Protein AF-A0A7V3HBK2-F1 (afdb_monomer)

Radius of gyration: 40.76 Å; Cα contacts (8 Å, |Δi|>4): 283; chains: 1; bounding box: 112×81×108 Å

Secondary structure (DSSP, 8-state):
--------------------------------------------GGGS---TTTT--HHHHHHHHHHHHHTT--HHHHHHHHHHS-HHHHHHHHHHS-HHHHHHHHHHHTS-----HHHHHHHHHHHHHHGGG----HHHHHHHHHHS-HHHHHHHHHHHHHH-HHHHHHHHHHSPPSGGGGGS-HHHHHHHHHHS-HHHHHHHHTTS-HHHHHHHHHTS-HHHHHHHHHHHHHS----HHHHHHHHHHHHHHHHHHHHTTSS-----S------------TTHHHHHHHHHHHHHTTT-------HHHHHHHHHHHHHTT-HHHHHHHHHHHHHH-TT-HHHHHHHHHHHHHTT-HHHHHHHHHHHHHHH--HHHHHHHHHHHHHTT-

Structure (mmCIF, N/CA/C/O backbone):
data_AF-A0A7V3HBK2-F1
#
_entry.id   AF-A0A7V3HBK2-F1
#
loop_
_atom_site.group_PDB
_atom_site.id
_atom_site.type_symbol
_atom_site.label_atom_id
_atom_site.label_alt_id
_atom_site.label_comp_id
_atom_site.label_asym_id
_atom_site.label_entity_id
_atom_site.label_seq_id
_atom_site.pdbx_PDB_ins_code
_atom_site.Cartn_x
_atom_site.Cartn_y
_atom_site.Cartn_z
_atom_site.occupancy
_atom_site.B_iso_or_equiv
_atom_site.auth_seq_id
_atom_site.auth_comp_id
_atom_site.auth_asym_id
_atom_site.auth_atom_id
_atom_site.pdbx_PDB_model_num
ATOM 1 N N . GLU A 1 1 ? 43.948 -55.612 13.156 1.00 40.12 1 GLU A N 1
ATOM 2 C CA . GLU A 1 1 ? 44.199 -57.001 12.730 1.00 40.12 1 GLU A CA 1
ATOM 3 C C . GLU A 1 1 ? 43.283 -57.353 11.568 1.00 40.12 1 GLU A C 1
ATOM 5 O O . GLU A 1 1 ? 42.116 -57.614 11.798 1.00 40.12 1 GLU A O 1
ATOM 10 N N . VAL A 1 2 ? 43.794 -57.286 10.339 1.00 32.09 2 VAL A N 1
ATOM 11 C CA . VAL A 1 2 ? 43.685 -58.340 9.315 1.00 32.09 2 VAL A CA 1
ATOM 12 C C . VAL A 1 2 ? 44.961 -58.190 8.486 1.00 32.09 2 VAL A C 1
ATOM 14 O O . VAL A 1 2 ? 45.343 -57.080 8.126 1.00 32.09 2 VAL A O 1
ATOM 17 N N . ASN A 1 3 ? 45.659 -59.306 8.334 1.00 30.33 3 ASN A N 1
ATOM 18 C CA . ASN A 1 3 ? 46.996 -59.470 7.775 1.00 30.33 3 ASN A CA 1
ATOM 19 C C . ASN A 1 3 ? 46.903 -60.064 6.353 1.00 30.33 3 ASN A C 1
ATOM 21 O O . ASN A 1 3 ? 45.802 -60.430 5.941 1.00 30.33 3 ASN A O 1
ATOM 25 N N . ILE A 1 4 ? 48.069 -60.238 5.715 1.00 36.62 4 ILE A N 1
ATOM 26 C CA . ILE A 1 4 ? 48.446 -61.020 4.508 1.00 36.62 4 ILE A CA 1
ATOM 27 C C . ILE A 1 4 ? 49.122 -60.060 3.504 1.00 36.62 4 ILE A C 1
ATOM 29 O O . ILE A 1 4 ? 48.453 -59.251 2.869 1.00 36.62 4 ILE A O 1
ATOM 33 N N . GLU A 1 5 ? 50.455 -59.911 3.574 1.00 36.44 5 GLU A N 1
ATOM 34 C CA . GLU A 1 5 ? 51.488 -60.732 2.883 1.00 36.44 5 GLU A CA 1
ATOM 35 C C . GLU A 1 5 ? 51.463 -60.527 1.355 1.00 36.44 5 GLU A C 1
ATOM 37 O O . GLU A 1 5 ? 50.405 -60.511 0.745 1.00 36.44 5 GLU A O 1
ATOM 42 N N . ASP A 1 6 ? 52.544 -60.443 0.589 1.00 35.75 6 ASP A N 1
ATOM 43 C CA . ASP A 1 6 ? 53.998 -60.444 0.761 1.00 35.75 6 ASP A CA 1
ATOM 44 C C . ASP A 1 6 ? 54.515 -60.406 -0.696 1.00 35.75 6 ASP A C 1
ATOM 46 O O . ASP A 1 6 ? 53.909 -61.054 -1.556 1.00 35.75 6 ASP A O 1
ATOM 50 N N . LYS A 1 7 ? 55.591 -59.674 -1.009 1.00 34.69 7 LYS A N 1
ATOM 51 C CA . LYS A 1 7 ? 56.562 -60.077 -2.048 1.00 34.69 7 LYS A CA 1
ATOM 52 C C . LYS A 1 7 ? 57.734 -59.106 -2.157 1.00 34.69 7 LYS A C 1
ATOM 54 O O . LYS A 1 7 ? 57.647 -58.014 -2.712 1.00 34.69 7 LYS A O 1
ATOM 59 N N . ARG A 1 8 ? 58.856 -59.621 -1.661 1.00 32.72 8 ARG A N 1
ATOM 60 C CA . ARG A 1 8 ? 60.242 -59.243 -1.935 1.00 32.72 8 ARG A CA 1
ATOM 61 C C . ARG A 1 8 ? 60.564 -59.151 -3.431 1.00 32.72 8 ARG A C 1
ATOM 63 O O . ARG A 1 8 ? 60.132 -59.989 -4.221 1.00 32.72 8 ARG A O 1
ATOM 70 N N . GLY A 1 9 ? 61.471 -58.231 -3.742 1.00 30.58 9 GLY A N 1
ATOM 71 C CA . GLY A 1 9 ? 62.370 -58.268 -4.891 1.00 30.58 9 GLY A CA 1
ATOM 72 C C . GLY A 1 9 ? 63.674 -57.568 -4.510 1.00 30.58 9 GLY A C 1
ATOM 73 O O . GLY A 1 9 ? 63.732 -56.345 -4.504 1.00 30.58 9 GLY A O 1
ATOM 74 N N . GLU A 1 10 ? 64.677 -58.352 -4.118 1.00 32.75 10 GLU A N 1
ATOM 75 C CA . GLU A 1 10 ? 66.069 -57.927 -3.932 1.00 32.75 10 GLU A CA 1
ATOM 76 C C . GLU A 1 10 ? 66.762 -57.739 -5.292 1.00 32.75 10 GLU A C 1
ATOM 78 O O . GLU A 1 10 ? 66.444 -58.435 -6.257 1.00 32.75 10 GLU A O 1
ATOM 83 N N . GLY A 1 11 ? 67.761 -56.856 -5.345 1.00 29.89 11 GLY A N 1
ATOM 84 C CA . GLY A 1 11 ? 68.685 -56.746 -6.474 1.00 29.89 11 GLY A CA 1
ATOM 85 C C . GLY A 1 11 ? 69.627 -55.558 -6.319 1.00 29.89 11 GLY A C 1
ATOM 86 O O . GLY A 1 11 ? 69.312 -54.463 -6.771 1.00 29.89 11 GLY A O 1
ATOM 87 N N . GLY A 1 12 ? 70.752 -55.777 -5.635 1.00 27.52 12 GLY A N 1
ATOM 88 C CA . GLY A 1 12 ? 71.816 -54.795 -5.441 1.00 27.52 12 GLY A CA 1
ATOM 89 C C . GLY A 1 12 ? 72.684 -54.555 -6.681 1.00 27.52 12 GLY A C 1
ATOM 90 O O . GLY A 1 12 ? 72.707 -55.354 -7.617 1.00 27.52 12 GLY A O 1
ATOM 91 N N . GLY A 1 13 ? 73.433 -53.456 -6.634 1.00 28.61 13 GLY A N 1
ATOM 92 C CA . GLY A 1 13 ? 74.492 -53.105 -7.574 1.00 28.61 13 GLY A CA 1
ATOM 93 C C . GLY A 1 13 ? 75.238 -51.868 -7.079 1.00 28.61 13 GLY A C 1
ATOM 94 O O . GLY A 1 13 ? 74.719 -50.761 -7.169 1.00 28.61 13 GLY A O 1
ATOM 95 N N . GLU A 1 14 ? 76.423 -52.087 -6.509 1.00 29.66 14 GLU A N 1
ATOM 96 C CA . GLU A 1 14 ? 77.415 -51.066 -6.153 1.00 29.66 14 GLU A CA 1
ATOM 97 C C . GLU A 1 14 ? 78.061 -50.459 -7.412 1.00 29.66 14 GLU A C 1
ATOM 99 O O . GLU A 1 14 ? 78.212 -51.138 -8.430 1.00 29.66 14 GLU A O 1
ATOM 104 N N . GLY A 1 15 ? 78.488 -49.197 -7.323 1.00 30.17 15 GLY A N 1
ATOM 105 C CA . GLY A 1 15 ? 79.299 -48.521 -8.338 1.00 30.17 15 GLY A CA 1
ATOM 106 C C . GLY A 1 15 ? 79.628 -47.081 -7.937 1.00 30.17 15 GLY A C 1
ATOM 107 O O . GLY A 1 15 ? 78.770 -46.209 -8.011 1.00 30.17 15 GLY A O 1
ATOM 108 N N . GLU A 1 16 ? 80.861 -46.886 -7.474 1.00 28.03 16 GLU A N 1
ATOM 109 C CA . GLU A 1 16 ? 81.496 -45.671 -6.942 1.00 28.03 16 GLU A CA 1
ATOM 110 C C . GLU A 1 16 ? 81.548 -44.480 -7.924 1.00 28.03 16 GLU A C 1
ATOM 112 O O . GLU A 1 16 ? 81.553 -44.669 -9.141 1.00 28.03 16 GLU A O 1
ATOM 117 N N . GLY A 1 17 ? 81.678 -43.253 -7.393 1.00 28.39 17 GLY A N 1
ATOM 118 C CA . GLY A 1 17 ? 81.993 -42.069 -8.202 1.00 28.39 17 GLY A CA 1
ATOM 119 C C . GLY A 1 17 ? 81.923 -40.712 -7.489 1.00 28.39 17 GLY A C 1
ATOM 120 O O . GLY A 1 17 ? 81.047 -39.920 -7.801 1.00 28.39 17 GLY A O 1
ATOM 121 N N . GLU A 1 18 ? 82.870 -40.492 -6.574 1.00 28.92 18 GLU A N 1
ATOM 122 C CA . GLU A 1 18 ? 83.558 -39.228 -6.225 1.00 28.92 18 GLU A CA 1
ATOM 123 C C . GLU A 1 18 ? 82.824 -37.978 -5.679 1.00 28.92 18 GLU A C 1
ATOM 125 O O . GLU A 1 18 ? 81.773 -37.521 -6.117 1.00 28.92 18 GLU A O 1
ATOM 130 N N . GLU A 1 19 ? 83.497 -37.431 -4.665 1.00 26.84 19 GLU A N 1
ATOM 131 C CA . GLU A 1 19 ? 83.200 -36.304 -3.788 1.00 26.84 19 GLU A CA 1
ATOM 132 C C . GLU A 1 19 ? 83.383 -34.935 -4.466 1.00 26.84 19 GLU A C 1
ATOM 134 O O . GLU A 1 19 ? 84.329 -34.753 -5.221 1.00 26.84 19 GLU A O 1
ATOM 139 N N . GLU A 1 20 ? 82.613 -33.921 -4.045 1.00 27.89 20 GLU A N 1
ATOM 140 C CA . GLU A 1 20 ? 83.186 -32.594 -3.751 1.00 27.89 20 GLU A CA 1
ATOM 141 C C . GLU A 1 20 ? 82.303 -31.759 -2.791 1.00 27.89 20 GLU A C 1
ATOM 143 O O . GLU A 1 20 ? 81.300 -31.153 -3.150 1.00 27.89 20 GLU A O 1
ATOM 148 N N . GLN A 1 21 ? 82.701 -31.796 -1.514 1.00 26.53 21 GLN A N 1
ATOM 149 C CA . GLN A 1 21 ? 82.740 -30.728 -0.500 1.00 26.53 21 GLN A CA 1
ATOM 150 C C . GLN A 1 21 ? 81.805 -29.491 -0.614 1.00 26.53 21 GLN A C 1
ATOM 152 O O . GLN A 1 21 ? 82.054 -28.606 -1.429 1.00 26.53 21 GLN A O 1
ATOM 157 N N . LYS A 1 22 ? 80.942 -29.261 0.399 1.00 27.64 22 LYS A N 1
ATOM 158 C CA . LYS A 1 22 ? 81.185 -28.267 1.488 1.00 27.64 22 LYS A CA 1
ATOM 159 C C . LYS A 1 22 ? 79.996 -28.049 2.450 1.00 27.64 22 LYS A C 1
ATOM 161 O O . LYS A 1 22 ? 78.938 -27.587 2.053 1.00 27.64 22 LYS A O 1
ATOM 166 N N . GLN A 1 23 ? 80.320 -28.250 3.733 1.00 29.16 23 GLN A N 1
ATOM 167 C CA . GLN A 1 23 ? 79.928 -27.494 4.939 1.00 29.16 23 GLN A CA 1
ATOM 168 C C . GLN A 1 23 ? 78.461 -27.469 5.411 1.00 29.16 23 GLN A C 1
ATOM 170 O O . GLN A 1 23 ? 77.645 -26.656 4.993 1.00 29.16 23 GLN A O 1
ATOM 175 N N . GLU A 1 24 ? 78.217 -28.266 6.454 1.00 31.33 24 GLU A N 1
ATOM 176 C CA . GLU A 1 24 ? 77.224 -28.004 7.497 1.00 31.33 24 GLU A CA 1
ATOM 177 C C . GLU A 1 24 ? 77.678 -26.865 8.429 1.00 31.33 24 GLU A C 1
ATOM 179 O O . GLU A 1 24 ? 78.830 -26.844 8.862 1.00 31.33 24 GLU A O 1
ATOM 184 N N . SER A 1 25 ? 76.744 -26.004 8.846 1.00 24.47 25 SER A N 1
ATOM 185 C CA . SER A 1 25 ? 76.565 -25.661 10.268 1.00 24.47 25 SER A CA 1
ATOM 186 C C . SER A 1 25 ? 75.260 -24.887 10.477 1.00 24.47 25 SER A C 1
ATOM 188 O O . SER A 1 25 ? 75.070 -23.803 9.929 1.00 24.47 25 SER A O 1
ATOM 190 N N . HIS A 1 26 ? 74.373 -25.461 11.288 1.00 36.50 26 HIS A N 1
ATOM 191 C CA . HIS A 1 26 ? 73.110 -24.889 11.749 1.00 36.50 26 HIS A CA 1
ATOM 192 C C . HIS A 1 26 ? 73.257 -23.515 12.416 1.00 36.50 26 HIS A C 1
ATOM 194 O O . HIS A 1 26 ? 74.115 -23.352 13.281 1.00 36.50 26 HIS A O 1
ATOM 200 N N . GLN A 1 27 ? 72.298 -22.614 12.177 1.00 27.28 27 GLN A N 1
ATOM 201 C CA . GLN A 1 27 ? 71.838 -21.689 13.213 1.00 27.28 27 GLN A CA 1
ATOM 202 C C . GLN A 1 27 ? 70.376 -21.271 13.002 1.00 27.28 27 GLN A C 1
ATOM 204 O O . GLN A 1 27 ? 70.016 -20.667 12.002 1.00 27.28 27 GLN A O 1
ATOM 209 N N . GLN A 1 28 ? 69.570 -21.687 13.980 1.00 27.97 28 GLN A N 1
ATOM 210 C CA . GLN A 1 28 ? 68.425 -21.009 14.588 1.00 27.97 28 GLN A CA 1
ATOM 211 C C . GLN A 1 28 ? 67.395 -20.274 13.716 1.00 27.97 28 GLN A C 1
ATOM 213 O O . GLN A 1 28 ? 67.643 -19.270 13.064 1.00 27.97 28 GLN A O 1
ATOM 218 N N . ILE A 1 29 ? 66.171 -20.772 13.869 1.00 32.41 29 ILE A N 1
ATOM 219 C CA . ILE A 1 29 ? 64.892 -20.175 13.506 1.00 32.41 29 ILE A CA 1
ATOM 220 C C . ILE A 1 29 ? 64.792 -18.751 14.075 1.00 32.41 29 ILE A C 1
ATOM 222 O O . ILE A 1 29 ? 64.691 -18.595 15.292 1.00 32.41 29 ILE A O 1
ATOM 226 N N . ASP A 1 30 ? 64.721 -17.748 13.199 1.00 31.19 30 ASP A N 1
ATOM 227 C CA . ASP A 1 30 ? 64.132 -16.442 13.508 1.00 31.19 30 ASP A CA 1
ATOM 228 C C . ASP A 1 30 ? 62.723 -16.390 12.892 1.00 31.19 30 ASP A C 1
ATOM 230 O O . ASP A 1 30 ? 62.504 -16.066 11.724 1.00 31.19 30 ASP A O 1
ATOM 234 N N . MET A 1 31 ? 61.743 -16.801 13.697 1.00 40.72 31 MET A N 1
ATOM 235 C CA . MET A 1 31 ? 60.311 -16.700 13.414 1.00 40.72 31 MET A CA 1
ATOM 236 C C . MET A 1 31 ? 59.853 -15.258 13.653 1.00 40.72 31 MET A C 1
ATOM 238 O O . MET A 1 31 ? 59.249 -15.000 14.690 1.00 40.72 31 MET A O 1
ATOM 242 N N . ASN A 1 32 ? 60.168 -14.317 12.749 1.00 40.47 32 ASN A N 1
ATOM 243 C CA . ASN A 1 32 ? 59.478 -13.012 12.694 1.00 40.47 32 ASN A CA 1
ATOM 244 C C . ASN A 1 32 ? 59.820 -12.119 11.483 1.00 40.47 32 ASN A C 1
ATOM 246 O O . ASN A 1 32 ? 60.070 -10.927 11.639 1.00 40.47 32 ASN A O 1
ATOM 250 N N . PHE A 1 33 ? 59.773 -12.637 10.252 1.00 35.00 33 PHE A N 1
ATOM 251 C CA . PHE A 1 33 ? 59.736 -11.749 9.077 1.00 35.00 33 PHE A CA 1
ATOM 252 C C . PHE A 1 33 ? 58.889 -12.319 7.935 1.00 35.00 33 PHE A C 1
ATOM 254 O O . PHE A 1 33 ? 59.355 -12.592 6.837 1.00 35.00 33 PHE A O 1
ATOM 261 N N . LEU A 1 34 ? 57.602 -12.501 8.222 1.00 31.52 34 LEU A N 1
ATOM 262 C CA . LEU A 1 34 ? 56.548 -12.569 7.214 1.00 31.52 34 LEU A CA 1
ATOM 263 C C . LEU A 1 34 ? 55.508 -11.501 7.565 1.00 31.52 34 LEU A C 1
ATOM 265 O O . LEU A 1 34 ? 54.378 -11.807 7.936 1.00 31.52 34 LEU A O 1
ATOM 269 N N . GLN A 1 35 ? 55.882 -10.228 7.420 1.00 36.88 35 GLN A N 1
ATOM 270 C CA . GLN A 1 35 ? 54.917 -9.279 6.871 1.00 36.88 35 GLN A CA 1
ATOM 271 C C . GLN A 1 35 ? 54.741 -9.691 5.409 1.00 36.88 35 GLN A C 1
ATOM 273 O O . GLN A 1 35 ? 55.433 -9.205 4.522 1.00 36.88 35 GLN A O 1
ATOM 278 N N . LYS A 1 36 ? 53.873 -10.687 5.184 1.00 38.16 36 LYS A N 1
ATOM 279 C CA . LYS A 1 36 ? 53.189 -10.816 3.904 1.00 38.16 36 LYS A CA 1
ATOM 280 C C . LYS A 1 36 ? 52.481 -9.486 3.727 1.00 38.16 36 LYS A C 1
ATOM 282 O O . LYS A 1 36 ? 51.552 -9.190 4.476 1.00 38.16 36 LYS A O 1
ATOM 287 N N . GLU A 1 37 ? 52.990 -8.671 2.814 1.00 33.28 37 GLU A N 1
ATOM 288 C CA . GLU A 1 37 ? 52.174 -7.654 2.179 1.00 33.28 37 GLU A CA 1
ATOM 289 C C . GLU A 1 37 ? 50.868 -8.350 1.798 1.00 33.28 37 GLU A C 1
ATOM 291 O O . GLU A 1 37 ? 50.873 -9.397 1.145 1.00 33.28 37 GLU A O 1
ATOM 296 N N . GLU A 1 38 ? 49.764 -7.855 2.350 1.00 31.97 38 GLU A N 1
ATOM 297 C CA . GLU A 1 38 ? 48.437 -8.229 1.903 1.00 31.97 38 GLU A CA 1
ATOM 298 C C . GLU A 1 38 ? 48.373 -7.840 0.426 1.00 31.97 38 GLU A C 1
ATOM 300 O O . GLU A 1 38 ? 48.121 -6.683 0.086 1.00 31.97 38 GLU A O 1
ATOM 305 N N . GLU A 1 39 ? 48.654 -8.798 -0.457 1.00 35.78 39 GLU A N 1
ATOM 306 C CA . GLU A 1 39 ? 48.145 -8.773 -1.818 1.00 35.78 39 GLU A CA 1
ATOM 307 C C . GLU A 1 39 ? 46.628 -8.689 -1.670 1.00 35.78 39 GLU A C 1
ATOM 309 O O . GLU A 1 39 ? 45.933 -9.682 -1.453 1.00 35.78 39 GLU A O 1
ATOM 314 N N . LYS A 1 40 ? 46.114 -7.458 -1.690 1.00 36.09 40 LYS A N 1
ATOM 315 C CA . LYS A 1 40 ? 44.728 -7.211 -2.035 1.00 36.09 40 LYS A CA 1
ATOM 316 C C . LYS A 1 40 ? 44.559 -7.834 -3.408 1.00 36.09 40 LYS A C 1
ATOM 318 O O . LYS A 1 40 ? 45.062 -7.297 -4.391 1.00 36.09 40 LYS A O 1
ATOM 323 N N . GLU A 1 41 ? 43.887 -8.975 -3.453 1.00 36.62 41 GLU A N 1
ATOM 324 C CA . GLU A 1 41 ? 43.185 -9.404 -4.648 1.00 36.62 41 GLU A CA 1
ATOM 325 C C . GLU A 1 41 ? 42.244 -8.246 -5.004 1.00 36.62 41 GLU A C 1
ATOM 327 O O . GLU A 1 41 ? 41.167 -8.082 -4.430 1.00 36.62 41 GLU A O 1
ATOM 332 N N . GLU A 1 42 ? 42.703 -7.356 -5.883 1.00 39.56 42 GLU A N 1
ATOM 333 C CA . GLU A 1 42 ? 41.818 -6.508 -6.661 1.00 39.56 42 GLU A CA 1
ATOM 334 C C . GLU A 1 42 ? 41.013 -7.475 -7.531 1.00 39.56 42 GLU A C 1
ATOM 336 O O . GLU A 1 42 ? 41.410 -7.818 -8.643 1.00 39.56 42 GLU A O 1
ATOM 341 N N . GLU A 1 43 ? 39.918 -8.003 -6.973 1.00 39.53 43 GLU A N 1
ATOM 342 C CA . GLU A 1 43 ? 38.851 -8.603 -7.762 1.00 39.53 43 GLU A CA 1
ATOM 343 C C . GLU A 1 43 ? 38.512 -7.592 -8.853 1.00 39.53 43 GLU A C 1
ATOM 345 O O . GLU A 1 43 ? 38.011 -6.502 -8.567 1.00 39.53 43 GLU A O 1
ATOM 350 N N . ASP A 1 44 ? 38.856 -7.948 -10.086 1.00 41.00 44 ASP A N 1
ATOM 351 C CA . ASP A 1 44 ? 38.622 -7.172 -11.290 1.00 41.00 44 ASP A CA 1
ATOM 352 C C . ASP A 1 44 ? 37.173 -6.652 -11.266 1.00 41.00 44 ASP A C 1
ATOM 354 O O . ASP A 1 44 ? 36.218 -7.416 -11.438 1.00 41.00 44 ASP A O 1
ATOM 358 N N . GLU A 1 45 ? 36.975 -5.354 -10.985 1.00 44.78 45 GLU A N 1
ATOM 359 C CA . GLU A 1 45 ? 35.637 -4.753 -10.870 1.00 44.78 45 GLU A CA 1
ATOM 360 C C . GLU A 1 45 ? 34.813 -4.943 -12.156 1.00 44.78 45 GLU A C 1
ATOM 362 O O . GLU A 1 45 ? 33.586 -4.826 -12.129 1.00 44.78 45 GLU A O 1
ATOM 367 N N . SER A 1 46 ? 35.468 -5.300 -13.267 1.00 42.62 46 SER A N 1
ATOM 368 C CA . SER A 1 46 ? 34.849 -5.656 -14.542 1.00 42.62 46 SER A CA 1
ATOM 369 C C . SER A 1 46 ? 34.073 -6.985 -14.530 1.00 42.62 46 SER A C 1
ATOM 371 O O . SER A 1 46 ? 33.207 -7.175 -15.386 1.00 42.62 46 SER A O 1
ATOM 373 N N . MET A 1 47 ? 34.311 -7.876 -13.555 1.00 39.75 47 MET A N 1
ATOM 374 C CA . MET A 1 47 ? 33.581 -9.145 -13.386 1.00 39.75 47 MET A CA 1
ATOM 375 C C . MET A 1 47 ? 32.470 -9.098 -12.327 1.00 39.75 47 MET A C 1
ATOM 377 O O . MET A 1 47 ? 31.768 -10.095 -12.129 1.00 39.75 47 MET A O 1
ATOM 381 N N . LYS A 1 48 ? 32.232 -7.952 -11.672 1.00 50.31 48 LYS A N 1
ATOM 382 C CA . LYS A 1 48 ? 31.037 -7.796 -10.832 1.00 50.31 48 LYS A CA 1
ATOM 383 C C . LYS A 1 48 ? 29.799 -7.818 -11.723 1.00 50.31 48 LYS A C 1
ATOM 385 O O . LYS A 1 48 ? 29.585 -6.944 -12.562 1.00 50.31 48 LYS A O 1
ATOM 390 N N . LYS A 1 49 ? 28.967 -8.840 -11.525 1.00 57.38 49 LYS A N 1
ATOM 391 C CA . LYS A 1 49 ? 27.671 -8.980 -12.188 1.00 57.38 49 LYS A CA 1
ATOM 392 C C . LYS A 1 49 ? 26.865 -7.693 -11.980 1.00 57.38 49 LYS A C 1
ATOM 394 O O . LYS A 1 49 ? 26.640 -7.271 -10.849 1.00 57.38 49 LYS A O 1
ATOM 399 N N . PHE A 1 50 ? 26.467 -7.053 -13.076 1.00 72.31 50 PHE A N 1
ATOM 400 C CA . PHE A 1 50 ? 25.640 -5.851 -13.036 1.00 72.31 50 PHE A CA 1
ATOM 401 C C . PHE A 1 50 ? 24.245 -6.208 -12.501 1.00 72.31 50 PHE A C 1
ATOM 403 O O . PHE A 1 50 ? 23.452 -6.840 -13.200 1.00 72.31 50 PHE A O 1
ATOM 410 N N . GLU A 1 51 ? 23.967 -5.841 -11.249 1.00 80.56 51 GLU A N 1
ATOM 411 C CA . GLU A 1 51 ? 22.714 -6.138 -10.544 1.00 80.56 51 GLU A CA 1
ATOM 412 C C . GLU A 1 51 ? 22.036 -4.832 -10.076 1.00 80.56 51 GLU A C 1
ATOM 414 O O . GLU A 1 51 ? 22.248 -4.391 -8.942 1.00 80.56 51 GLU A O 1
ATOM 419 N N . PRO A 1 52 ? 21.244 -4.173 -10.944 1.00 87.38 52 PRO A N 1
ATOM 420 C CA . PRO A 1 52 ? 20.498 -2.970 -10.579 1.00 87.38 52 PRO A CA 1
ATOM 421 C C . PRO A 1 52 ? 19.306 -3.302 -9.660 1.00 87.38 52 PRO A C 1
ATOM 423 O O . PRO A 1 52 ? 18.847 -4.442 -9.592 1.00 87.38 52 PRO A O 1
ATOM 426 N N . PHE A 1 53 ? 18.785 -2.293 -8.958 1.00 91.38 53 PHE A N 1
ATOM 427 C CA . PHE A 1 53 ? 17.584 -2.343 -8.108 1.00 91.38 53 PHE A CA 1
ATOM 428 C C . PHE A 1 53 ? 17.639 -3.304 -6.907 1.00 91.38 53 PHE A C 1
ATOM 430 O O . PHE A 1 53 ? 16.614 -3.597 -6.291 1.00 91.38 53 PHE A O 1
ATOM 437 N N . THR A 1 54 ? 18.826 -3.765 -6.510 1.00 89.94 54 THR A N 1
ATOM 438 C CA . THR A 1 54 ? 19.021 -4.716 -5.394 1.00 89.94 54 THR A CA 1
ATOM 439 C C . THR A 1 54 ? 18.565 -4.192 -4.028 1.00 89.94 54 THR A C 1
ATOM 441 O O . THR A 1 54 ? 18.284 -4.982 -3.129 1.00 89.94 54 THR A O 1
ATOM 444 N N . TYR A 1 55 ? 18.454 -2.871 -3.868 1.00 91.38 55 TYR A N 1
ATOM 445 C CA . TYR A 1 55 ? 17.959 -2.207 -2.656 1.00 91.38 55 TYR A CA 1
ATOM 446 C C . TYR A 1 55 ? 16.424 -2.184 -2.547 1.00 91.38 55 TYR A C 1
ATOM 448 O O . TYR A 1 55 ? 15.894 -1.765 -1.516 1.00 91.38 55 TYR A O 1
ATOM 456 N N . ILE A 1 56 ? 15.696 -2.612 -3.585 1.00 94.12 56 ILE A N 1
ATOM 457 C CA . ILE A 1 56 ? 14.238 -2.729 -3.531 1.00 94.12 56 ILE A CA 1
ATOM 458 C C . ILE A 1 56 ? 13.853 -4.000 -2.768 1.00 94.12 56 ILE A C 1
ATOM 460 O O . ILE A 1 56 ? 14.281 -5.109 -3.090 1.00 94.12 56 ILE A O 1
ATOM 464 N N . ASN A 1 57 ? 13.022 -3.833 -1.747 1.00 92.44 57 ASN A N 1
ATOM 465 C CA . ASN A 1 57 ? 12.562 -4.874 -0.838 1.00 92.44 57 ASN A CA 1
ATOM 466 C C . ASN A 1 57 ? 11.075 -4.671 -0.504 1.00 92.44 57 ASN A C 1
ATOM 468 O O . ASN A 1 57 ? 10.445 -3.730 -0.977 1.00 92.44 57 ASN A O 1
ATOM 472 N N . GLU A 1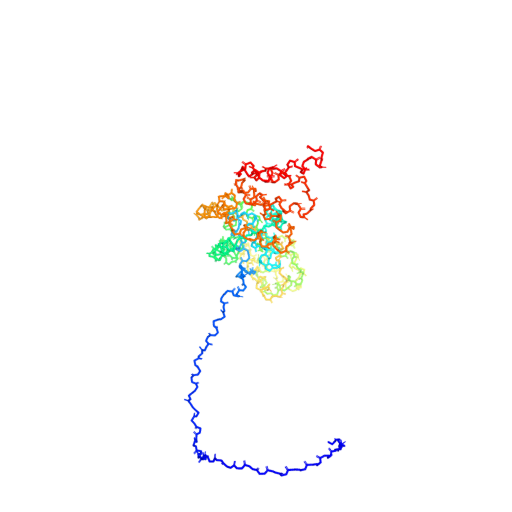 58 ? 10.496 -5.551 0.313 1.00 88.75 58 GLU A N 1
ATOM 473 C CA . GLU A 1 58 ? 9.074 -5.477 0.682 1.00 88.75 58 GLU A CA 1
ATOM 474 C C . GLU A 1 58 ? 8.708 -4.179 1.431 1.00 88.75 58 GLU A C 1
ATOM 476 O O . GLU A 1 58 ? 7.592 -3.679 1.288 1.00 88.75 58 GLU A O 1
ATOM 481 N N . GLU A 1 59 ? 9.645 -3.591 2.184 1.00 86.56 59 GLU A N 1
ATOM 482 C CA . GLU A 1 59 ? 9.406 -2.389 2.991 1.00 86.56 59 GLU A CA 1
ATOM 483 C C . GLU A 1 59 ? 9.306 -1.117 2.139 1.00 86.56 59 GLU A C 1
ATOM 485 O O . GLU A 1 59 ? 8.490 -0.236 2.426 1.00 86.56 59 GLU A O 1
ATOM 490 N N . ASN A 1 60 ? 10.118 -1.013 1.081 1.00 89.81 60 ASN A N 1
ATOM 491 C CA . ASN A 1 60 ? 10.129 0.143 0.181 1.00 89.81 60 ASN A CA 1
ATOM 492 C C . ASN A 1 60 ? 9.392 -0.098 -1.148 1.00 89.81 60 ASN A C 1
ATOM 494 O O . ASN A 1 60 ? 9.217 0.852 -1.914 1.00 89.81 60 ASN A O 1
ATOM 498 N N . LEU A 1 61 ? 8.864 -1.305 -1.396 1.00 91.06 61 LEU A N 1
ATOM 499 C CA . LEU A 1 61 ? 8.123 -1.622 -2.621 1.00 91.06 61 LEU A CA 1
ATOM 500 C C . LEU A 1 61 ? 6.954 -0.660 -2.840 1.00 91.06 61 LEU A C 1
ATOM 502 O O . LEU A 1 61 ? 6.819 -0.077 -3.909 1.00 91.06 61 LEU A O 1
ATOM 506 N N . LYS A 1 62 ? 6.140 -0.412 -1.807 1.00 89.25 62 LYS A N 1
ATOM 507 C CA . LYS A 1 62 ? 5.020 0.538 -1.909 1.00 89.25 62 LYS A CA 1
ATOM 508 C C . LYS A 1 62 ? 5.486 1.953 -2.256 1.00 89.25 62 LYS A C 1
ATOM 510 O O . LYS A 1 62 ? 4.823 2.633 -3.034 1.00 89.25 62 LYS A O 1
ATOM 515 N N . ARG A 1 63 ? 6.632 2.392 -1.723 1.00 90.06 63 ARG A N 1
ATOM 516 C CA . ARG A 1 63 ? 7.223 3.701 -2.047 1.00 90.06 63 ARG A CA 1
ATOM 517 C C . ARG A 1 63 ? 7.639 3.776 -3.508 1.00 90.06 63 ARG A C 1
ATOM 519 O O . ARG A 1 63 ? 7.373 4.787 -4.146 1.00 90.06 63 ARG A O 1
ATOM 526 N N . LEU A 1 64 ? 8.210 2.701 -4.052 1.00 91.62 64 LEU A N 1
ATOM 527 C CA . LEU A 1 64 ? 8.517 2.592 -5.478 1.00 91.62 64 LEU A CA 1
ATOM 528 C C . LEU A 1 64 ? 7.251 2.731 -6.337 1.00 91.62 64 LEU A C 1
ATOM 530 O O . LEU A 1 64 ? 7.239 3.488 -7.305 1.00 91.62 64 LEU A O 1
ATOM 534 N N . ILE A 1 65 ? 6.161 2.061 -5.954 1.00 91.00 65 ILE A N 1
ATOM 535 C CA . ILE A 1 65 ? 4.880 2.173 -6.665 1.00 91.00 65 ILE A CA 1
ATOM 536 C C . ILE A 1 65 ? 4.335 3.603 -6.598 1.00 91.00 65 ILE A C 1
ATOM 538 O O . ILE A 1 65 ? 3.973 4.169 -7.628 1.00 91.00 65 ILE A O 1
ATOM 542 N N . TYR A 1 66 ? 4.332 4.224 -5.417 1.00 87.69 66 TYR A N 1
ATOM 543 C CA . TYR A 1 66 ? 3.961 5.631 -5.269 1.00 87.69 66 TYR A CA 1
ATOM 544 C C . TYR A 1 66 ? 4.843 6.548 -6.130 1.00 87.69 66 TYR A C 1
ATOM 546 O O . TYR A 1 66 ? 4.315 7.430 -6.802 1.00 87.69 66 TYR A O 1
ATOM 554 N N . LEU A 1 67 ? 6.160 6.316 -6.173 1.00 88.31 67 LEU A N 1
ATOM 555 C CA . LEU A 1 67 ? 7.094 7.085 -6.997 1.00 88.31 67 LEU A CA 1
ATOM 556 C C . LEU A 1 67 ? 6.679 7.065 -8.470 1.00 88.31 67 LEU A C 1
ATOM 558 O O . LEU A 1 67 ? 6.554 8.122 -9.088 1.00 88.31 67 LEU A O 1
ATOM 562 N N . PHE A 1 68 ? 6.422 5.872 -9.010 1.00 90.06 68 PHE A N 1
ATOM 563 C CA . PHE A 1 68 ? 6.006 5.709 -10.399 1.00 90.06 68 PHE A CA 1
ATOM 564 C C . PHE A 1 68 ? 4.656 6.358 -10.685 1.00 90.06 68 PHE A C 1
ATOM 566 O O . PHE A 1 68 ? 4.469 6.982 -11.727 1.00 90.06 68 PHE A O 1
ATOM 573 N N . LEU A 1 69 ? 3.713 6.235 -9.756 1.00 86.69 69 LEU A N 1
ATOM 574 C CA . LEU A 1 69 ? 2.361 6.744 -9.932 1.00 86.69 69 LEU A CA 1
ATOM 575 C C . LEU A 1 69 ? 2.296 8.271 -9.879 1.00 86.69 69 LEU A C 1
ATOM 577 O O . LEU A 1 69 ? 1.672 8.877 -10.749 1.00 86.69 69 LEU A O 1
ATOM 581 N N . ILE A 1 70 ? 2.960 8.901 -8.906 1.00 83.69 70 ILE A N 1
ATOM 582 C CA . ILE A 1 70 ? 2.929 10.363 -8.767 1.00 83.69 70 ILE A CA 1
ATOM 583 C C . ILE A 1 70 ? 3.681 11.022 -9.938 1.00 83.69 70 ILE A C 1
ATOM 585 O O . ILE A 1 70 ? 3.240 12.045 -10.457 1.00 83.69 70 ILE A O 1
ATOM 589 N N . ARG A 1 71 ? 4.770 10.406 -10.418 1.00 82.94 71 ARG A N 1
ATOM 590 C CA . ARG A 1 71 ? 5.532 10.891 -11.585 1.00 82.94 71 ARG A CA 1
ATOM 591 C C . ARG A 1 71 ? 4.903 10.538 -12.933 1.00 82.94 71 ARG A C 1
ATOM 593 O O . ARG A 1 71 ? 5.396 10.984 -13.966 1.00 82.94 71 ARG A O 1
ATOM 600 N N . LYS A 1 72 ? 3.827 9.740 -12.942 1.00 85.62 72 LYS A N 1
ATOM 601 C CA . LYS A 1 72 ? 3.218 9.184 -14.163 1.00 85.62 72 LYS A CA 1
ATOM 602 C C . LYS A 1 72 ? 4.285 8.538 -15.055 1.00 85.62 72 LYS A C 1
ATOM 604 O O . LYS A 1 72 ? 4.403 8.874 -16.231 1.00 85.62 72 LYS A O 1
ATOM 609 N N . GLU A 1 73 ? 5.089 7.664 -14.453 1.00 88.06 73 GLU A N 1
ATOM 610 C CA . GLU A 1 73 ? 6.208 6.998 -15.116 1.00 88.06 73 GLU A CA 1
ATOM 611 C C . GLU A 1 73 ? 5.741 6.243 -16.361 1.00 88.06 73 GLU A C 1
ATOM 613 O O . GLU A 1 73 ? 4.674 5.617 -16.365 1.00 88.06 73 GLU A O 1
ATOM 618 N N . ASP A 1 74 ? 6.559 6.271 -17.411 1.00 86.44 74 ASP A N 1
ATOM 619 C CA . ASP A 1 74 ? 6.235 5.537 -18.620 1.00 86.44 74 ASP A CA 1
ATOM 620 C C . ASP A 1 74 ? 6.187 4.020 -18.341 1.00 86.44 74 ASP A C 1
ATOM 622 O O . ASP A 1 74 ? 7.103 3.474 -17.713 1.00 86.44 74 ASP A O 1
ATOM 626 N N . PRO A 1 75 ? 5.177 3.291 -18.860 1.00 89.81 75 PRO A N 1
ATOM 627 C CA . PRO A 1 75 ? 5.023 1.856 -18.612 1.00 89.81 75 PRO A CA 1
ATOM 628 C C . PRO A 1 75 ? 6.247 1.005 -18.974 1.00 89.81 75 PRO A C 1
ATOM 630 O O . PRO A 1 75 ? 6.455 -0.044 -18.368 1.00 89.81 75 PRO A O 1
ATOM 633 N N . TRP A 1 76 ? 7.071 1.452 -19.928 1.00 87.62 76 TRP A N 1
ATOM 634 C CA . TRP A 1 76 ? 8.296 0.749 -20.314 1.00 87.62 76 TRP A CA 1
ATOM 635 C C . TRP A 1 76 ? 9.368 0.803 -19.213 1.00 87.62 76 TRP A C 1
ATOM 637 O O . TRP A 1 76 ? 10.018 -0.208 -18.964 1.00 87.62 76 TRP A O 1
ATOM 647 N N . VAL A 1 77 ? 9.516 1.937 -18.509 1.00 90.38 77 VAL A N 1
ATOM 648 C CA . VAL A 1 77 ? 10.458 2.073 -17.382 1.00 90.38 77 VAL A CA 1
ATOM 649 C C . VAL A 1 77 ? 10.032 1.142 -16.258 1.00 90.38 77 VAL A C 1
ATOM 651 O O . VAL A 1 77 ? 10.851 0.398 -15.726 1.00 90.38 77 VAL A O 1
ATOM 654 N N . ILE A 1 78 ? 8.733 1.130 -15.945 1.00 93.00 78 ILE A N 1
ATOM 655 C CA . ILE A 1 78 ? 8.169 0.224 -14.941 1.00 93.00 78 ILE A CA 1
ATOM 656 C C . ILE A 1 78 ? 8.454 -1.230 -15.344 1.00 93.00 78 ILE A C 1
ATOM 658 O O . ILE A 1 78 ? 8.964 -1.992 -14.529 1.00 93.00 78 ILE A O 1
ATOM 662 N N . ALA A 1 79 ? 8.199 -1.609 -16.602 1.00 90.75 79 ALA A N 1
ATOM 663 C CA . ALA A 1 79 ? 8.457 -2.961 -17.100 1.00 90.75 79 ALA A CA 1
ATOM 664 C C . ALA A 1 79 ? 9.933 -3.375 -16.964 1.00 90.75 79 ALA A C 1
ATOM 666 O O . ALA A 1 79 ? 10.206 -4.494 -16.529 1.00 90.75 79 ALA A O 1
ATOM 667 N N . ILE A 1 80 ? 10.874 -2.474 -17.276 1.00 90.38 80 ILE A N 1
ATOM 668 C CA . ILE A 1 80 ? 12.308 -2.719 -17.079 1.00 90.38 80 ILE A CA 1
ATOM 669 C C . ILE A 1 80 ? 12.603 -2.959 -15.608 1.00 90.38 80 ILE A C 1
ATOM 671 O O . ILE A 1 80 ? 13.166 -3.998 -15.273 1.00 90.38 80 ILE A O 1
ATOM 675 N N . VAL A 1 81 ? 12.194 -2.048 -14.725 1.00 93.25 81 VAL A N 1
ATOM 676 C CA . VAL A 1 81 ? 12.484 -2.168 -13.291 1.00 93.25 81 VAL A CA 1
ATOM 677 C C . VAL A 1 81 ? 11.932 -3.487 -12.754 1.00 93.25 81 VAL A C 1
ATOM 679 O O . VAL A 1 81 ? 12.677 -4.252 -12.1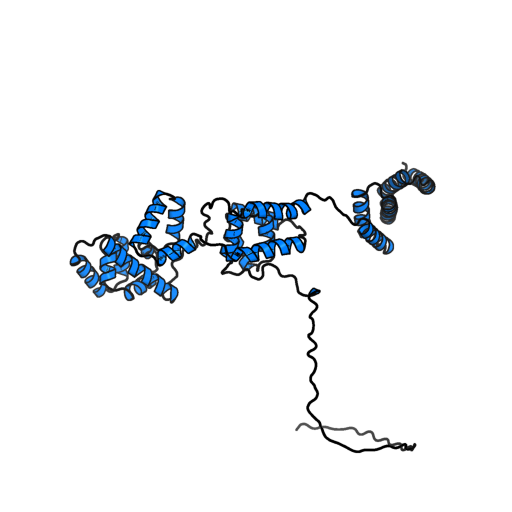48 1.00 93.25 81 VAL A O 1
ATOM 682 N N . LEU A 1 82 ? 10.670 -3.817 -13.055 1.00 93.12 82 LEU A N 1
ATOM 683 C CA . LEU A 1 82 ? 10.052 -5.074 -12.620 1.00 93.12 82 LEU A CA 1
ATOM 684 C C . LEU A 1 82 ? 10.767 -6.322 -13.161 1.00 93.12 82 LEU A C 1
ATOM 686 O O . LEU A 1 82 ? 10.788 -7.331 -12.463 1.00 93.12 82 LEU A O 1
ATOM 690 N N . SER A 1 83 ? 11.368 -6.268 -14.356 1.00 89.75 83 SER A N 1
ATOM 691 C CA . SER A 1 83 ? 12.110 -7.402 -14.933 1.00 89.75 83 SER A CA 1
ATOM 692 C C . SER A 1 83 ? 13.411 -7.735 -14.190 1.00 89.75 83 SER A C 1
ATOM 694 O O . SER A 1 83 ? 13.854 -8.882 -14.225 1.00 89.75 83 SER A O 1
ATOM 696 N N . TYR A 1 84 ? 13.992 -6.755 -13.490 1.00 90.19 84 TYR A N 1
ATOM 697 C CA . TYR A 1 84 ? 15.188 -6.932 -12.660 1.00 90.19 84 TYR A CA 1
ATOM 698 C C . TYR A 1 84 ? 14.867 -7.250 -11.193 1.00 90.19 84 TYR A C 1
ATOM 700 O O . TYR A 1 84 ? 15.743 -7.707 -10.457 1.00 90.19 84 TYR A O 1
ATOM 708 N N . LEU A 1 85 ? 13.626 -7.031 -10.746 1.00 93.38 85 LEU A N 1
ATOM 709 C CA . LEU A 1 85 ? 13.212 -7.393 -9.393 1.00 93.38 85 LEU A CA 1
ATOM 710 C C . LEU A 1 85 ? 13.064 -8.910 -9.236 1.00 93.38 85 LEU A C 1
ATOM 712 O O . LEU A 1 85 ? 12.813 -9.656 -10.182 1.00 93.38 85 LEU A O 1
ATOM 716 N N . LYS A 1 86 ? 13.140 -9.374 -7.984 1.00 94.00 86 LYS A N 1
ATOM 717 C CA . LYS A 1 86 ? 12.779 -10.755 -7.642 1.00 94.00 86 LYS A CA 1
ATOM 718 C C . LYS A 1 86 ? 11.335 -11.037 -8.097 1.00 94.00 86 LYS A C 1
ATOM 720 O O . LYS A 1 86 ? 10.481 -10.174 -7.877 1.00 94.00 86 LYS A O 1
ATOM 725 N N . PRO A 1 87 ? 11.023 -12.236 -8.633 1.00 92.25 87 PRO A N 1
ATOM 726 C CA . PRO A 1 87 ? 9.692 -12.551 -9.165 1.00 92.25 87 PRO A CA 1
ATOM 727 C C . PRO A 1 87 ? 8.538 -12.246 -8.200 1.00 92.25 87 PRO A C 1
ATOM 729 O O . PRO A 1 87 ? 7.489 -11.763 -8.620 1.00 92.25 87 PRO A O 1
ATOM 732 N N . GLU A 1 88 ? 8.750 -12.458 -6.899 1.00 93.38 88 GLU A N 1
ATOM 733 C CA . GLU A 1 88 ? 7.741 -12.164 -5.878 1.00 93.38 88 GLU A CA 1
ATOM 734 C C . GLU A 1 88 ? 7.471 -10.669 -5.708 1.00 93.38 88 GLU A C 1
ATOM 736 O O . GLU A 1 88 ? 6.310 -10.257 -5.679 1.00 93.38 88 GLU A O 1
ATOM 741 N N . LEU A 1 89 ? 8.527 -9.851 -5.683 1.00 93.56 89 LEU A N 1
ATOM 742 C CA . LEU A 1 89 ? 8.408 -8.395 -5.614 1.00 93.56 89 LEU A CA 1
ATOM 743 C C . LEU A 1 89 ? 7.779 -7.844 -6.894 1.00 93.56 89 LEU A C 1
ATOM 745 O O . LEU A 1 89 ? 6.918 -6.974 -6.820 1.00 93.56 89 LEU A O 1
ATOM 749 N N . ALA A 1 90 ? 8.153 -8.378 -8.059 1.00 93.31 90 ALA A N 1
ATOM 750 C CA . ALA A 1 90 ? 7.581 -7.977 -9.341 1.00 93.31 90 ALA A CA 1
ATOM 751 C C . ALA A 1 90 ? 6.074 -8.281 -9.416 1.00 93.31 90 ALA A C 1
ATOM 753 O O . ALA A 1 90 ? 5.283 -7.424 -9.814 1.00 93.31 90 ALA A O 1
ATOM 754 N N . ARG A 1 91 ? 5.658 -9.477 -8.977 1.00 92.69 91 ARG A N 1
ATOM 755 C CA . ARG A 1 91 ? 4.245 -9.880 -8.899 1.00 92.69 91 ARG A CA 1
ATOM 756 C C . ARG A 1 91 ? 3.458 -8.986 -7.942 1.00 92.69 91 ARG A C 1
ATOM 758 O O . ARG A 1 91 ? 2.368 -8.529 -8.287 1.00 92.69 91 ARG A O 1
ATOM 765 N N . GLN A 1 92 ? 4.007 -8.732 -6.755 1.00 91.06 92 GLN A N 1
ATOM 766 C CA . GLN A 1 92 ? 3.378 -7.872 -5.758 1.00 91.06 92 GLN A CA 1
ATOM 767 C C . GLN A 1 92 ? 3.256 -6.430 -6.274 1.00 91.06 92 GLN A C 1
ATOM 769 O O . GLN A 1 92 ? 2.162 -5.868 -6.252 1.00 91.06 92 GLN A O 1
ATOM 774 N N . ALA A 1 93 ? 4.332 -5.872 -6.830 1.00 92.25 93 ALA A N 1
ATOM 775 C CA . ALA A 1 93 ? 4.342 -4.558 -7.464 1.00 92.25 93 ALA A CA 1
ATOM 776 C C . ALA A 1 93 ? 3.277 -4.436 -8.556 1.00 92.25 93 ALA A C 1
ATOM 778 O O . ALA A 1 93 ? 2.508 -3.476 -8.561 1.00 92.25 93 ALA A O 1
ATOM 779 N N . LEU A 1 94 ? 3.184 -5.427 -9.450 1.00 90.75 94 LEU A N 1
ATOM 780 C CA . LEU A 1 94 ? 2.191 -5.416 -10.519 1.00 90.75 94 LEU A CA 1
ATOM 781 C C . LEU A 1 94 ? 0.765 -5.355 -9.956 1.00 90.75 94 LEU A C 1
ATOM 783 O O . LEU A 1 94 ? -0.038 -4.554 -10.422 1.00 90.75 94 LEU A O 1
ATOM 787 N N . SER A 1 95 ? 0.465 -6.127 -8.907 1.00 89.75 95 SER A N 1
ATOM 788 C CA . SER A 1 95 ? -0.864 -6.130 -8.275 1.00 89.75 95 SER A CA 1
ATOM 789 C C . SER A 1 95 ? -1.247 -4.809 -7.592 1.00 89.75 95 SER A C 1
ATOM 791 O O . SER A 1 95 ? -2.433 -4.531 -7.430 1.00 89.75 95 SER A O 1
ATOM 793 N N . MET A 1 96 ? -0.262 -3.982 -7.226 1.00 88.38 96 MET A N 1
ATOM 794 C CA . MET A 1 96 ? -0.469 -2.699 -6.548 1.00 88.38 96 MET A CA 1
ATOM 795 C C . MET A 1 96 ? -0.832 -1.555 -7.505 1.00 88.38 96 MET A C 1
ATOM 797 O O . MET A 1 96 ? -1.373 -0.540 -7.063 1.00 88.38 96 MET A O 1
ATOM 801 N N . PHE A 1 97 ? -0.547 -1.686 -8.804 1.00 89.50 97 PHE A N 1
ATOM 802 C CA . PHE A 1 97 ? -0.882 -0.653 -9.784 1.00 89.50 97 PHE A CA 1
ATOM 803 C C . PHE A 1 97 ? -2.380 -0.631 -10.129 1.00 89.50 97 PHE A C 1
ATOM 805 O O . PHE A 1 97 ? -3.051 -1.658 -10.058 1.00 89.50 97 PHE A O 1
ATOM 812 N N . PRO A 1 98 ? -2.919 0.503 -10.611 1.00 87.81 98 PRO A N 1
ATOM 813 C CA . PRO A 1 98 ? -4.222 0.544 -11.269 1.00 87.81 98 PRO A CA 1
ATOM 814 C C . PRO A 1 98 ? -4.286 -0.398 -12.479 1.00 87.81 98 PRO A C 1
ATOM 816 O O . PRO A 1 98 ? -3.319 -0.502 -13.234 1.00 87.81 98 PRO A O 1
ATOM 819 N N . VAL A 1 99 ? -5.453 -1.009 -12.717 1.00 87.44 99 VAL A N 1
ATOM 820 C CA . VAL A 1 99 ? -5.688 -2.003 -13.790 1.00 87.44 99 VAL A CA 1
ATOM 821 C C . VAL A 1 99 ? -5.198 -1.528 -15.165 1.00 87.44 99 VAL A C 1
ATOM 823 O O . VAL A 1 99 ? -4.628 -2.303 -15.930 1.00 87.44 99 VAL A O 1
ATOM 826 N N . GLU A 1 100 ? -5.368 -0.243 -15.478 1.00 88.06 100 GLU A N 1
ATOM 827 C CA . GLU A 1 100 ? -4.897 0.331 -16.741 1.00 88.06 100 GLU A CA 1
ATOM 828 C C . GLU A 1 100 ? -3.365 0.288 -16.873 1.00 88.06 100 GLU A C 1
ATOM 830 O O . GLU A 1 100 ? -2.839 -0.073 -17.926 1.00 88.06 100 GLU A O 1
ATOM 835 N N . ILE A 1 101 ? -2.641 0.633 -15.805 1.00 90.62 101 ILE A N 1
ATOM 836 C CA . ILE A 1 101 ? -1.175 0.606 -15.789 1.00 90.62 101 ILE A CA 1
ATOM 837 C C . ILE A 1 101 ? -0.686 -0.840 -15.816 1.00 90.62 101 ILE A C 1
ATOM 839 O O . ILE A 1 101 ? 0.229 -1.133 -16.577 1.00 90.62 101 ILE A O 1
ATOM 843 N N . GLN A 1 102 ? -1.339 -1.754 -15.088 1.00 90.50 102 GLN A N 1
ATOM 844 C CA . GLN A 1 102 ? -1.023 -3.187 -15.145 1.00 90.50 102 GLN A CA 1
ATOM 845 C C . GLN A 1 102 ? -1.035 -3.710 -16.585 1.00 90.50 102 GLN A C 1
ATOM 847 O O . GLN A 1 102 ? -0.075 -4.342 -17.026 1.00 90.50 102 GLN A O 1
ATOM 852 N N . ALA A 1 103 ? -2.094 -3.397 -17.340 1.00 90.75 103 ALA A N 1
ATOM 853 C CA . ALA A 1 103 ? -2.224 -3.810 -18.733 1.00 90.75 103 ALA A CA 1
ATOM 854 C C . ALA A 1 103 ? -1.138 -3.189 -19.626 1.00 90.75 103 ALA A C 1
ATOM 856 O O . ALA A 1 103 ? -0.538 -3.889 -20.440 1.00 90.75 103 ALA A O 1
ATOM 857 N N . LYS A 1 104 ? -0.848 -1.891 -19.464 1.00 89.81 104 LYS A N 1
ATOM 858 C CA . LYS A 1 104 ? 0.200 -1.207 -20.240 1.00 89.81 104 LYS A CA 1
ATOM 859 C C . LYS A 1 104 ? 1.592 -1.772 -19.955 1.00 89.81 104 LYS A C 1
ATOM 861 O O . LYS A 1 104 ? 2.338 -2.022 -20.894 1.00 89.81 104 LYS A O 1
ATOM 866 N N . VAL A 1 105 ? 1.924 -2.007 -18.687 1.00 90.81 105 VAL A N 1
ATOM 867 C CA . VAL A 1 105 ? 3.202 -2.606 -18.277 1.00 90.81 105 VAL A CA 1
ATOM 868 C C . VAL A 1 105 ? 3.328 -4.015 -18.847 1.00 90.81 105 VAL A C 1
ATOM 870 O O . VAL A 1 105 ? 4.341 -4.320 -19.464 1.00 90.81 105 VAL A O 1
ATOM 873 N N . ALA A 1 106 ? 2.277 -4.836 -18.748 1.00 88.69 106 ALA A N 1
ATOM 874 C CA . ALA A 1 106 ? 2.269 -6.175 -19.332 1.00 88.69 106 ALA A CA 1
ATOM 875 C C . ALA A 1 106 ? 2.505 -6.155 -20.854 1.00 88.69 106 ALA A C 1
ATOM 877 O O . ALA A 1 106 ? 3.269 -6.972 -21.362 1.00 88.69 106 ALA A O 1
ATOM 878 N N . LEU A 1 107 ? 1.901 -5.208 -21.583 1.00 88.00 107 LEU A N 1
ATOM 879 C CA . LEU A 1 107 ? 2.133 -5.040 -23.022 1.00 88.00 107 LEU A CA 1
ATOM 880 C C . LEU A 1 107 ? 3.579 -4.646 -23.348 1.00 88.00 107 LEU A C 1
ATOM 882 O O . LEU A 1 107 ? 4.129 -5.143 -24.330 1.00 88.00 107 LEU A O 1
ATOM 886 N N . GLU A 1 108 ? 4.202 -3.775 -22.552 1.00 85.12 108 GLU A N 1
ATOM 887 C CA . GLU A 1 108 ? 5.615 -3.426 -22.743 1.00 85.12 108 GLU A CA 1
ATOM 888 C C . GLU A 1 108 ? 6.543 -4.595 -22.379 1.00 85.12 108 GLU A C 1
ATOM 890 O O . GLU A 1 108 ? 7.507 -4.828 -23.101 1.00 85.12 108 GLU A O 1
ATOM 895 N N . SER A 1 109 ? 6.222 -5.399 -21.357 1.00 83.50 109 SER A N 1
ATOM 896 C CA . SER A 1 109 ? 6.991 -6.601 -20.993 1.00 83.50 109 SER A CA 1
ATOM 897 C C . SER A 1 109 ? 7.009 -7.685 -22.079 1.00 83.50 109 SER A C 1
ATOM 899 O O . SER A 1 109 ? 7.907 -8.522 -22.085 1.00 83.50 109 SER A O 1
ATOM 901 N N . LEU A 1 110 ? 6.043 -7.690 -23.008 1.00 82.31 110 LEU A N 1
ATOM 902 C CA . LEU A 1 110 ? 6.036 -8.604 -24.160 1.00 82.31 110 LEU A CA 1
ATOM 903 C C . LEU A 1 110 ? 7.011 -8.178 -25.268 1.00 82.31 110 LEU A C 1
ATOM 905 O O . LEU A 1 110 ? 7.350 -8.984 -26.136 1.00 82.31 110 LEU A O 1
ATOM 909 N N . ARG A 1 111 ? 7.427 -6.908 -25.290 1.00 79.94 111 ARG A N 1
ATOM 910 C CA . ARG A 1 111 ? 8.298 -6.369 -26.335 1.00 79.94 111 ARG A CA 1
ATOM 911 C C . ARG A 1 111 ? 9.753 -6.617 -25.965 1.00 79.94 111 ARG A C 1
ATOM 913 O O . ARG A 1 111 ? 10.256 -6.074 -24.989 1.00 79.94 111 ARG A O 1
ATOM 920 N N . VAL A 1 112 ? 10.456 -7.377 -26.798 1.00 75.81 112 VAL A N 1
ATOM 921 C CA . VAL A 1 112 ? 11.903 -7.570 -26.652 1.00 75.81 112 VAL A CA 1
ATOM 922 C C . VAL A 1 112 ? 12.616 -6.302 -27.130 1.00 75.81 112 VAL A C 1
ATOM 924 O O . VAL A 1 112 ? 12.564 -5.970 -28.314 1.00 75.81 112 VAL A O 1
ATOM 927 N N . ARG A 1 113 ? 13.257 -5.578 -26.208 1.00 68.69 113 ARG A N 1
ATOM 928 C CA . ARG A 1 113 ? 14.103 -4.406 -26.484 1.00 68.69 113 ARG A CA 1
ATOM 929 C C . ARG A 1 113 ? 15.441 -4.559 -25.772 1.00 68.69 113 ARG A C 1
ATOM 931 O O . ARG A 1 113 ? 15.499 -5.142 -24.693 1.00 68.69 113 ARG A O 1
ATOM 938 N N . GLN A 1 114 ? 16.497 -4.018 -26.367 1.00 73.56 114 GLN A N 1
ATOM 939 C CA . GLN A 1 114 ? 17.802 -3.914 -25.725 1.00 73.56 114 GLN A CA 1
ATOM 940 C C . GLN A 1 114 ? 17.944 -2.510 -25.136 1.00 73.56 114 GLN A C 1
ATOM 942 O O . GLN A 1 114 ? 18.036 -1.547 -25.890 1.00 73.56 114 GLN A O 1
ATOM 947 N N . ALA A 1 115 ? 17.958 -2.405 -23.807 1.00 71.94 115 ALA A N 1
ATOM 948 C CA . ALA A 1 115 ? 18.360 -1.181 -23.121 1.00 71.94 115 ALA A CA 1
ATOM 949 C C . ALA A 1 115 ? 19.892 -1.147 -22.983 1.00 71.94 115 ALA A C 1
ATOM 951 O O . ALA A 1 115 ? 20.525 -2.185 -22.770 1.00 71.94 115 ALA A O 1
ATOM 952 N N . SER A 1 116 ? 20.491 0.035 -23.102 1.00 79.19 116 SER A N 1
ATOM 953 C CA . SER A 1 116 ? 21.915 0.241 -22.840 1.00 79.19 116 SER A CA 1
ATOM 954 C C . SER A 1 116 ? 22.203 0.170 -21.337 1.00 79.19 116 SER A C 1
ATOM 956 O O . SER A 1 116 ? 21.335 0.445 -20.501 1.00 79.19 116 SER A O 1
ATOM 958 N N . LYS A 1 117 ? 23.440 -0.184 -20.973 1.00 81.31 117 LYS A N 1
ATOM 959 C CA . LYS A 1 117 ? 23.863 -0.232 -19.567 1.00 81.31 117 LYS A CA 1
ATOM 960 C C . LYS A 1 117 ? 23.684 1.134 -18.897 1.00 81.31 117 LYS A C 1
ATOM 962 O O . LYS A 1 117 ? 23.153 1.210 -17.796 1.00 81.31 117 LYS A O 1
ATOM 967 N N . GLU A 1 118 ? 24.030 2.204 -19.604 1.00 77.12 118 GLU A N 1
ATOM 968 C CA . GLU A 1 118 ? 23.920 3.591 -19.146 1.00 77.12 118 GLU A CA 1
ATOM 969 C C . GLU A 1 118 ? 22.461 3.994 -18.901 1.00 77.12 118 GLU A C 1
ATOM 971 O O . GLU A 1 118 ? 22.168 4.709 -17.942 1.00 77.12 118 GLU A O 1
ATOM 976 N N . GLN A 1 119 ? 21.527 3.525 -19.738 1.00 78.19 119 GLN A N 1
ATOM 977 C CA . GLN A 1 119 ? 20.095 3.751 -19.522 1.00 78.19 119 GLN A CA 1
ATOM 978 C C . GLN A 1 119 ? 19.627 3.082 -18.225 1.00 78.19 119 GLN A C 1
ATOM 980 O O . GLN A 1 119 ? 18.929 3.710 -17.427 1.00 78.19 119 GLN A O 1
ATOM 985 N N . ILE A 1 120 ? 20.028 1.830 -17.996 1.00 83.12 120 ILE A N 1
ATOM 986 C CA . ILE A 1 120 ? 19.638 1.081 -16.797 1.00 83.12 120 ILE A CA 1
ATOM 987 C C . ILE A 1 120 ? 20.273 1.699 -15.543 1.00 83.12 120 ILE A C 1
ATOM 989 O O . ILE A 1 120 ? 19.582 1.881 -14.544 1.00 83.12 120 ILE A O 1
ATOM 993 N N . GLU A 1 121 ? 21.544 2.101 -15.601 1.00 83.75 121 GLU A N 1
ATOM 994 C CA . GLU A 1 121 ? 22.234 2.811 -14.514 1.00 83.75 121 GLU A CA 1
ATOM 995 C C . GLU A 1 121 ? 21.591 4.165 -14.196 1.00 83.75 121 GLU A C 1
ATOM 997 O O . GLU A 1 121 ? 21.497 4.552 -13.030 1.00 83.75 121 GLU A O 1
ATOM 1002 N N . ALA A 1 122 ? 21.125 4.902 -15.207 1.00 81.56 122 ALA A N 1
ATOM 1003 C CA . ALA A 1 122 ? 20.432 6.168 -14.992 1.00 81.56 122 ALA A CA 1
ATOM 1004 C C . ALA A 1 122 ? 19.090 5.968 -14.269 1.00 81.56 122 ALA A C 1
ATOM 1006 O O . ALA A 1 122 ? 18.768 6.735 -13.359 1.00 81.56 122 ALA A O 1
ATOM 1007 N N . ILE A 1 123 ? 18.326 4.936 -14.647 1.00 86.94 123 ILE A N 1
ATOM 1008 C CA . ILE A 1 123 ? 17.063 4.580 -13.983 1.00 86.94 123 ILE A CA 1
ATOM 1009 C C . ILE A 1 123 ? 17.336 4.098 -12.552 1.00 86.94 123 ILE A C 1
ATOM 1011 O O . ILE A 1 123 ? 16.673 4.553 -11.621 1.00 86.94 123 ILE A O 1
ATOM 1015 N N . ASP A 1 124 ? 18.332 3.230 -12.359 1.00 88.75 124 ASP A N 1
ATOM 1016 C CA . ASP A 1 124 ? 18.714 2.719 -11.040 1.00 88.75 124 ASP A CA 1
ATOM 1017 C C . ASP A 1 124 ? 19.112 3.841 -10.082 1.00 88.75 124 ASP A C 1
ATOM 1019 O O . ASP A 1 124 ? 18.570 3.935 -8.982 1.00 88.75 124 ASP A O 1
ATOM 1023 N N . ASN A 1 125 ? 19.986 4.749 -10.517 1.00 86.00 125 ASN A N 1
ATOM 1024 C CA . ASN A 1 125 ? 20.418 5.873 -9.694 1.00 86.00 125 ASN A CA 1
ATOM 1025 C C . ASN A 1 125 ? 19.279 6.858 -9.394 1.00 86.00 125 ASN A C 1
ATOM 1027 O O . ASN A 1 125 ? 19.217 7.397 -8.288 1.00 86.00 125 ASN A O 1
ATOM 1031 N N . ASP A 1 126 ? 18.373 7.112 -10.344 1.00 87.75 126 ASP A N 1
ATOM 1032 C CA . ASP A 1 126 ? 17.207 7.967 -10.087 1.00 87.75 126 ASP A CA 1
ATOM 1033 C C . ASP A 1 126 ? 16.296 7.348 -9.029 1.00 87.75 126 ASP A C 1
ATOM 1035 O O . ASP A 1 126 ? 15.913 8.029 -8.078 1.00 87.75 126 ASP A O 1
ATOM 1039 N N . ILE A 1 127 ? 15.985 6.058 -9.145 1.00 90.56 127 ILE A N 1
ATOM 1040 C CA . ILE A 1 127 ? 15.129 5.378 -8.173 1.00 90.56 127 ILE A CA 1
ATOM 1041 C C . ILE A 1 127 ? 15.818 5.336 -6.809 1.00 90.56 127 ILE A C 1
ATOM 1043 O O . ILE A 1 127 ? 15.215 5.748 -5.820 1.00 90.56 127 ILE A O 1
ATOM 1047 N N . LYS A 1 128 ? 17.096 4.954 -6.749 1.00 90.50 128 LYS A N 1
ATOM 1048 C CA . LYS A 1 128 ? 17.875 4.866 -5.508 1.00 90.50 128 LYS A CA 1
ATOM 1049 C C . LYS A 1 128 ? 17.891 6.179 -4.731 1.00 90.50 128 LYS A C 1
ATOM 1051 O O . LYS A 1 128 ? 17.723 6.180 -3.517 1.00 90.50 128 LYS A O 1
ATOM 1056 N N . ASN A 1 129 ? 18.045 7.302 -5.429 1.00 87.81 129 ASN A N 1
ATOM 1057 C CA . ASN A 1 129 ? 18.117 8.622 -4.802 1.00 87.81 129 ASN A CA 1
ATOM 1058 C C . ASN A 1 129 ? 16.752 9.199 -4.400 1.00 87.81 129 ASN A C 1
ATOM 1060 O O . ASN A 1 129 ? 16.719 10.233 -3.740 1.00 87.81 129 ASN A O 1
ATOM 1064 N N . ASN A 1 130 ? 15.635 8.589 -4.807 1.00 86.75 130 ASN A N 1
ATOM 1065 C CA . ASN A 1 130 ? 14.302 9.168 -4.611 1.00 86.75 130 ASN A CA 1
ATOM 1066 C C . ASN A 1 130 ? 13.314 8.255 -3.879 1.00 86.75 130 ASN A C 1
ATOM 1068 O O . ASN A 1 130 ? 12.411 8.764 -3.218 1.00 86.75 130 ASN A O 1
ATOM 1072 N N . VAL A 1 131 ? 13.460 6.933 -3.984 1.00 87.19 131 VAL A N 1
ATOM 1073 C CA . VAL A 1 131 ? 12.502 5.949 -3.455 1.00 87.19 131 VAL A CA 1
ATOM 1074 C C . VAL A 1 131 ? 12.294 6.091 -1.946 1.00 87.19 131 VAL A C 1
ATOM 1076 O O . VAL A 1 131 ? 11.163 6.011 -1.470 1.00 87.19 131 VAL A O 1
ATOM 1079 N N . ASP A 1 132 ? 13.353 6.394 -1.195 1.00 84.44 132 ASP A N 1
ATOM 1080 C CA . ASP A 1 132 ? 13.280 6.547 0.260 1.00 84.44 132 ASP A CA 1
ATOM 1081 C C . ASP A 1 132 ? 12.628 7.863 0.702 1.00 84.44 132 ASP A C 1
ATOM 1083 O O . ASP A 1 132 ? 12.122 7.954 1.820 1.00 84.44 132 ASP A O 1
ATOM 1087 N N . PHE A 1 133 ? 12.578 8.862 -0.182 1.00 83.25 133 PHE A N 1
ATOM 1088 C CA . PHE A 1 133 ? 12.002 10.181 0.095 1.00 83.25 133 PHE A CA 1
ATOM 1089 C C . PHE A 1 133 ? 10.529 10.292 -0.307 1.00 83.25 133 PHE A C 1
ATOM 1091 O O . PHE A 1 133 ? 9.922 11.357 -0.170 1.00 83.25 133 PHE A O 1
ATOM 1098 N N . VAL A 1 134 ? 9.929 9.200 -0.786 1.00 81.81 134 VAL A N 1
ATOM 1099 C CA . VAL A 1 134 ? 8.488 9.137 -1.021 1.00 81.81 134 VAL A CA 1
ATOM 1100 C C . VAL A 1 134 ? 7.773 9.077 0.323 1.00 81.81 134 VAL A C 1
ATOM 1102 O O . VAL A 1 134 ? 7.846 8.087 1.053 1.00 81.81 134 VAL A O 1
ATOM 1105 N N . MET A 1 135 ? 7.077 10.163 0.646 1.00 77.88 135 MET A N 1
ATOM 1106 C CA . MET A 1 135 ? 6.376 10.349 1.912 1.00 77.88 135 MET A CA 1
ATOM 1107 C C . MET A 1 135 ? 4.866 10.461 1.706 1.00 77.88 135 MET A C 1
ATOM 1109 O O . MET A 1 135 ? 4.391 10.906 0.662 1.00 77.88 135 MET A O 1
ATOM 1113 N N . GLY A 1 136 ? 4.114 10.119 2.752 1.00 78.44 136 GLY A N 1
ATOM 1114 C CA . GLY A 1 136 ? 2.657 10.224 2.776 1.00 78.44 136 GLY A CA 1
ATOM 1115 C C . GLY A 1 136 ? 1.954 8.924 2.389 1.00 78.44 136 GLY A C 1
ATOM 1116 O O . GLY A 1 136 ? 2.480 7.835 2.608 1.00 78.44 136 GLY A O 1
ATOM 1117 N N . GLY A 1 137 ? 0.735 9.055 1.867 1.00 80.56 137 GLY A N 1
ATOM 1118 C CA . GLY A 1 137 ? -0.159 7.932 1.577 1.00 80.56 137 GLY A CA 1
ATOM 1119 C C . GLY A 1 137 ? -1.214 7.705 2.662 1.00 80.56 137 GLY A C 1
ATOM 1120 O O . GLY A 1 137 ? -1.105 8.199 3.791 1.00 80.56 137 GLY A O 1
ATOM 1121 N N . ILE A 1 138 ? -2.258 6.954 2.301 1.00 80.56 138 ILE A N 1
ATOM 1122 C CA . ILE A 1 138 ? -3.365 6.629 3.211 1.00 80.56 138 ILE A CA 1
ATOM 1123 C C . ILE A 1 138 ? -2.851 5.855 4.420 1.00 80.56 138 ILE A C 1
ATOM 1125 O O . ILE A 1 138 ? -3.307 6.103 5.530 1.00 80.56 138 ILE A O 1
ATOM 1129 N N . GLU A 1 139 ? -1.871 4.971 4.246 1.00 78.56 139 GLU A N 1
ATOM 1130 C CA . GLU A 1 139 ? -1.320 4.169 5.335 1.00 78.56 139 GLU A CA 1
ATOM 1131 C C . GLU A 1 139 ? -0.616 5.032 6.379 1.00 78.56 139 GLU A C 1
ATOM 1133 O O . GLU A 1 139 ? -0.768 4.794 7.575 1.00 78.56 139 GLU A O 1
ATOM 1138 N N . GLN A 1 140 ? 0.125 6.055 5.946 1.00 81.94 140 GLN A N 1
ATOM 1139 C CA . GLN A 1 140 ? 0.814 6.947 6.872 1.00 81.94 140 GLN A CA 1
ATOM 1140 C C . GLN A 1 140 ? -0.183 7.804 7.656 1.00 81.94 140 GLN A C 1
ATOM 1142 O O . GLN A 1 140 ? -0.044 7.943 8.869 1.00 81.94 140 GLN A O 1
ATOM 1147 N N . LEU A 1 141 ? -1.216 8.325 6.985 1.00 84.00 141 LEU A N 1
ATOM 1148 C CA . LEU A 1 141 ? -2.297 9.037 7.663 1.00 84.00 141 LEU A CA 1
ATOM 1149 C C . LEU A 1 141 ? -3.059 8.112 8.616 1.00 84.00 141 LEU A C 1
ATOM 1151 O O . LEU A 1 141 ? -3.370 8.518 9.727 1.00 84.00 141 LEU A O 1
ATOM 1155 N N . THR A 1 142 ? -3.330 6.871 8.209 1.00 81.56 142 THR A N 1
ATOM 1156 C CA . THR A 1 142 ? -4.007 5.872 9.045 1.00 81.56 142 THR A CA 1
ATOM 1157 C C . THR A 1 142 ? -3.205 5.639 10.320 1.00 81.56 142 THR A C 1
ATOM 1159 O O . THR A 1 142 ? -3.761 5.797 11.396 1.00 81.56 142 THR A O 1
ATOM 1162 N N . LYS A 1 143 ? -1.889 5.407 10.222 1.00 82.69 143 LYS A N 1
ATOM 1163 C CA . LYS A 1 143 ? -0.999 5.293 11.391 1.00 82.69 143 LYS A CA 1
ATOM 1164 C C . LYS A 1 143 ? -1.052 6.532 12.294 1.00 82.69 143 LYS A C 1
ATOM 1166 O O . LYS A 1 143 ? -1.194 6.404 13.500 1.00 82.69 143 LYS A O 1
ATOM 1171 N N . MET A 1 144 ? -1.019 7.738 11.722 1.00 86.06 144 MET A N 1
ATOM 1172 C CA . MET A 1 144 ? -1.144 8.975 12.509 1.00 86.06 144 MET A CA 1
ATOM 1173 C C . MET A 1 144 ? -2.510 9.097 13.203 1.00 86.06 144 MET A C 1
ATOM 1175 O O . MET A 1 144 ? -2.578 9.497 14.359 1.00 86.06 144 MET A O 1
ATOM 1179 N N . LEU A 1 145 ? -3.602 8.753 12.514 1.00 84.62 145 LEU A N 1
ATOM 1180 C CA . LEU A 1 145 ? -4.963 8.761 13.065 1.00 84.62 145 LEU A CA 1
ATOM 1181 C C . LEU A 1 145 ? -5.190 7.651 14.089 1.00 84.62 145 LEU A C 1
ATOM 1183 O O . LEU A 1 145 ? -6.118 7.717 14.895 1.00 84.62 145 LEU A O 1
ATOM 1187 N N . GLU A 1 146 ? -4.403 6.592 14.012 1.00 80.81 146 GLU A N 1
ATOM 1188 C CA . GLU A 1 146 ? -4.414 5.504 14.965 1.00 80.81 146 GLU A CA 1
ATOM 1189 C C . GLU A 1 146 ? -3.841 5.915 16.319 1.00 80.81 146 GLU A C 1
ATOM 1191 O O . GLU A 1 146 ? -4.429 5.515 17.317 1.00 80.81 146 GLU A O 1
ATOM 1196 N N . ASP A 1 147 ? -2.797 6.746 16.334 1.00 82.69 147 ASP A N 1
ATOM 1197 C CA . ASP A 1 147 ? -2.168 7.268 17.556 1.00 82.69 147 ASP A CA 1
ATOM 1198 C C . ASP A 1 147 ? -2.800 8.587 18.053 1.00 82.69 147 ASP A C 1
ATOM 1200 O O . ASP A 1 147 ? -2.512 9.050 19.158 1.00 82.69 147 ASP A O 1
ATOM 1204 N N . ALA A 1 148 ? -3.643 9.226 17.236 1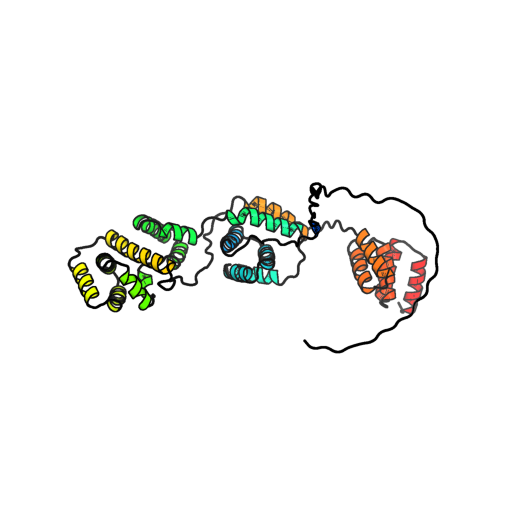.00 85.81 148 ALA A N 1
ATOM 1205 C CA . ALA A 1 148 ? -4.309 10.482 17.579 1.00 85.81 148 ALA A CA 1
ATOM 1206 C C . ALA A 1 148 ? -5.477 10.278 18.553 1.00 85.81 148 ALA A C 1
ATOM 1208 O O . ALA A 1 148 ? -6.210 9.295 18.457 1.00 85.81 148 ALA A O 1
ATOM 1209 N N . ASP A 1 149 ? -5.720 11.262 19.423 1.00 83.62 149 ASP A N 1
ATOM 1210 C CA . ASP A 1 149 ? -6.875 11.268 20.322 1.00 83.62 149 ASP A CA 1
ATOM 1211 C C . ASP A 1 149 ? -8.218 11.273 19.563 1.00 83.62 149 ASP A C 1
ATOM 1213 O O . ASP A 1 149 ? -8.316 11.702 18.405 1.00 83.62 149 ASP A O 1
ATOM 1217 N N . ALA A 1 150 ? -9.279 10.823 20.241 1.00 80.19 150 ALA A N 1
ATOM 1218 C CA . ALA A 1 150 ? -10.610 10.672 19.657 1.00 80.19 150 ALA A CA 1
ATOM 1219 C C . ALA A 1 150 ? -11.145 11.968 19.016 1.00 80.19 150 ALA A C 1
ATOM 1221 O O . ALA A 1 150 ? -11.769 11.917 17.952 1.00 80.19 150 ALA A O 1
ATOM 1222 N N . GLN A 1 151 ? -10.872 13.133 19.616 1.00 84.19 151 GLN A N 1
ATOM 1223 C CA . GLN A 1 151 ? -11.359 14.414 19.109 1.00 84.19 151 GLN A CA 1
ATOM 1224 C C . GLN A 1 151 ? -10.623 14.821 17.828 1.00 84.19 151 GLN A C 1
ATOM 1226 O O . GLN A 1 151 ? -11.265 15.194 16.843 1.00 84.19 151 GLN A O 1
ATOM 1231 N N . THR A 1 152 ? -9.293 14.714 17.809 1.00 87.19 152 THR A N 1
ATOM 1232 C CA . THR A 1 152 ? -8.475 14.982 16.616 1.00 87.19 152 THR A CA 1
ATOM 1233 C C . THR A 1 152 ? -8.868 14.061 15.465 1.00 87.19 152 THR A C 1
ATOM 1235 O O . THR A 1 152 ? -9.107 14.526 14.346 1.00 87.19 152 THR A O 1
ATOM 1238 N N . LYS A 1 153 ? -9.021 12.761 15.745 1.00 86.00 153 LYS A N 1
ATOM 1239 C CA . LYS A 1 153 ? -9.443 11.758 14.763 1.00 86.00 153 LYS A CA 1
ATOM 1240 C C . LYS A 1 153 ? -10.804 12.096 14.162 1.00 86.00 153 LYS A C 1
ATOM 1242 O O . LYS A 1 153 ? -10.945 12.115 12.940 1.00 86.00 153 LYS A O 1
ATOM 1247 N N . LYS A 1 154 ? -11.786 12.433 15.003 1.00 83.88 154 LYS A N 1
ATOM 1248 C CA . LYS A 1 154 ? -13.130 12.836 14.571 1.00 83.88 154 LYS A CA 1
ATOM 1249 C C . LYS A 1 154 ? -13.096 14.066 13.667 1.00 83.88 154 LYS A C 1
ATOM 1251 O O . LYS A 1 154 ? -13.670 14.026 12.581 1.00 83.88 154 LYS A O 1
ATOM 1256 N N . ASN A 1 155 ? -12.376 15.113 14.072 1.00 88.94 155 ASN A N 1
ATOM 1257 C CA . ASN A 1 155 ? -12.271 16.359 13.308 1.00 88.94 155 ASN A CA 1
ATOM 1258 C C . ASN A 1 155 ? -11.691 16.123 11.903 1.00 88.94 155 ASN A C 1
ATOM 1260 O O . ASN A 1 155 ? -12.236 16.615 10.915 1.00 88.94 155 ASN A O 1
ATOM 1264 N N . ILE A 1 156 ? -10.603 15.349 11.803 1.00 89.56 156 ILE A N 1
ATOM 1265 C CA . ILE A 1 156 ? -9.960 15.041 10.517 1.00 89.56 156 ILE A CA 1
ATOM 1266 C C . ILE A 1 156 ? -10.896 14.211 9.636 1.00 89.56 156 ILE A C 1
ATOM 1268 O O . ILE A 1 156 ? -11.065 14.509 8.454 1.00 89.56 156 ILE A O 1
ATOM 1272 N N . ILE A 1 157 ? -11.537 13.190 10.205 1.00 86.44 157 ILE A N 1
ATOM 1273 C CA . ILE A 1 157 ? -12.439 12.311 9.462 1.00 86.44 157 ILE A CA 1
ATOM 1274 C C . ILE A 1 157 ? -13.680 13.062 8.955 1.00 86.44 157 ILE A C 1
ATOM 1276 O O . ILE A 1 157 ? -14.077 12.876 7.805 1.00 86.44 157 ILE A O 1
ATOM 1280 N N . GLU A 1 158 ? -14.272 13.940 9.762 1.00 88.19 158 GLU A N 1
ATOM 1281 C CA . GLU A 1 158 ? -15.429 14.754 9.370 1.00 88.19 158 GLU A CA 1
ATOM 1282 C C . GLU A 1 158 ? -15.076 15.768 8.271 1.00 88.19 158 GLU A C 1
ATOM 1284 O O . GLU A 1 158 ? -15.828 15.946 7.303 1.00 88.19 158 GLU A O 1
ATOM 1289 N N . TYR A 1 159 ? -13.886 16.368 8.362 1.00 90.19 159 TYR A N 1
ATOM 1290 C CA . TYR A 1 159 ? -13.353 17.220 7.305 1.00 90.19 159 TYR A CA 1
ATOM 1291 C C . TYR A 1 159 ? -13.170 16.445 5.993 1.00 90.19 159 TYR A C 1
ATOM 1293 O O . TYR A 1 159 ? -13.643 16.890 4.944 1.00 90.19 159 TYR A O 1
ATOM 1301 N N . LEU A 1 160 ? -12.552 15.259 6.043 1.00 88.06 160 LEU A N 1
ATOM 1302 C CA . LEU A 1 160 ? -12.362 14.398 4.872 1.00 88.06 160 LEU A CA 1
ATOM 1303 C C . LEU A 1 160 ? -13.696 13.970 4.258 1.00 88.06 160 LEU A C 1
ATOM 1305 O O . LEU A 1 160 ? -13.857 14.058 3.044 1.00 88.06 160 LEU A O 1
ATOM 1309 N N . LYS A 1 161 ? -14.677 13.591 5.084 1.00 88.38 161 LYS A N 1
ATOM 1310 C CA . LYS A 1 161 ? -16.029 13.228 4.636 1.00 88.38 161 LYS A CA 1
ATOM 1311 C C . LYS A 1 161 ? -16.708 14.358 3.859 1.00 88.38 161 LYS A C 1
ATOM 1313 O O . LYS A 1 161 ? -17.441 14.090 2.913 1.00 88.38 161 LYS A O 1
ATOM 1318 N N . THR A 1 162 ? -16.460 15.608 4.247 1.00 91.56 162 THR A N 1
ATOM 1319 C CA . THR A 1 162 ? -17.074 16.787 3.623 1.00 91.56 162 THR A CA 1
ATOM 1320 C C . THR A 1 162 ? -16.333 17.225 2.360 1.00 91.56 162 THR A C 1
ATOM 1322 O O . THR A 1 162 ? -16.961 17.525 1.349 1.00 91.56 162 THR A O 1
ATOM 1325 N N . GLN A 1 163 ? -15.000 17.281 2.407 1.00 89.81 163 GLN A N 1
ATOM 1326 C CA . GLN A 1 163 ? -14.186 17.868 1.335 1.00 89.81 163 GLN A CA 1
ATOM 1327 C C . GLN A 1 163 ? -13.766 16.858 0.264 1.00 89.81 163 GLN A C 1
ATOM 1329 O O . GLN A 1 163 ? -13.611 17.220 -0.902 1.00 89.81 163 GLN A O 1
ATOM 1334 N N . LYS A 1 164 ? -13.542 15.599 0.654 1.00 86.12 164 LYS A N 1
ATOM 1335 C CA . LYS A 1 164 ? -13.027 14.526 -0.207 1.00 86.12 164 LYS A CA 1
ATOM 1336 C C . LYS A 1 164 ? -13.695 13.178 0.131 1.00 86.12 164 LYS A C 1
ATOM 1338 O O . LYS A 1 164 ? -13.039 12.293 0.694 1.00 86.12 164 LYS A O 1
ATOM 1343 N N . PRO A 1 165 ? -14.994 13.001 -0.193 1.00 86.06 165 PRO A N 1
ATOM 1344 C CA . PRO A 1 165 ? -15.750 11.794 0.160 1.00 86.06 165 PRO A CA 1
ATOM 1345 C C . PRO A 1 165 ? -15.128 10.500 -0.385 1.00 86.06 165 PRO A C 1
ATOM 1347 O O . PRO A 1 165 ? -15.162 9.461 0.266 1.00 86.06 165 PRO A O 1
ATOM 1350 N N . ASP A 1 166 ? -14.510 10.569 -1.562 1.00 82.31 166 ASP A N 1
ATOM 1351 C CA . ASP A 1 166 ? -13.806 9.467 -2.215 1.00 82.31 166 ASP A CA 1
ATOM 1352 C C . ASP A 1 166 ? -12.593 8.972 -1.410 1.00 82.31 166 ASP A C 1
ATOM 1354 O O . ASP A 1 166 ? -12.348 7.768 -1.322 1.00 82.31 166 ASP A O 1
ATOM 1358 N N . ILE A 1 167 ? -11.842 9.891 -0.797 1.00 80.81 167 ILE A N 1
ATOM 1359 C CA . ILE A 1 167 ? -10.697 9.571 0.065 1.00 80.81 167 ILE A CA 1
ATOM 1360 C C . ILE A 1 167 ? -11.189 9.059 1.417 1.00 80.81 167 ILE A C 1
ATOM 1362 O O . ILE A 1 167 ? -10.631 8.099 1.946 1.00 80.81 167 ILE A O 1
ATOM 1366 N N . TYR A 1 168 ? -12.248 9.665 1.959 1.00 84.00 168 TYR A N 1
ATOM 1367 C CA . TYR A 1 168 ? -12.877 9.210 3.197 1.00 84.00 168 TYR A CA 1
ATOM 1368 C C . TYR A 1 168 ? -13.300 7.737 3.112 1.00 84.00 168 TYR A C 1
ATOM 1370 O O . TYR A 1 168 ? -12.953 6.967 4.004 1.00 84.00 168 TYR A O 1
ATOM 1378 N N . GLU A 1 169 ? -13.955 7.315 2.026 1.00 82.25 169 GLU A N 1
ATOM 1379 C CA . GLU A 1 169 ? -14.343 5.909 1.841 1.00 82.25 169 GLU A CA 1
ATOM 1380 C C . GLU A 1 169 ? -13.131 4.966 1.806 1.00 82.25 169 GLU A C 1
ATOM 1382 O O . GLU A 1 169 ? -13.176 3.870 2.361 1.00 82.25 169 GLU A O 1
ATOM 1387 N N . LYS A 1 170 ? -12.011 5.394 1.209 1.00 81.00 170 LYS A N 1
ATOM 1388 C CA . LYS A 1 170 ? -10.765 4.610 1.194 1.00 81.00 170 LYS A CA 1
ATOM 1389 C C . LYS A 1 170 ? -10.147 4.503 2.589 1.00 81.00 170 LYS A C 1
ATOM 1391 O O . LYS A 1 170 ? -9.807 3.409 3.019 1.00 81.00 170 LYS A O 1
ATOM 1396 N N . ILE A 1 171 ? -10.048 5.615 3.318 1.00 80.50 171 ILE A N 1
ATOM 1397 C CA . ILE A 1 171 ? -9.520 5.642 4.690 1.00 80.50 171 ILE A CA 1
ATOM 1398 C C . ILE A 1 171 ? -10.396 4.801 5.625 1.00 80.50 171 ILE A C 1
ATOM 1400 O O . ILE A 1 171 ? -9.874 4.040 6.435 1.00 80.50 171 ILE A O 1
ATOM 1404 N N . LYS A 1 172 ? -11.723 4.882 5.480 1.00 77.69 172 LYS A N 1
ATOM 1405 C CA . LYS A 1 172 ? -12.682 4.101 6.269 1.00 77.69 172 LYS A CA 1
ATOM 1406 C C . LYS A 1 172 ? -12.489 2.592 6.099 1.00 77.69 172 LYS A C 1
ATOM 1408 O O . LYS A 1 172 ? -12.693 1.858 7.053 1.00 77.69 172 LYS A O 1
ATOM 1413 N N . LYS A 1 173 ? -12.088 2.121 4.915 1.00 76.50 173 LYS A N 1
ATOM 1414 C CA . LYS A 1 173 ? -11.797 0.694 4.684 1.00 76.50 173 LYS A CA 1
ATOM 1415 C C . LYS A 1 173 ? -10.536 0.202 5.391 1.00 76.50 173 LYS A C 1
ATOM 1417 O O . LYS A 1 173 ? -10.418 -0.996 5.631 1.00 76.50 173 LYS A O 1
ATOM 1422 N N . VAL A 1 174 ? -9.587 1.100 5.649 1.00 75.25 174 VAL A N 1
ATOM 1423 C CA . VAL A 1 174 ? -8.290 0.772 6.257 1.00 75.25 174 VAL A CA 1
ATOM 1424 C C . VAL A 1 174 ? -8.338 0.946 7.775 1.00 75.25 174 VAL A C 1
ATOM 1426 O O . VAL A 1 174 ? -7.726 0.166 8.501 1.00 75.25 174 VAL A O 1
ATOM 1429 N N . LEU A 1 175 ? -9.075 1.944 8.267 1.00 77.12 175 LEU A N 1
ATOM 1430 C CA . LEU A 1 175 ? -9.259 2.169 9.696 1.00 77.12 175 LEU A CA 1
ATOM 1431 C C . LEU A 1 175 ? -10.196 1.123 10.297 1.00 77.12 175 LEU A C 1
ATOM 1433 O O . LEU A 1 175 ? -11.360 1.043 9.918 1.00 77.12 175 LEU A O 1
ATOM 1437 N N . LEU A 1 176 ? -9.710 0.407 11.311 1.00 79.38 176 LEU A N 1
ATOM 1438 C CA . LEU A 1 176 ? -10.564 -0.382 12.191 1.00 79.38 176 LEU A CA 1
ATOM 1439 C C . LEU A 1 176 ? -11.523 0.555 12.943 1.00 79.38 176 LEU A C 1
ATOM 1441 O O . LEU A 1 176 ? -11.101 1.443 13.690 1.00 79.38 176 LEU A O 1
ATOM 1445 N N . THR A 1 177 ? -12.815 0.342 12.746 1.00 83.81 177 THR A N 1
ATOM 1446 C CA . THR A 1 177 ? -13.905 1.024 13.443 1.00 83.81 177 THR A CA 1
ATOM 1447 C C . THR A 1 177 ? -14.507 0.121 14.517 1.00 83.81 177 THR A C 1
ATOM 1449 O O . THR A 1 177 ? -14.282 -1.084 14.546 1.00 83.81 177 THR A O 1
ATOM 1452 N N . PHE A 1 178 ? -15.300 0.683 15.431 1.00 87.56 178 PHE A N 1
ATOM 1453 C CA . PHE A 1 178 ? -15.978 -0.134 16.440 1.00 87.56 178 PHE A CA 1
ATOM 1454 C C . PHE A 1 178 ? -17.002 -1.098 15.813 1.00 87.56 178 PHE A C 1
ATOM 1456 O O . PHE A 1 178 ? -17.159 -2.220 16.283 1.00 87.56 178 PHE A O 1
ATOM 1463 N N . GLU A 1 179 ? -17.651 -0.698 14.715 1.00 87.44 179 GLU A N 1
ATOM 1464 C CA . GLU A 1 179 ? -18.638 -1.513 13.988 1.00 87.44 179 GLU A CA 1
ATOM 1465 C C . GLU A 1 179 ? -18.030 -2.788 13.388 1.00 87.44 179 GLU A C 1
ATOM 1467 O O . GLU A 1 179 ? -18.686 -3.829 13.311 1.00 87.44 179 GLU A O 1
ATOM 1472 N N . ASP A 1 180 ? -16.750 -2.729 13.030 1.00 87.19 180 ASP A N 1
ATOM 1473 C CA . ASP A 1 180 ? -16.013 -3.830 12.422 1.00 87.19 180 ASP A CA 1
ATOM 1474 C C . ASP A 1 180 ? -15.918 -5.073 13.322 1.00 87.19 180 ASP A C 1
ATOM 1476 O O . ASP A 1 180 ? -15.845 -6.198 12.815 1.00 87.19 180 ASP A O 1
ATOM 1480 N N . ILE A 1 181 ? -16.031 -4.896 14.648 1.00 89.75 181 ILE A N 1
ATOM 1481 C CA . ILE A 1 181 ? -16.017 -5.974 15.653 1.00 89.75 181 ILE A CA 1
ATOM 1482 C C . ILE A 1 181 ? -17.090 -7.038 15.367 1.00 89.75 181 ILE A C 1
ATOM 1484 O O . ILE A 1 181 ? -16.897 -8.219 15.668 1.00 89.75 181 ILE A O 1
ATOM 1488 N N . LEU A 1 182 ? -18.199 -6.669 14.715 1.00 90.62 182 LEU A N 1
ATOM 1489 C CA . LEU A 1 182 ? -19.251 -7.613 14.318 1.00 90.62 182 LEU A CA 1
ATOM 1490 C C . LEU A 1 182 ? -18.732 -8.759 13.442 1.00 90.62 182 LEU A C 1
ATOM 1492 O O . LEU A 1 182 ? -19.233 -9.883 13.533 1.00 90.62 182 LEU A O 1
ATOM 1496 N N . SER A 1 183 ? -17.723 -8.485 12.617 1.00 88.75 183 SER A N 1
ATOM 1497 C CA . SER A 1 183 ? -17.167 -9.453 11.671 1.00 88.75 183 SER A CA 1
ATOM 1498 C C . SER A 1 183 ? -16.014 -10.291 12.233 1.00 88.75 183 SER A C 1
ATOM 1500 O O . SER A 1 183 ? -15.572 -11.235 11.578 1.00 88.75 183 SER A O 1
ATOM 1502 N N . PHE A 1 184 ? -15.583 -10.027 13.471 1.00 90.56 184 PHE A N 1
ATOM 1503 C CA . PHE A 1 184 ? -14.596 -10.856 14.159 1.00 90.56 184 PHE A CA 1
ATOM 1504 C C . PHE A 1 184 ? -15.188 -12.217 14.537 1.00 90.56 184 PHE A C 1
ATOM 1506 O O . PHE A 1 184 ? -16.377 -12.361 14.867 1.00 90.56 184 PHE A O 1
ATOM 1513 N N . ALA A 1 185 ? -14.329 -13.236 14.543 1.00 92.75 185 ALA A N 1
ATOM 1514 C CA . ALA A 1 185 ? -14.689 -14.559 15.025 1.00 92.75 185 ALA A CA 1
ATOM 1515 C C . ALA A 1 185 ? -15.057 -14.508 16.518 1.00 92.75 185 ALA A C 1
ATOM 1517 O O . ALA A 1 185 ? -14.449 -13.780 17.299 1.00 92.75 185 ALA A O 1
ATOM 1518 N N . ASP A 1 186 ? -16.023 -15.328 16.940 1.00 94.00 186 ASP A N 1
ATOM 1519 C CA . ASP A 1 186 ? -16.495 -15.365 18.336 1.00 94.00 186 ASP A CA 1
ATOM 1520 C C . ASP A 1 186 ? -15.341 -15.614 19.332 1.00 94.00 186 ASP A C 1
ATOM 1522 O O . ASP A 1 186 ? -15.274 -14.992 20.390 1.00 94.00 186 ASP A O 1
ATOM 1526 N N . LYS A 1 187 ? -14.363 -16.449 18.959 1.00 92.81 187 LYS A N 1
ATOM 1527 C CA . LYS A 1 187 ? -13.151 -16.703 19.758 1.00 92.81 187 LYS A CA 1
ATOM 1528 C C . LYS A 1 187 ? -12.297 -15.443 19.972 1.00 92.81 187 LYS A C 1
ATOM 1530 O O . LYS A 1 187 ? -11.758 -15.247 21.065 1.00 92.81 187 LYS A O 1
ATOM 1535 N N . ASP A 1 188 ? -12.189 -14.596 18.954 1.00 93.94 188 ASP A N 1
ATOM 1536 C CA . ASP A 1 188 ? -11.400 -13.365 19.011 1.00 93.94 188 ASP A CA 1
ATOM 1537 C C . ASP A 1 188 ? -12.133 -12.326 19.865 1.00 93.94 188 ASP A C 1
ATOM 1539 O O . ASP A 1 188 ? -11.543 -11.768 20.786 1.00 93.94 188 ASP A O 1
ATOM 1543 N N . VAL A 1 189 ? -13.453 -12.186 19.687 1.00 93.94 189 VAL A N 1
ATOM 1544 C CA . VAL A 1 189 ? -14.302 -11.320 20.527 1.00 93.94 189 VAL A CA 1
ATOM 1545 C C . VAL A 1 189 ? -14.229 -11.711 22.005 1.00 93.94 189 VAL A C 1
ATOM 1547 O O . VAL A 1 189 ? -14.085 -10.845 22.863 1.00 93.94 189 VAL A O 1
ATOM 1550 N N . GLN A 1 190 ? -14.237 -13.006 22.332 1.00 94.06 190 GLN A N 1
ATOM 1551 C CA . GLN A 1 190 ? -14.036 -13.465 23.713 1.00 94.06 190 GLN A CA 1
ATOM 1552 C C . GLN A 1 190 ? -12.673 -13.058 24.282 1.00 94.06 190 GLN A C 1
ATOM 1554 O O . GLN A 1 190 ? -12.559 -12.769 25.471 1.00 94.06 190 GLN A O 1
ATOM 1559 N N . THR A 1 191 ? -11.626 -13.075 23.458 1.00 93.81 191 THR A N 1
ATOM 1560 C CA . THR A 1 191 ? -10.273 -12.679 23.872 1.00 93.81 191 THR A CA 1
ATOM 1561 C C . THR A 1 191 ? -10.204 -11.174 24.119 1.00 93.81 191 THR A C 1
ATOM 1563 O O . THR A 1 191 ? -9.692 -10.766 25.158 1.00 93.81 191 THR A O 1
ATOM 1566 N N . ILE A 1 192 ? -10.817 -10.380 23.237 1.00 92.69 192 ILE A N 1
ATOM 1567 C CA . ILE A 1 192 ? -10.951 -8.923 23.370 1.00 92.69 192 ILE A CA 1
ATOM 1568 C C . ILE A 1 192 ? -11.707 -8.564 24.653 1.00 92.69 192 ILE A C 1
ATOM 1570 O O . ILE A 1 192 ? -11.254 -7.749 25.447 1.00 92.69 192 ILE A O 1
ATOM 1574 N N . ILE A 1 193 ? -12.842 -9.213 24.915 1.00 92.81 193 ILE A N 1
ATOM 1575 C CA . ILE A 1 193 ? -13.645 -8.937 26.112 1.00 92.81 193 ILE A CA 1
ATOM 1576 C C . ILE A 1 193 ? -12.864 -9.226 27.401 1.00 92.81 193 ILE A C 1
ATOM 1578 O O . ILE A 1 193 ? -13.029 -8.517 28.388 1.00 92.81 193 ILE A O 1
ATOM 1582 N N . ARG A 1 194 ? -12.002 -10.252 27.414 1.00 91.69 194 ARG A N 1
ATOM 1583 C CA . ARG A 1 194 ? -11.184 -10.589 28.592 1.00 91.69 194 ARG A CA 1
ATOM 1584 C C . ARG A 1 194 ? -10.073 -9.575 28.870 1.00 91.69 194 ARG A C 1
ATOM 1586 O O . ARG A 1 194 ? -9.591 -9.542 29.999 1.00 91.69 194 ARG A O 1
ATOM 1593 N N . SER A 1 195 ? -9.645 -8.796 27.876 1.00 90.88 195 SER A N 1
ATOM 1594 C CA . SER A 1 195 ? -8.590 -7.788 28.041 1.00 90.88 195 SER A CA 1
ATOM 1595 C C . SER A 1 195 ? -9.122 -6.394 28.385 1.00 90.88 195 SER A C 1
ATOM 1597 O O . SER A 1 195 ? -8.325 -5.506 28.671 1.00 90.88 195 SER A O 1
ATOM 1599 N N . VAL A 1 196 ? -10.443 -6.185 28.376 1.00 93.38 196 VAL A N 1
ATOM 1600 C CA . VAL A 1 196 ? -11.074 -4.878 28.620 1.00 93.38 196 VAL A CA 1
ATOM 1601 C C . VAL A 1 196 ? -11.897 -4.899 29.912 1.00 93.38 196 VAL A C 1
ATOM 1603 O O . VAL A 1 196 ? -12.484 -5.914 30.285 1.00 93.38 196 VAL A O 1
ATOM 1606 N N . SER A 1 197 ? -11.952 -3.763 30.615 1.00 93.44 197 SER A N 1
ATOM 1607 C CA . SER A 1 197 ? -12.767 -3.611 31.823 1.00 93.44 197 SER A CA 1
ATOM 1608 C C . SER A 1 197 ? -14.272 -3.667 31.516 1.00 93.44 197 SER A C 1
ATOM 1610 O O . SER A 1 197 ? -14.733 -3.191 30.476 1.00 93.44 197 SER A O 1
ATOM 1612 N N . SER A 1 198 ? -15.076 -4.201 32.442 1.00 92.00 198 SER A N 1
ATOM 1613 C CA . SER A 1 198 ? -16.539 -4.229 32.281 1.00 92.00 198 SER A CA 1
ATOM 1614 C C . SER A 1 198 ? -17.156 -2.825 32.206 1.00 92.00 198 SER A C 1
ATOM 1616 O O . SER A 1 198 ? -18.192 -2.661 31.570 1.00 92.00 198 SER A O 1
ATOM 1618 N N . GLU A 1 199 ? -16.515 -1.808 32.792 1.00 91.69 199 GLU A N 1
ATOM 1619 C CA . GLU A 1 199 ? -16.947 -0.409 32.686 1.00 91.69 199 GLU A CA 1
ATOM 1620 C C . GLU A 1 199 ? -16.717 0.178 31.295 1.00 91.69 199 GLU A C 1
ATOM 1622 O O . GLU A 1 199 ? -17.617 0.827 30.763 1.00 91.69 199 GLU A O 1
ATOM 1627 N N . ASP A 1 200 ? -15.557 -0.065 30.679 1.00 92.50 200 ASP A N 1
ATOM 1628 C CA . ASP A 1 200 ? -15.299 0.404 29.314 1.00 92.50 200 ASP A CA 1
ATOM 1629 C C . ASP A 1 200 ? -16.222 -0.319 28.315 1.00 92.50 200 ASP A C 1
ATOM 1631 O O . ASP A 1 200 ? -16.805 0.327 27.445 1.00 92.50 200 ASP A O 1
ATOM 1635 N N . VAL A 1 201 ? -16.460 -1.629 28.491 1.00 93.06 201 VAL A N 1
ATOM 1636 C CA . VAL A 1 201 ? -17.435 -2.381 27.675 1.00 93.06 201 VAL A CA 1
ATOM 1637 C C . VAL A 1 201 ? -18.850 -1.818 27.839 1.00 93.06 201 VAL A C 1
ATOM 1639 O O . VAL A 1 201 ? -19.531 -1.572 26.845 1.00 93.06 201 VAL A O 1
ATOM 1642 N N . ALA A 1 202 ? -19.295 -1.558 29.072 1.00 92.69 202 ALA A N 1
ATOM 1643 C CA . ALA A 1 202 ? -20.616 -0.985 29.335 1.00 92.69 202 ALA A CA 1
ATOM 1644 C C . ALA A 1 202 ? -20.794 0.395 28.686 1.00 92.69 202 ALA A C 1
ATOM 1646 O O . ALA A 1 202 ? -21.814 0.652 28.043 1.00 92.69 202 ALA A O 1
ATOM 1647 N N . ARG A 1 203 ? -19.792 1.274 28.809 1.00 92.19 203 ARG A N 1
ATOM 1648 C CA . ARG A 1 203 ? -19.821 2.612 28.198 1.00 92.19 203 ARG A CA 1
ATOM 1649 C C . ARG A 1 203 ? -19.838 2.545 26.673 1.00 92.19 203 ARG A C 1
ATOM 1651 O O . ARG A 1 203 ? -20.627 3.255 26.055 1.00 92.19 203 ARG A O 1
ATOM 1658 N N . ALA A 1 204 ? -19.024 1.674 26.078 1.00 92.44 204 ALA A N 1
ATOM 1659 C CA . ALA A 1 204 ? -18.944 1.514 24.628 1.00 92.44 204 ALA A CA 1
ATOM 1660 C C . ALA A 1 204 ? -20.235 0.946 24.013 1.00 92.44 204 ALA A C 1
ATOM 1662 O O . ALA A 1 204 ? -20.601 1.324 22.898 1.00 92.44 204 ALA A O 1
ATOM 1663 N N . LEU A 1 205 ? -20.932 0.060 24.736 1.00 92.56 205 LEU A N 1
ATOM 1664 C CA . LEU A 1 205 ? -22.145 -0.611 24.260 1.00 92.56 205 LEU A CA 1
ATOM 1665 C C . LEU A 1 205 ? -23.441 0.165 24.512 1.00 92.56 205 LEU A C 1
ATOM 1667 O O . LEU A 1 205 ? -24.439 -0.138 23.861 1.00 92.56 205 LEU A O 1
ATOM 1671 N N . LYS A 1 206 ? -23.458 1.153 25.418 1.00 87.25 206 LYS A N 1
ATOM 1672 C CA . LYS A 1 206 ? -24.692 1.824 25.868 1.00 87.25 206 LYS A CA 1
ATOM 1673 C C . LYS A 1 206 ? -25.584 2.332 24.730 1.00 87.25 206 LYS A C 1
ATOM 1675 O O . LYS A 1 206 ? -26.781 2.065 24.742 1.00 87.25 206 LYS A O 1
ATOM 1680 N N . ASN A 1 207 ? -24.985 2.994 23.740 1.00 85.31 207 ASN A N 1
ATOM 1681 C CA . ASN A 1 207 ? -25.680 3.521 22.559 1.00 85.31 207 ASN A CA 1
ATOM 1682 C C . ASN A 1 207 ? -25.310 2.766 21.270 1.00 85.31 207 ASN A C 1
ATOM 1684 O O . ASN A 1 207 ? -25.528 3.276 20.173 1.00 85.31 207 ASN A O 1
ATOM 1688 N N . ALA A 1 208 ? -24.704 1.582 21.389 1.00 88.81 208 ALA A N 1
ATOM 1689 C CA . ALA A 1 208 ? -24.373 0.758 20.234 1.00 88.81 208 ALA A CA 1
ATOM 1690 C C . ALA A 1 208 ? -25.631 0.098 19.650 1.00 88.81 208 ALA A C 1
ATOM 1692 O O . ALA A 1 208 ? -26.621 -0.112 20.353 1.00 88.81 208 ALA A O 1
ATOM 1693 N N . ASP A 1 209 ? -25.568 -0.265 18.367 1.00 92.12 209 ASP A N 1
ATOM 1694 C CA . ASP A 1 209 ? -26.630 -1.021 17.701 1.00 92.12 209 ASP A CA 1
ATOM 1695 C C . ASP A 1 209 ? -26.950 -2.317 18.483 1.00 92.12 209 ASP A C 1
ATOM 1697 O O . ASP A 1 209 ? -26.019 -2.976 18.970 1.00 92.12 209 ASP A O 1
ATOM 1701 N N . PRO A 1 210 ? -28.232 -2.721 18.605 1.00 92.88 210 PRO A N 1
ATOM 1702 C CA . PRO A 1 210 ? -28.614 -3.978 19.248 1.00 92.88 210 PRO A CA 1
ATOM 1703 C C . PRO A 1 210 ? -27.807 -5.198 18.784 1.00 92.88 210 PRO A C 1
ATOM 1705 O O . PRO A 1 210 ? -27.472 -6.053 19.604 1.00 92.88 210 PRO A O 1
ATOM 1708 N N . GLN A 1 211 ? -27.433 -5.263 17.502 1.00 94.19 211 GLN A N 1
ATOM 1709 C CA . GLN A 1 211 ? -26.607 -6.349 16.966 1.00 94.19 211 GLN A CA 1
ATOM 1710 C C . GLN A 1 211 ? -25.212 -6.386 17.600 1.00 94.19 211 GLN A C 1
ATOM 1712 O O . GLN A 1 211 ? -24.684 -7.459 17.898 1.00 94.19 211 GLN A O 1
ATOM 1717 N N . MET A 1 212 ? -24.616 -5.217 17.845 1.00 94.19 212 MET A N 1
ATOM 1718 C CA . MET A 1 212 ? -23.319 -5.103 18.510 1.00 94.19 212 MET A CA 1
ATOM 1719 C C . MET A 1 212 ? -23.412 -5.543 19.969 1.00 94.19 212 MET A C 1
ATOM 1721 O O . MET A 1 212 ? -22.583 -6.323 20.438 1.00 94.19 212 MET A O 1
ATOM 1725 N N . GLN A 1 213 ? -24.450 -5.095 20.677 1.00 94.31 213 GLN A N 1
ATOM 1726 C CA . GLN A 1 213 ? -24.687 -5.516 22.058 1.00 94.31 213 GLN A CA 1
ATOM 1727 C C . GLN A 1 213 ? -24.840 -7.040 22.155 1.00 94.31 213 GLN A C 1
ATOM 1729 O O . GLN A 1 213 ? -24.196 -7.678 22.989 1.00 94.31 213 GLN A O 1
ATOM 1734 N N . GLU A 1 214 ? -25.635 -7.642 21.267 1.00 94.38 214 GLU A N 1
ATOM 1735 C CA . GLU A 1 214 ? -25.831 -9.092 21.216 1.00 94.38 214 GLU A CA 1
ATOM 1736 C C . GLU A 1 214 ? -24.519 -9.839 20.941 1.00 94.38 214 GLU A C 1
ATOM 1738 O O . GLU A 1 214 ? -24.212 -10.816 21.630 1.00 94.38 214 GLU A O 1
ATOM 1743 N N . LYS A 1 215 ? -23.705 -9.355 19.992 1.00 95.06 215 LYS A N 1
ATOM 1744 C CA . LYS A 1 215 ? -22.395 -9.941 19.669 1.00 95.06 215 LYS A CA 1
ATOM 1745 C C . LYS A 1 215 ? -21.475 -9.992 20.889 1.00 95.06 215 LYS A C 1
ATOM 1747 O O . LYS A 1 215 ? -20.827 -11.019 21.110 1.00 95.06 215 LYS A O 1
ATOM 1752 N N . PHE A 1 216 ? -21.430 -8.925 21.685 1.00 95.25 216 PHE A N 1
ATOM 1753 C CA . PHE A 1 216 ? -20.647 -8.892 22.919 1.00 95.25 216 PHE A CA 1
ATOM 1754 C C . PHE A 1 216 ? -21.238 -9.826 23.977 1.00 95.25 216 PHE A C 1
ATOM 1756 O O . PHE A 1 216 ? -20.531 -10.698 24.479 1.00 95.25 216 PHE A O 1
ATOM 1763 N N . PHE A 1 217 ? -22.537 -9.719 24.274 1.00 95.12 217 PHE A N 1
ATOM 1764 C CA . PHE A 1 217 ? -23.168 -10.516 25.330 1.00 95.12 217 PHE A CA 1
ATOM 1765 C C . PHE A 1 217 ? -23.121 -12.022 25.063 1.00 95.12 217 PHE A C 1
ATOM 1767 O O . PHE A 1 217 ? -22.875 -12.793 25.988 1.00 95.12 217 PHE A O 1
ATOM 1774 N N . LYS A 1 218 ? -23.276 -12.453 23.806 1.00 95.88 218 LYS A N 1
ATOM 1775 C CA . LYS A 1 218 ? -23.132 -13.862 23.404 1.00 95.88 218 LYS A CA 1
ATOM 1776 C C . LYS A 1 218 ? -21.739 -14.420 23.721 1.00 95.88 218 LYS A C 1
ATOM 1778 O O . LYS A 1 218 ? -21.594 -15.609 23.993 1.00 95.88 218 LYS A O 1
ATOM 1783 N N . ASN A 1 219 ? -20.717 -13.569 23.671 1.00 95.25 219 ASN A N 1
ATOM 1784 C CA . ASN A 1 219 ? -19.320 -13.930 23.898 1.00 95.25 219 ASN A CA 1
ATOM 1785 C C . ASN A 1 219 ? -18.858 -13.684 25.348 1.00 95.25 219 ASN A C 1
ATOM 1787 O O . ASN A 1 219 ? -17.676 -13.825 25.658 1.00 95.25 219 ASN A O 1
ATOM 1791 N N . MET A 1 220 ? -19.782 -13.360 26.255 1.00 94.50 220 MET A N 1
ATOM 1792 C CA . MET A 1 220 ? -19.527 -13.166 27.681 1.00 94.50 220 MET A CA 1
ATOM 1793 C C . MET A 1 220 ? -20.047 -14.333 28.524 1.00 94.50 220 MET A C 1
ATOM 1795 O O . MET A 1 220 ? -20.939 -15.078 28.126 1.00 94.50 220 MET A O 1
ATOM 1799 N N . SER A 1 221 ? -19.516 -14.471 29.742 1.00 93.56 221 SER A N 1
ATOM 1800 C CA . SER A 1 221 ? -20.160 -15.299 30.765 1.00 93.56 221 SER A CA 1
ATOM 1801 C C . SER A 1 221 ? -21.408 -14.595 31.304 1.00 93.56 221 SER A C 1
ATOM 1803 O O . SER A 1 221 ? -21.459 -13.366 31.352 1.00 93.56 221 SER A O 1
ATOM 1805 N N . GLN A 1 222 ? -22.395 -15.358 31.782 1.00 91.44 222 GLN A N 1
ATOM 1806 C CA . GLN A 1 222 ? -23.641 -14.783 32.307 1.00 91.44 222 GLN A CA 1
ATOM 1807 C C . GLN A 1 222 ? -23.400 -13.772 33.443 1.00 91.44 222 GLN A C 1
ATOM 1809 O O . GLN A 1 222 ? -24.087 -12.759 33.519 1.00 91.44 222 GLN A O 1
ATOM 1814 N N . GLY A 1 223 ? -22.396 -14.018 34.293 1.00 91.38 223 GLY A N 1
ATOM 1815 C CA . GLY A 1 223 ? -22.001 -13.079 35.345 1.00 91.38 223 GLY A CA 1
ATOM 1816 C C . GLY A 1 223 ? -21.481 -11.754 34.783 1.00 91.38 223 GLY A C 1
ATOM 1817 O O . GLY A 1 223 ? -21.938 -10.700 35.207 1.00 91.38 223 GLY A O 1
ATOM 1818 N N . ALA A 1 224 ? -20.598 -11.801 33.780 1.00 91.31 224 ALA A N 1
ATOM 1819 C CA . ALA A 1 224 ? -20.061 -10.598 33.146 1.00 91.31 224 ALA A CA 1
ATOM 1820 C C . ALA A 1 224 ? -21.142 -9.800 32.399 1.00 91.31 224 ALA A C 1
ATOM 1822 O O . ALA A 1 224 ? -21.149 -8.574 32.473 1.00 91.31 224 ALA A O 1
ATOM 1823 N N . VAL A 1 225 ? -22.087 -10.482 31.736 1.00 94.06 225 VAL A N 1
ATOM 1824 C CA . VAL A 1 225 ? -23.251 -9.830 31.109 1.00 94.06 225 VAL A CA 1
ATOM 1825 C C . VAL A 1 225 ? -24.068 -9.067 32.146 1.00 94.06 225 VAL A C 1
ATOM 1827 O O . VAL A 1 225 ? -24.424 -7.917 31.904 1.00 94.06 225 VAL A O 1
ATOM 1830 N N . ASN A 1 226 ? -24.360 -9.689 33.293 1.00 93.75 226 ASN A N 1
ATOM 1831 C CA . ASN A 1 226 ? -25.146 -9.050 34.348 1.00 93.75 226 ASN A CA 1
ATOM 1832 C C . ASN A 1 226 ? -24.429 -7.804 34.883 1.00 93.75 226 ASN A C 1
ATOM 1834 O O . ASN A 1 226 ? -25.037 -6.742 34.937 1.00 93.75 226 ASN A O 1
ATOM 1838 N N . THR A 1 227 ? -23.125 -7.899 35.162 1.00 92.75 227 THR A N 1
ATOM 1839 C CA . THR A 1 227 ? -22.319 -6.752 35.605 1.00 92.75 227 THR A CA 1
ATOM 1840 C C . THR A 1 227 ? -22.314 -5.619 34.579 1.00 92.75 227 THR A C 1
ATOM 1842 O O . THR A 1 227 ? -22.521 -4.466 34.941 1.00 92.75 227 THR A O 1
ATOM 1845 N N . VAL A 1 228 ? -22.116 -5.920 33.291 1.00 93.12 228 VAL A N 1
ATOM 1846 C CA . VAL A 1 228 ? -22.140 -4.894 32.235 1.00 93.12 228 VAL A CA 1
ATOM 1847 C C . VAL A 1 228 ? -23.514 -4.233 32.134 1.00 93.12 228 VAL A C 1
ATOM 1849 O O . VAL A 1 228 ? -23.583 -3.011 32.039 1.00 93.12 228 VAL A O 1
ATOM 1852 N N . LYS A 1 229 ? -24.605 -5.007 32.199 1.00 92.44 229 LYS A N 1
ATOM 1853 C CA . LYS A 1 229 ? -25.972 -4.466 32.164 1.00 92.44 229 LYS A CA 1
ATOM 1854 C C . LYS A 1 229 ? -26.279 -3.581 33.367 1.00 92.44 229 LYS A C 1
ATOM 1856 O O . LYS A 1 229 ? -26.804 -2.491 33.174 1.00 92.44 229 LYS A O 1
ATOM 1861 N N . GLU A 1 230 ? -25.889 -3.998 34.570 1.00 92.69 230 GLU A N 1
ATOM 1862 C CA . GLU A 1 230 ? -26.003 -3.168 35.775 1.00 92.69 230 GLU A CA 1
ATOM 1863 C C . GLU A 1 230 ? -25.250 -1.844 35.582 1.00 92.69 230 GLU A C 1
ATOM 1865 O O . GLU A 1 230 ? -25.823 -0.774 35.770 1.00 92.69 230 GLU A O 1
ATOM 1870 N N . ILE A 1 231 ? -23.996 -1.882 35.113 1.00 90.56 231 ILE A N 1
ATOM 1871 C CA . ILE A 1 231 ? -23.224 -0.658 34.844 1.00 90.56 231 ILE A CA 1
ATOM 1872 C C . ILE A 1 231 ? -23.912 0.215 33.785 1.00 90.56 231 ILE A C 1
ATOM 1874 O O . ILE A 1 231 ? -23.920 1.432 33.933 1.00 90.56 231 ILE A O 1
ATOM 1878 N N . MET A 1 232 ? -24.505 -0.360 32.734 1.00 89.06 232 MET A N 1
ATOM 1879 C CA . MET A 1 232 ? -25.239 0.403 31.713 1.00 89.06 232 MET A CA 1
ATOM 1880 C C . MET A 1 232 ? -26.492 1.094 32.277 1.00 89.06 232 MET A C 1
ATOM 1882 O O . MET A 1 232 ? -26.789 2.217 31.862 1.00 89.06 232 MET A O 1
ATOM 1886 N N . GLU A 1 233 ? -27.203 0.442 33.204 1.00 86.94 233 GLU A N 1
ATOM 1887 C CA . GLU A 1 233 ? -28.382 0.984 33.895 1.00 86.94 233 GLU A CA 1
ATOM 1888 C C . GLU A 1 233 ? -28.014 2.100 34.884 1.00 86.94 233 GLU A C 1
ATOM 1890 O O . GLU A 1 233 ? -28.706 3.116 34.949 1.00 86.94 233 GLU A O 1
ATOM 1895 N N . TYR A 1 234 ? -26.917 1.934 35.633 1.00 85.38 234 TYR A N 1
ATOM 1896 C CA . TYR A 1 234 ? -26.446 2.919 36.616 1.00 85.38 234 TYR A CA 1
ATOM 1897 C C . TYR A 1 234 ? -25.634 4.059 36.005 1.00 85.38 234 TYR A C 1
ATOM 1899 O O . TYR A 1 234 ? -25.604 5.162 36.558 1.00 85.38 234 TYR A O 1
ATOM 1907 N N . ALA A 1 235 ? -24.959 3.821 34.881 1.00 74.75 235 ALA A N 1
ATOM 1908 C CA . ALA A 1 235 ? -24.376 4.890 34.095 1.00 74.75 235 ALA A CA 1
ATOM 1909 C C . ALA A 1 235 ? -25.528 5.807 33.682 1.00 74.75 235 ALA A C 1
ATOM 1911 O O . ALA A 1 235 ? -26.448 5.367 33.001 1.00 74.75 235 ALA A O 1
ATOM 1912 N N . GLY A 1 236 ? -25.507 7.071 34.100 1.00 77.56 236 GLY A N 1
ATOM 1913 C CA . GLY A 1 236 ? -26.458 8.077 33.622 1.00 77.56 236 GLY A CA 1
ATOM 1914 C C . GLY A 1 236 ? -26.274 8.362 32.128 1.00 77.56 236 GLY A C 1
ATOM 1915 O O . GLY A 1 236 ? -25.606 7.611 31.412 1.00 77.56 236 GLY A O 1
ATOM 1916 N N . ASP A 1 237 ? -26.848 9.451 31.628 1.00 80.88 237 ASP A N 1
ATOM 1917 C CA . ASP A 1 237 ? -26.637 9.856 30.236 1.00 80.88 237 ASP A CA 1
ATOM 1918 C C . ASP A 1 237 ? -25.142 10.082 29.973 1.00 80.88 237 ASP A C 1
ATOM 1920 O O . ASP A 1 237 ? -24.510 10.963 30.557 1.00 80.88 237 ASP A O 1
ATOM 1924 N N . LEU A 1 238 ? -24.568 9.235 29.118 1.00 82.12 238 LEU A N 1
ATOM 1925 C CA . LEU A 1 238 ? -23.186 9.368 28.680 1.00 82.12 238 LEU A CA 1
ATOM 1926 C C . LEU A 1 238 ? -23.148 10.384 27.547 1.00 82.12 238 LEU A C 1
ATOM 1928 O O . LEU A 1 238 ? -23.953 10.318 26.613 1.00 82.12 238 LEU A O 1
ATOM 1932 N N . ASN A 1 239 ? -22.198 11.312 27.611 1.00 86.19 239 ASN A N 1
ATOM 1933 C CA . ASN A 1 239 ? -21.943 12.179 26.471 1.00 86.19 239 ASN A CA 1
ATOM 1934 C C . ASN A 1 239 ? -21.219 11.387 25.363 1.00 86.19 239 ASN A C 1
ATOM 1936 O O . ASN A 1 239 ? -20.604 10.349 25.614 1.00 86.19 239 ASN A O 1
ATOM 1940 N N . GLN A 1 240 ? -21.284 11.880 24.123 1.00 83.00 240 GLN A N 1
ATOM 1941 C CA . GLN A 1 240 ? -20.678 11.180 22.985 1.00 83.00 240 GLN A CA 1
ATOM 1942 C C . GLN A 1 240 ? -19.164 10.982 23.163 1.00 83.00 240 GLN A C 1
ATOM 1944 O O . GLN A 1 240 ? -18.639 9.942 22.795 1.00 83.00 240 GLN A O 1
ATOM 1949 N N . GLN A 1 241 ? -18.477 11.938 23.793 1.00 84.25 241 GLN A N 1
ATOM 1950 C CA . GLN A 1 241 ? -17.037 11.860 24.030 1.00 84.25 241 GLN A CA 1
ATOM 1951 C C . GLN A 1 241 ? -16.655 10.670 24.926 1.00 84.25 241 GLN A C 1
ATOM 1953 O O . GLN A 1 241 ? -15.721 9.944 24.613 1.00 84.25 241 GLN A O 1
ATOM 1958 N N . GLN A 1 242 ? -17.398 10.425 26.007 1.00 86.56 242 GLN A N 1
ATOM 1959 C CA . GLN A 1 242 ? -17.165 9.296 26.915 1.00 86.56 242 GLN A CA 1
ATOM 1960 C C . GLN A 1 242 ? -17.370 7.945 26.224 1.00 86.56 242 GLN A C 1
ATOM 1962 O O . GLN A 1 242 ? -16.697 6.969 26.559 1.00 86.56 242 GLN A O 1
ATOM 1967 N N . ILE A 1 243 ? -18.310 7.882 25.278 1.00 87.81 243 ILE A N 1
ATOM 1968 C CA . ILE A 1 243 ? -18.563 6.687 24.468 1.00 87.81 243 ILE A CA 1
ATOM 1969 C C . ILE A 1 243 ? -17.404 6.480 23.491 1.00 87.81 243 ILE A C 1
ATOM 1971 O O . ILE A 1 243 ? -16.850 5.384 23.442 1.00 87.81 243 ILE A O 1
ATOM 1975 N N . ASP A 1 244 ? -17.003 7.534 22.777 1.00 85.56 244 ASP A N 1
ATOM 1976 C CA . ASP A 1 244 ? -15.900 7.502 21.814 1.00 85.56 244 ASP A CA 1
ATOM 1977 C C . ASP A 1 244 ? -14.580 7.091 22.503 1.00 85.56 244 ASP A C 1
ATOM 1979 O O . ASP A 1 244 ? -13.847 6.248 21.989 1.00 85.56 244 ASP A O 1
ATOM 1983 N N . GLU A 1 245 ? -14.305 7.604 23.708 1.00 87.62 245 GLU A N 1
ATOM 1984 C CA . GLU A 1 245 ? -13.146 7.224 24.531 1.00 87.62 245 GLU A CA 1
ATOM 1985 C C . GLU A 1 245 ? -13.172 5.739 24.926 1.00 87.62 245 GLU A C 1
ATOM 1987 O O . GLU A 1 245 ? -12.154 5.049 24.834 1.00 87.62 245 GLU A O 1
ATOM 1992 N N . ALA A 1 246 ? -14.328 5.219 25.351 1.00 90.56 246 ALA A N 1
ATOM 1993 C 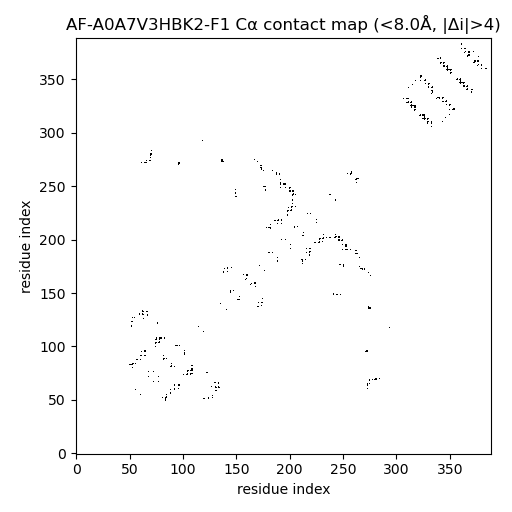CA . ALA A 1 246 ? -14.472 3.811 25.718 1.00 90.56 246 ALA A CA 1
ATOM 1994 C C . ALA A 1 246 ? -14.317 2.880 24.504 1.00 90.56 246 ALA A C 1
ATOM 1996 O O . ALA A 1 246 ? -13.645 1.851 24.589 1.00 90.56 246 ALA A O 1
ATOM 1997 N N . GLN A 1 247 ? -14.891 3.259 23.358 1.00 90.81 247 GLN A N 1
ATOM 1998 C CA . GLN A 1 247 ? -14.722 2.532 22.101 1.00 90.81 247 GLN A CA 1
ATOM 1999 C C . GLN A 1 247 ? -13.261 2.544 21.648 1.00 90.81 247 GLN A C 1
ATOM 2001 O O . GLN A 1 247 ? -12.732 1.495 21.286 1.00 90.81 247 GLN A O 1
ATOM 2006 N N . MET A 1 248 ? -12.580 3.690 21.729 1.00 86.62 248 MET A N 1
ATOM 2007 C CA . MET A 1 248 ? -11.172 3.810 21.350 1.00 86.62 248 MET A CA 1
ATOM 2008 C C . MET A 1 248 ? -10.274 2.901 22.197 1.00 86.62 248 MET A C 1
ATOM 2010 O O . MET A 1 248 ? -9.476 2.158 21.635 1.00 86.62 248 MET A O 1
ATOM 2014 N N . LYS A 1 249 ? -10.487 2.834 23.518 1.00 89.81 249 LYS A N 1
ATOM 2015 C CA . LYS A 1 249 ? -9.762 1.884 24.382 1.00 89.81 249 LYS A CA 1
ATOM 2016 C C . LYS A 1 249 ? -9.953 0.426 23.966 1.00 89.81 249 LYS A C 1
ATOM 2018 O O . LYS A 1 249 ? -9.016 -0.366 24.070 1.00 89.81 249 LYS A O 1
ATOM 2023 N N . ILE A 1 250 ? -11.158 0.042 23.537 1.00 91.81 250 ILE A N 1
ATOM 2024 C CA . ILE A 1 250 ? -11.411 -1.315 23.030 1.00 91.81 250 ILE A CA 1
ATOM 2025 C C . ILE A 1 250 ? -10.603 -1.545 21.751 1.00 91.81 250 ILE A C 1
ATOM 2027 O O . ILE A 1 250 ? -9.936 -2.570 21.638 1.00 91.81 250 ILE A O 1
ATOM 2031 N N . LEU A 1 251 ? -10.613 -0.588 20.820 1.00 89.44 251 LEU A N 1
ATOM 2032 C CA . LEU A 1 251 ? -9.852 -0.676 19.572 1.00 89.44 251 LEU A CA 1
ATOM 2033 C C . LEU A 1 251 ? -8.338 -0.763 19.813 1.00 89.44 251 L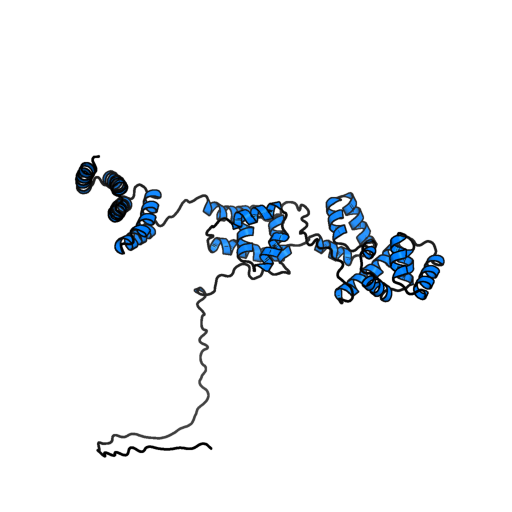EU A C 1
ATOM 2035 O O . LEU A 1 251 ? -7.668 -1.570 19.173 1.00 89.44 251 LEU A O 1
ATOM 2039 N N . ASP A 1 252 ? -7.800 -0.003 20.766 1.00 87.94 252 ASP A N 1
ATOM 2040 C CA . ASP A 1 252 ? -6.375 -0.052 21.116 1.00 87.94 252 ASP A CA 1
ATOM 2041 C C . ASP A 1 252 ? -5.982 -1.419 21.696 1.00 87.94 252 ASP A C 1
ATOM 2043 O O . ASP A 1 252 ? -4.935 -1.972 21.352 1.00 87.94 252 ASP A O 1
ATOM 2047 N N . ASN A 1 253 ? -6.858 -2.022 22.509 1.00 90.69 253 ASN A N 1
ATOM 2048 C CA . ASN A 1 253 ? -6.666 -3.389 22.995 1.00 90.69 253 ASN A CA 1
ATOM 2049 C C . ASN A 1 253 ? -6.709 -4.421 21.863 1.00 90.69 253 ASN A C 1
ATOM 2051 O O . ASN A 1 253 ? -5.902 -5.348 21.863 1.00 90.69 253 ASN A O 1
ATOM 2055 N N . ILE A 1 254 ? -7.613 -4.267 20.889 1.00 90.19 254 ILE A N 1
ATOM 2056 C CA . ILE A 1 254 ? -7.665 -5.144 19.709 1.00 90.19 254 ILE A CA 1
ATOM 2057 C C . ILE A 1 254 ? -6.318 -5.114 18.985 1.00 90.19 254 ILE A C 1
ATOM 2059 O O . ILE A 1 254 ? -5.735 -6.167 18.747 1.00 90.19 254 ILE A O 1
ATOM 2063 N N . LYS A 1 255 ? -5.764 -3.928 18.722 1.00 83.81 255 LYS A N 1
ATOM 2064 C CA . LYS A 1 255 ? -4.457 -3.803 18.061 1.00 83.81 255 LYS A CA 1
ATOM 2065 C C . LYS A 1 255 ? -3.325 -4.446 18.852 1.00 83.81 255 LYS A C 1
ATOM 2067 O O . LYS A 1 255 ? -2.477 -5.114 18.265 1.00 83.81 255 LYS A O 1
ATOM 2072 N N . ALA A 1 256 ? -3.304 -4.259 20.172 1.00 88.56 256 ALA A N 1
ATOM 2073 C CA . ALA A 1 256 ? -2.308 -4.898 21.027 1.00 88.56 256 ALA A CA 1
ATOM 2074 C C . ALA A 1 256 ? -2.397 -6.431 20.925 1.00 88.56 256 ALA A C 1
ATOM 2076 O O . ALA A 1 256 ? -1.386 -7.105 20.735 1.00 88.56 256 ALA A O 1
ATOM 2077 N N . LEU A 1 257 ? -3.613 -6.984 20.955 1.00 90.38 257 LEU A N 1
ATOM 2078 C CA . LEU A 1 257 ? -3.844 -8.419 20.798 1.00 90.38 257 LEU A CA 1
ATOM 2079 C C . LEU A 1 257 ? -3.482 -8.938 19.394 1.00 90.38 257 LEU A C 1
ATOM 2081 O O . LEU A 1 257 ? -2.992 -10.063 19.286 1.00 90.38 257 LEU A O 1
ATOM 2085 N N . GLU A 1 258 ? -3.700 -8.154 18.333 1.00 87.81 258 GLU A N 1
ATOM 2086 C CA . GLU A 1 258 ? -3.266 -8.488 16.966 1.00 87.81 258 GLU A CA 1
ATOM 2087 C C . GLU A 1 258 ? -1.738 -8.517 16.856 1.00 87.81 258 GLU A C 1
ATOM 2089 O O . GLU A 1 258 ? -1.180 -9.465 16.305 1.00 87.81 258 GLU A O 1
ATOM 2094 N N . ALA A 1 259 ? -1.055 -7.511 17.410 1.00 85.44 259 ALA A N 1
ATOM 2095 C CA . ALA A 1 259 ? 0.405 -7.428 17.409 1.00 85.44 259 ALA A CA 1
ATOM 2096 C C . ALA A 1 259 ? 1.053 -8.583 18.191 1.00 85.44 259 ALA A C 1
ATOM 2098 O O . ALA A 1 259 ? 2.115 -9.075 17.814 1.00 85.44 259 ALA A O 1
ATOM 2099 N N . GLU A 1 260 ? 0.392 -9.054 19.251 1.00 90.00 260 GLU A N 1
ATOM 2100 C CA . GLU A 1 260 ? 0.793 -10.237 20.020 1.00 90.00 260 GLU A CA 1
ATOM 2101 C C . GLU A 1 260 ? 0.412 -11.570 19.344 1.00 90.00 260 GLU A C 1
ATOM 2103 O O . GLU A 1 260 ? 0.787 -12.636 19.837 1.00 90.00 260 GLU A O 1
ATOM 2108 N N . GLY A 1 261 ? -0.354 -11.544 18.247 1.00 87.56 261 GLY A N 1
ATOM 2109 C CA . GLY A 1 261 ? -0.847 -12.740 17.558 1.00 87.56 261 GLY A CA 1
ATOM 2110 C C . GLY A 1 261 ? -1.905 -13.529 18.339 1.00 87.56 261 GLY A C 1
ATOM 2111 O O . GLY A 1 261 ? -2.119 -14.712 18.070 1.00 87.56 261 GLY A O 1
ATOM 2112 N N . LYS A 1 262 ? -2.561 -12.908 19.330 1.00 88.56 262 LYS A N 1
ATOM 2113 C CA . LYS A 1 262 ? -3.608 -13.538 20.156 1.00 88.56 262 LYS A CA 1
ATOM 2114 C C . LYS A 1 262 ? -4.969 -13.589 19.469 1.00 88.56 262 LYS A C 1
ATOM 2116 O O . LYS A 1 262 ? -5.777 -14.452 19.813 1.00 88.56 262 LYS A O 1
ATOM 2121 N N . ILE A 1 263 ? -5.214 -12.675 18.537 1.00 88.88 263 ILE A N 1
ATOM 2122 C CA . ILE A 1 263 ? -6.410 -12.641 17.692 1.00 88.88 263 ILE A CA 1
ATOM 2123 C C . ILE A 1 263 ? -6.008 -12.558 16.221 1.00 88.88 263 ILE A C 1
ATOM 2125 O O . ILE A 1 263 ? -4.890 -12.157 15.893 1.00 88.88 263 ILE A O 1
ATOM 2129 N N . SER A 1 264 ? -6.918 -12.969 15.341 1.00 82.81 264 SER A N 1
ATOM 2130 C CA . SER A 1 264 ? -6.707 -12.906 13.894 1.00 82.81 264 SER A CA 1
ATOM 2131 C C . SER A 1 264 ? -6.613 -11.452 13.431 1.00 82.81 264 SER A C 1
ATOM 2133 O O . SER A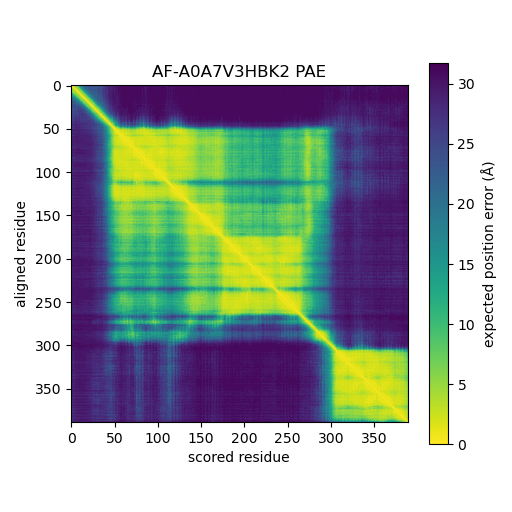 1 264 ? -7.354 -10.607 13.931 1.00 82.81 264 SER A O 1
ATOM 2135 N N . SER A 1 265 ? -5.747 -11.164 12.455 1.00 71.94 265 SER A N 1
ATOM 2136 C CA . SER A 1 265 ? -5.665 -9.822 11.881 1.00 71.94 265 SER A CA 1
ATOM 2137 C C . SER A 1 265 ? -6.957 -9.470 11.143 1.00 71.94 265 SER A C 1
ATOM 2139 O O . SER A 1 265 ? -7.432 -10.201 10.273 1.00 71.94 265 SER A O 1
ATOM 2141 N N . TYR A 1 266 ? -7.518 -8.316 11.483 1.00 64.69 266 TYR A N 1
ATOM 2142 C CA . TYR A 1 266 ? -8.760 -7.805 10.927 1.00 64.69 266 TYR A CA 1
ATOM 2143 C C . TYR A 1 266 ? -8.628 -7.334 9.475 1.00 64.69 266 TYR A C 1
ATOM 2145 O O . TYR A 1 266 ? -9.627 -7.198 8.766 1.00 64.69 266 TYR A O 1
ATOM 2153 N N . ARG A 1 267 ? -7.402 -7.056 9.011 1.00 60.59 267 ARG A N 1
ATOM 2154 C CA . ARG A 1 267 ? -7.177 -6.390 7.723 1.00 60.59 267 ARG A CA 1
ATOM 2155 C C . ARG A 1 267 ? -7.816 -7.164 6.573 1.00 60.59 267 ARG A C 1
ATOM 2157 O O . ARG A 1 267 ? -7.305 -8.188 6.120 1.00 60.59 267 ARG A O 1
ATOM 2164 N N . ARG A 1 268 ? -8.901 -6.593 6.038 1.00 52.59 268 ARG A N 1
ATOM 2165 C CA . ARG A 1 268 ? -9.366 -6.881 4.684 1.00 52.59 268 ARG A CA 1
ATOM 2166 C C . ARG A 1 268 ? -8.216 -6.627 3.718 1.00 52.59 268 ARG A C 1
ATOM 2168 O O . ARG A 1 268 ? -7.473 -5.659 3.849 1.00 52.59 268 ARG A O 1
ATOM 2175 N N . SER A 1 269 ? -8.125 -7.525 2.751 1.00 46.28 269 SER A N 1
ATOM 2176 C CA . SER A 1 269 ? -7.220 -7.590 1.607 1.00 46.28 269 SER A CA 1
ATOM 2177 C C . SER A 1 269 ? -7.344 -6.388 0.659 1.00 46.28 269 SER A C 1
ATOM 2179 O O . SER A 1 269 ? -7.598 -6.556 -0.531 1.00 46.28 269 SER A O 1
ATOM 2181 N N . ASP A 1 270 ? -7.243 -5.174 1.181 1.00 51.22 270 ASP A N 1
ATOM 2182 C CA . ASP A 1 270 ? -7.266 -3.941 0.406 1.00 51.22 270 ASP A CA 1
ATOM 2183 C C . ASP A 1 270 ? -5.940 -3.206 0.635 1.00 51.22 270 ASP A C 1
ATOM 2185 O O . ASP A 1 270 ? -5.875 -2.087 1.133 1.00 51.22 270 ASP A O 1
ATOM 2189 N N . GLU A 1 271 ? -4.842 -3.888 0.285 1.00 53.06 271 GLU A N 1
ATOM 2190 C CA . GLU A 1 271 ? -3.502 -3.295 0.176 1.00 53.06 271 GLU A CA 1
ATOM 2191 C C . GLU A 1 271 ? -3.345 -2.462 -1.108 1.00 53.06 271 GLU A C 1
ATOM 2193 O O . GLU A 1 271 ? -2.238 -2.302 -1.626 1.00 53.06 271 GLU A O 1
ATOM 2198 N N . GLY A 1 272 ? -4.455 -1.963 -1.659 1.00 58.25 272 GLY A N 1
ATOM 2199 C CA . GLY A 1 272 ? -4.439 -1.103 -2.827 1.00 58.25 272 GLY A CA 1
ATOM 2200 C C . GLY A 1 272 ? -3.621 0.153 -2.550 1.00 58.25 272 GLY A C 1
ATOM 2201 O O . GLY A 1 272 ? -3.767 0.797 -1.513 1.00 58.25 272 GLY A O 1
ATOM 2202 N N . VAL A 1 273 ? -2.755 0.517 -3.493 1.00 65.19 273 VAL A N 1
ATOM 2203 C CA . VAL A 1 273 ? -2.043 1.791 -3.440 1.00 65.19 273 VAL A CA 1
ATOM 2204 C C . VAL A 1 273 ? -3.023 2.885 -3.844 1.00 65.19 273 VAL A C 1
ATOM 2206 O O . VAL A 1 273 ? -3.459 2.985 -4.993 1.00 65.19 273 VAL A O 1
ATOM 2209 N N . TYR A 1 274 ? -3.404 3.708 -2.873 1.00 68.31 274 TYR A N 1
ATOM 2210 C CA . TYR A 1 274 ? -4.396 4.752 -3.063 1.00 68.31 274 TYR A CA 1
ATOM 2211 C C . TYR A 1 274 ? -3.725 6.090 -3.329 1.00 68.31 274 TYR A C 1
ATOM 2213 O O . TYR A 1 274 ? -3.342 6.810 -2.408 1.00 68.31 274 TYR A O 1
ATOM 2221 N N . ILE A 1 275 ? -3.634 6.454 -4.604 1.00 65.06 275 ILE A N 1
ATOM 2222 C CA . ILE A 1 275 ? -3.211 7.801 -4.974 1.00 65.06 275 ILE A CA 1
ATOM 2223 C C . ILE A 1 275 ? -4.362 8.761 -4.669 1.00 65.06 275 ILE A C 1
ATOM 2225 O O . ILE A 1 275 ? -5.496 8.583 -5.130 1.00 65.06 275 ILE A O 1
ATOM 2229 N N . VAL A 1 276 ? -4.052 9.784 -3.888 1.00 63.03 276 VAL A N 1
ATOM 2230 C CA . VAL A 1 276 ? -4.791 11.043 -3.893 1.00 63.03 276 VAL A CA 1
ATOM 2231 C C . VAL A 1 276 ? -4.093 11.906 -4.928 1.00 63.03 276 VAL A C 1
ATOM 2233 O O . VAL A 1 276 ? -2.870 11.951 -4.907 1.00 63.03 276 VAL A O 1
ATOM 2236 N N . ASP A 1 277 ? -4.830 12.519 -5.851 1.00 56.31 277 ASP A N 1
ATOM 2237 C CA . ASP A 1 277 ? -4.249 13.365 -6.899 1.00 56.31 277 ASP A CA 1
ATOM 2238 C C . ASP A 1 277 ? -3.420 14.481 -6.237 1.00 56.31 277 ASP A C 1
ATOM 2240 O O . ASP A 1 277 ? -3.960 15.426 -5.653 1.00 56.31 277 ASP A O 1
ATOM 2244 N N . ILE A 1 278 ? -2.102 14.291 -6.211 1.00 50.84 278 ILE A N 1
ATOM 2245 C CA . ILE A 1 278 ? -1.129 15.244 -5.693 1.00 50.84 278 ILE A CA 1
ATOM 2246 C C . ILE A 1 278 ? -0.709 16.035 -6.922 1.00 50.84 278 ILE A C 1
ATOM 2248 O O . ILE A 1 278 ? -0.249 15.449 -7.902 1.00 50.84 278 ILE A O 1
ATOM 2252 N N . GLY A 1 279 ? -0.925 17.351 -6.886 1.00 51.22 279 GLY A N 1
ATOM 2253 C CA . GLY A 1 279 ? -0.483 18.248 -7.952 1.00 51.22 279 GLY A CA 1
ATOM 2254 C C . GLY A 1 279 ? 0.994 18.045 -8.306 1.00 51.22 279 GLY A C 1
ATOM 2255 O O . GLY A 1 279 ? 1.757 17.480 -7.523 1.00 51.22 279 GLY A O 1
ATOM 2256 N N . ASP A 1 280 ? 1.368 18.503 -9.501 1.00 46.97 280 ASP A N 1
ATOM 2257 C CA . ASP A 1 280 ? 2.658 18.227 -10.139 1.00 46.97 280 ASP A CA 1
ATOM 2258 C C . ASP A 1 280 ? 3.852 18.307 -9.168 1.00 46.97 280 ASP A C 1
ATOM 2260 O O . ASP A 1 280 ? 4.079 19.321 -8.500 1.00 46.97 280 ASP A O 1
ATOM 2264 N N . ILE A 1 281 ? 4.637 17.226 -9.093 1.00 54.59 281 ILE A N 1
ATOM 2265 C CA . ILE A 1 281 ? 5.880 17.208 -8.316 1.00 54.59 281 ILE A CA 1
ATOM 2266 C C . ILE A 1 281 ? 6.839 18.232 -8.935 1.00 54.59 281 ILE A C 1
ATOM 2268 O O . ILE A 1 281 ? 7.140 18.174 -10.126 1.00 54.59 281 ILE A O 1
ATOM 2272 N N . SER A 1 282 ? 7.388 19.133 -8.117 1.00 51.19 282 SER A N 1
ATOM 2273 C CA . SER A 1 282 ? 8.277 20.222 -8.562 1.00 51.19 282 SER A CA 1
ATOM 2274 C C . SER A 1 282 ? 9.544 19.765 -9.307 1.00 51.19 282 SER A C 1
ATOM 2276 O O . SER A 1 282 ? 10.141 20.554 -10.034 1.00 51.19 282 SER A O 1
ATOM 2278 N N . ALA A 1 283 ? 9.946 18.499 -9.160 1.00 52.81 283 ALA A N 1
ATOM 2279 C CA . ALA A 1 283 ? 11.123 17.906 -9.797 1.00 52.81 283 ALA A CA 1
ATOM 2280 C C . ALA A 1 283 ? 10.835 17.202 -11.141 1.00 52.81 283 ALA A C 1
ATOM 2282 O O . ALA A 1 283 ? 11.765 16.716 -11.784 1.00 52.81 283 ALA A O 1
ATOM 2283 N N . ASP A 1 284 ? 9.576 17.121 -11.579 1.00 59.66 284 ASP A N 1
ATOM 2284 C CA . ASP A 1 284 ? 9.185 16.220 -12.670 1.00 59.66 284 ASP A CA 1
ATOM 2285 C C . ASP A 1 284 ? 9.532 16.766 -14.070 1.00 59.66 284 ASP A C 1
ATOM 2287 O O . ASP A 1 284 ? 9.880 16.009 -14.972 1.00 59.66 284 ASP A O 1
ATOM 2291 N N . GLU A 1 285 ? 9.543 18.090 -14.258 1.00 56.97 285 GLU A N 1
ATOM 2292 C CA . GLU A 1 285 ? 9.823 18.726 -15.559 1.00 56.97 285 GLU A CA 1
ATOM 2293 C C . GLU A 1 285 ? 11.300 18.642 -15.985 1.00 56.97 285 GLU A C 1
ATOM 2295 O O . GLU A 1 285 ? 11.613 18.347 -17.141 1.00 56.97 285 GLU A O 1
ATOM 2300 N N . GLU A 1 286 ? 12.247 18.865 -15.069 1.00 56.97 286 GLU A N 1
ATOM 2301 C CA . GLU A 1 286 ? 13.675 18.685 -15.371 1.00 56.97 286 GLU A CA 1
ATOM 2302 C C . GLU A 1 286 ? 14.035 17.208 -15.535 1.00 56.97 286 GLU A C 1
ATOM 2304 O O . GLU A 1 286 ? 14.835 16.858 -16.409 1.00 56.97 286 GLU A O 1
ATOM 2309 N N . ARG A 1 287 ? 13.398 16.336 -14.746 1.00 64.94 287 ARG A N 1
ATOM 2310 C CA . ARG A 1 287 ? 13.533 14.883 -14.843 1.00 64.94 287 ARG A CA 1
ATOM 2311 C C . ARG A 1 287 ? 13.037 14.387 -16.201 1.00 64.94 287 ARG A C 1
ATOM 2313 O O . ARG A 1 287 ? 13.806 13.763 -16.929 1.00 64.94 287 ARG A O 1
ATOM 2320 N N . LYS A 1 288 ? 11.819 14.761 -16.608 1.00 63.72 288 LYS A N 1
ATOM 2321 C CA . LYS A 1 288 ? 11.266 14.462 -17.938 1.00 63.72 288 LYS A CA 1
ATOM 2322 C C . LYS A 1 288 ? 12.145 14.993 -19.058 1.00 63.72 288 LYS A C 1
ATOM 2324 O O . LYS A 1 288 ? 12.288 14.307 -20.054 1.00 63.72 288 LYS A O 1
ATOM 2329 N N . LYS A 1 289 ? 12.803 16.148 -18.920 1.00 60.22 289 LYS A N 1
ATOM 2330 C CA . LYS A 1 289 ? 13.774 16.632 -19.925 1.00 60.22 289 LYS A CA 1
ATOM 2331 C C . LYS A 1 289 ? 15.049 15.784 -19.986 1.00 60.22 289 LYS A C 1
ATOM 2333 O O . LYS A 1 289 ? 15.547 15.538 -21.085 1.00 60.22 289 LYS A O 1
ATOM 2338 N N . ARG A 1 290 ? 15.573 15.330 -18.840 1.00 58.53 290 ARG A N 1
ATOM 2339 C CA . ARG A 1 290 ? 16.735 14.423 -18.767 1.00 58.53 290 ARG A CA 1
ATOM 2340 C C . ARG A 1 290 ? 16.408 13.063 -19.377 1.00 58.53 290 ARG A C 1
ATOM 2342 O O . ARG A 1 290 ? 17.111 12.633 -20.287 1.00 58.53 290 ARG A O 1
ATOM 2349 N N . PHE A 1 291 ? 15.305 12.446 -18.960 1.00 50.69 291 PHE A N 1
ATOM 2350 C CA . PHE A 1 291 ? 14.878 11.161 -19.506 1.00 50.69 291 PHE A CA 1
ATOM 2351 C C . PHE A 1 291 ? 14.371 11.282 -20.932 1.00 50.69 291 PHE A C 1
ATOM 2353 O O . PHE A 1 291 ? 14.734 10.448 -21.734 1.00 50.69 291 PHE A O 1
ATOM 2360 N N . ALA A 1 292 ? 13.696 12.358 -21.338 1.00 56.56 292 ALA A N 1
ATOM 2361 C CA . ALA A 1 292 ? 13.361 12.567 -22.745 1.00 56.56 292 ALA A CA 1
ATOM 2362 C C . ALA A 1 292 ? 14.608 12.671 -23.627 1.00 56.56 292 ALA A C 1
ATOM 2364 O O . ALA A 1 292 ? 14.516 12.325 -24.791 1.00 56.56 292 ALA A O 1
ATOM 2365 N N . LYS A 1 293 ? 15.771 13.112 -23.128 1.00 51.34 293 LYS A N 1
ATOM 2366 C CA . LYS A 1 293 ? 17.037 13.033 -23.880 1.00 51.34 293 LYS A CA 1
ATOM 2367 C C . LYS A 1 293 ? 17.532 11.589 -24.022 1.00 51.34 293 LYS A C 1
ATOM 2369 O O . LYS A 1 293 ? 17.985 11.223 -25.098 1.00 51.34 293 LYS A O 1
ATOM 2374 N N . ILE A 1 294 ? 17.386 10.785 -22.970 1.00 47.72 294 ILE A N 1
ATOM 2375 C CA . ILE A 1 294 ? 17.769 9.364 -22.913 1.00 47.72 294 ILE A CA 1
ATOM 2376 C C . ILE A 1 294 ? 16.806 8.487 -23.746 1.00 47.72 294 ILE A C 1
ATOM 2378 O O . ILE A 1 294 ? 17.235 7.595 -24.465 1.00 47.72 294 ILE A O 1
ATOM 2382 N N . THR A 1 295 ? 15.507 8.783 -23.723 1.00 41.97 295 THR A N 1
ATOM 2383 C CA . THR A 1 295 ? 14.448 8.115 -24.494 1.00 41.97 295 THR A CA 1
ATOM 2384 C C . THR A 1 295 ? 14.395 8.623 -25.939 1.00 41.97 295 THR A C 1
ATOM 2386 O O . THR A 1 295 ? 14.101 7.858 -26.851 1.00 41.97 295 THR A O 1
ATOM 2389 N N . LYS A 1 296 ? 14.731 9.898 -26.209 1.00 40.88 296 LYS A N 1
ATOM 2390 C CA . LYS A 1 296 ? 14.906 10.394 -27.591 1.00 40.88 296 LYS A CA 1
ATOM 2391 C C . LYS A 1 296 ? 16.175 9.867 -28.248 1.00 40.88 296 LYS A C 1
ATOM 2393 O O . LYS A 1 296 ? 16.196 9.818 -29.470 1.00 40.88 296 LYS A O 1
ATOM 2398 N N . GLN A 1 297 ? 17.180 9.411 -27.500 1.00 37.88 297 GLN A N 1
ATOM 2399 C CA . GLN A 1 297 ? 18.309 8.688 -28.095 1.00 37.88 297 GLN A CA 1
ATOM 2400 C C . GLN A 1 297 ? 17.890 7.366 -28.764 1.00 37.88 297 GLN A C 1
ATOM 2402 O O . GLN A 1 297 ? 18.596 6.912 -29.657 1.00 37.88 297 GLN A O 1
ATOM 2407 N N . GLU A 1 298 ? 16.707 6.818 -28.460 1.00 39.12 298 GLU A N 1
ATOM 2408 C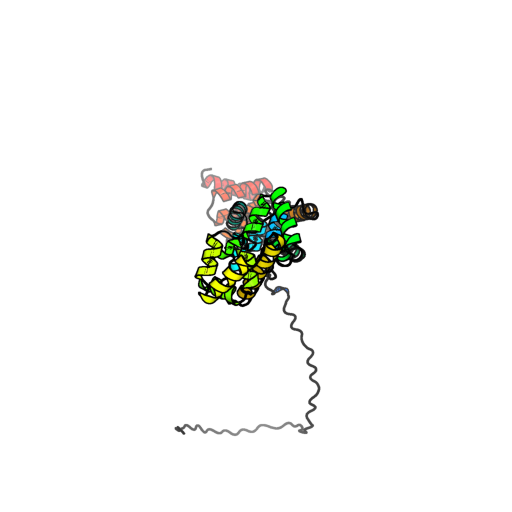 CA . GLU A 1 298 ? 16.123 5.704 -29.226 1.00 39.12 298 GLU A CA 1
ATOM 2409 C C . GLU A 1 298 ? 15.303 6.147 -30.453 1.00 39.12 298 GLU A C 1
ATOM 2411 O O . GLU A 1 298 ? 15.005 5.321 -31.310 1.00 39.12 298 GLU A O 1
ATOM 2416 N N . ASN A 1 299 ? 14.965 7.437 -30.595 1.00 38.84 299 ASN A N 1
ATOM 2417 C CA . ASN A 1 299 ? 14.107 7.937 -31.685 1.00 38.84 299 ASN A CA 1
ATOM 2418 C C . ASN A 1 299 ? 14.695 9.082 -32.529 1.00 38.84 299 ASN A C 1
ATOM 2420 O O . ASN A 1 299 ? 14.053 9.553 -33.465 1.00 38.84 299 ASN A O 1
ATOM 2424 N N . THR A 1 300 ? 15.927 9.502 -32.268 1.00 33.81 300 THR A N 1
ATOM 2425 C CA . THR A 1 300 ? 16.723 10.321 -33.187 1.00 33.81 300 THR A CA 1
ATOM 2426 C C . THR A 1 300 ? 18.078 9.660 -33.360 1.00 33.81 300 THR A C 1
ATOM 2428 O O . THR A 1 300 ? 19.079 10.099 -32.798 1.00 33.81 300 THR A O 1
ATOM 2431 N N . GLY A 1 301 ? 18.098 8.569 -34.121 1.00 34.91 301 GLY A N 1
ATOM 2432 C CA . GLY A 1 301 ? 19.332 7.999 -34.634 1.00 34.91 301 GLY A CA 1
ATOM 2433 C C . GLY A 1 301 ? 19.956 8.927 -35.674 1.00 34.91 301 GLY A C 1
ATOM 2434 O O . GLY A 1 301 ? 19.957 8.599 -36.854 1.00 34.91 301 GLY A O 1
ATOM 2435 N N . GLU A 1 302 ? 20.555 10.041 -35.244 1.00 36.94 302 GLU A N 1
ATOM 2436 C CA . GLU A 1 302 ? 21.842 10.419 -35.834 1.00 36.94 302 GLU A CA 1
ATOM 2437 C C . GLU A 1 302 ? 22.855 9.421 -35.295 1.00 36.94 302 GLU A C 1
ATOM 2439 O O . GLU A 1 302 ? 23.489 9.534 -34.249 1.00 36.94 302 GLU A O 1
ATOM 2444 N N . LYS A 1 303 ? 22.817 8.317 -36.013 1.00 44.06 303 LYS A N 1
ATOM 2445 C CA . LYS A 1 303 ? 23.509 7.082 -35.812 1.00 44.06 303 LYS A CA 1
ATOM 2446 C C . LYS A 1 303 ? 24.958 7.420 -36.150 1.00 44.06 303 LYS A C 1
ATOM 2448 O O . LYS A 1 303 ? 25.318 7.453 -37.322 1.00 44.06 303 LYS A O 1
ATOM 2453 N N . ASN A 1 304 ? 25.794 7.690 -35.148 1.00 45.75 304 ASN A N 1
ATOM 2454 C CA . ASN A 1 304 ? 27.237 7.583 -35.349 1.00 45.75 304 ASN A CA 1
ATOM 2455 C C . ASN A 1 304 ? 27.545 6.078 -35.437 1.00 45.75 304 ASN A C 1
ATOM 2457 O O . ASN A 1 304 ? 28.050 5.459 -34.505 1.00 45.75 304 ASN A O 1
ATOM 2461 N N . ILE A 1 305 ? 27.062 5.455 -36.518 1.00 53.91 305 ILE A N 1
ATOM 2462 C CA . ILE A 1 305 ? 27.311 4.060 -36.847 1.00 53.91 305 ILE A CA 1
ATOM 2463 C C . ILE A 1 305 ? 28.771 4.034 -37.225 1.00 53.91 305 ILE A C 1
ATOM 2465 O O . ILE A 1 305 ? 29.164 4.654 -38.214 1.00 53.91 305 ILE A O 1
ATOM 2469 N N . ASN A 1 306 ? 29.560 3.289 -36.471 1.00 66.62 306 ASN A N 1
ATOM 2470 C CA . ASN A 1 306 ? 30.883 2.926 -36.923 1.00 66.62 306 ASN A CA 1
ATOM 2471 C C . ASN A 1 306 ? 30.743 1.906 -38.069 1.00 66.62 306 ASN A C 1
ATOM 2473 O O . ASN A 1 306 ? 30.908 0.706 -37.871 1.00 66.62 306 ASN A O 1
ATOM 2477 N N . LEU A 1 307 ? 30.329 2.364 -39.260 1.00 67.94 307 LEU A N 1
ATOM 2478 C CA . LEU A 1 307 ? 30.140 1.514 -40.445 1.00 67.94 307 LEU A CA 1
ATOM 2479 C C . LEU A 1 307 ? 31.430 0.775 -40.804 1.00 67.94 307 LEU A C 1
ATOM 2481 O O . LEU A 1 307 ? 31.371 -0.307 -41.376 1.00 67.94 307 LEU A O 1
ATOM 2485 N N . GLU A 1 308 ? 32.578 1.329 -40.418 1.00 71.62 308 GLU A N 1
ATOM 2486 C CA . GLU A 1 308 ? 33.895 0.728 -40.589 1.00 71.62 308 GLU A CA 1
ATOM 2487 C C . GLU A 1 308 ? 34.072 -0.545 -39.740 1.00 71.62 308 GLU A C 1
ATOM 2489 O O . GLU A 1 308 ? 34.556 -1.557 -40.243 1.00 71.62 308 GLU A O 1
ATOM 2494 N N . GLU A 1 309 ? 33.579 -0.559 -38.500 1.00 72.69 309 GLU A N 1
ATOM 2495 C CA . GLU A 1 309 ? 33.599 -1.742 -37.623 1.00 72.69 309 GLU A CA 1
ATOM 2496 C C . GLU A 1 309 ? 32.647 -2.841 -38.116 1.00 72.69 309 GLU A C 1
ATOM 2498 O O . GLU A 1 309 ? 33.009 -4.019 -38.169 1.00 72.69 309 GLU A O 1
ATOM 2503 N N . TYR A 1 310 ? 31.456 -2.453 -38.582 1.00 74.44 310 TYR A N 1
ATOM 2504 C CA . TYR A 1 310 ? 30.530 -3.380 -39.237 1.00 74.44 310 TYR A CA 1
ATOM 2505 C C . TYR A 1 310 ? 31.113 -3.945 -40.535 1.00 74.44 310 TYR A C 1
ATOM 2507 O O . TYR A 1 310 ? 30.948 -5.132 -40.812 1.00 74.44 310 TYR A O 1
ATOM 2515 N N . MET A 1 311 ? 31.831 -3.128 -41.308 1.00 81.44 311 MET A N 1
ATOM 2516 C CA . MET A 1 311 ? 32.509 -3.567 -42.525 1.00 81.44 311 MET A CA 1
ATOM 2517 C C . MET A 1 311 ? 33.600 -4.593 -42.211 1.00 81.44 311 MET A C 1
ATOM 2519 O O . MET A 1 311 ? 33.695 -5.622 -42.880 1.00 81.44 311 MET A O 1
ATOM 2523 N N . GLN A 1 312 ? 34.392 -4.358 -41.163 1.00 82.44 312 GLN A N 1
ATOM 2524 C CA . GLN A 1 312 ? 35.431 -5.287 -40.732 1.00 82.44 312 GLN A CA 1
ATOM 2525 C C . GLN A 1 312 ? 34.844 -6.631 -40.276 1.00 82.44 312 GLN A C 1
ATOM 2527 O O . GLN A 1 312 ? 35.347 -7.687 -40.669 1.00 82.44 312 GLN A O 1
ATOM 2532 N N . ALA A 1 313 ? 33.756 -6.609 -39.501 1.00 76.94 313 ALA A N 1
ATOM 2533 C CA . ALA A 1 313 ? 33.049 -7.819 -39.085 1.00 76.94 313 ALA A CA 1
ATOM 2534 C C . ALA A 1 313 ? 32.449 -8.576 -40.282 1.00 76.94 313 ALA A C 1
ATOM 2536 O O . ALA A 1 313 ? 32.635 -9.789 -40.397 1.00 76.94 313 ALA A O 1
ATOM 2537 N N . ALA A 1 314 ? 31.799 -7.866 -41.209 1.00 82.00 314 ALA A N 1
ATOM 2538 C CA . ALA A 1 314 ? 31.196 -8.448 -42.408 1.00 82.00 314 ALA A CA 1
ATOM 2539 C C . ALA A 1 314 ? 32.233 -9.171 -43.280 1.00 82.00 314 ALA A C 1
ATOM 2541 O O . ALA A 1 314 ? 32.027 -10.315 -43.686 1.00 82.00 314 ALA A O 1
ATOM 2542 N N . VAL A 1 315 ? 33.385 -8.534 -43.513 1.00 86.81 315 VAL A N 1
ATOM 2543 C CA . VAL A 1 315 ? 34.501 -9.127 -44.264 1.00 86.81 315 VAL A CA 1
ATOM 2544 C C . VAL A 1 315 ? 35.093 -10.326 -43.520 1.00 86.81 315 VAL A C 1
ATOM 2546 O O . VAL A 1 315 ? 35.459 -11.316 -44.151 1.00 86.81 315 VAL A O 1
ATOM 2549 N N . ASN A 1 316 ? 35.155 -10.289 -42.186 1.00 85.19 316 ASN A N 1
ATOM 2550 C CA . ASN A 1 316 ? 35.630 -11.424 -41.398 1.00 85.19 316 ASN A CA 1
ATOM 2551 C C . ASN A 1 316 ? 34.707 -12.647 -41.549 1.00 85.19 316 ASN A C 1
ATOM 2553 O O . ASN A 1 316 ? 35.189 -13.735 -41.856 1.00 85.19 316 ASN A O 1
ATOM 2557 N N . PHE A 1 317 ? 33.387 -12.468 -41.430 1.00 78.69 317 PHE A N 1
ATOM 2558 C CA . PHE A 1 317 ? 32.419 -13.544 -41.680 1.00 78.69 317 PHE A CA 1
ATOM 2559 C C . PHE A 1 317 ? 32.480 -14.058 -43.122 1.00 78.69 317 PHE A C 1
ATOM 2561 O O . PHE A 1 317 ? 32.466 -15.268 -43.347 1.00 78.69 317 PHE A O 1
ATOM 2568 N N . PHE A 1 318 ? 32.638 -13.155 -44.094 1.00 86.25 318 PHE A N 1
ATOM 2569 C CA . PHE A 1 318 ? 32.805 -13.522 -45.499 1.00 86.25 318 PHE A CA 1
ATOM 2570 C C . PHE A 1 318 ? 34.041 -14.409 -45.717 1.00 86.25 318 PHE A C 1
ATOM 2572 O O . PHE A 1 318 ? 33.950 -15.456 -46.354 1.00 86.25 318 PHE A O 1
ATOM 2579 N N . ASN A 1 319 ? 35.182 -14.044 -45.126 1.00 87.19 319 ASN A N 1
ATOM 2580 C CA . ASN A 1 319 ? 36.424 -14.820 -45.210 1.00 87.19 319 ASN A CA 1
ATOM 2581 C C . ASN A 1 319 ? 36.335 -16.176 -44.492 1.00 87.19 319 ASN A C 1
ATOM 2583 O O . ASN A 1 319 ? 37.041 -17.116 -44.854 1.00 87.19 319 ASN A O 1
ATOM 2587 N N . GLN A 1 320 ? 35.457 -16.292 -43.495 1.00 87.69 320 GLN A N 1
ATOM 2588 C CA . GLN A 1 320 ? 35.148 -17.551 -42.813 1.00 87.69 320 GLN A CA 1
ATOM 2589 C C . GLN A 1 320 ? 34.168 -18.440 -43.604 1.00 87.69 320 GLN A C 1
ATOM 2591 O O . GLN A 1 320 ? 33.838 -19.533 -43.148 1.00 87.69 320 GLN A O 1
ATOM 2596 N N . ASN A 1 321 ? 33.730 -18.012 -44.796 1.00 86.69 321 ASN A N 1
ATOM 2597 C CA . ASN A 1 321 ? 32.656 -18.620 -45.590 1.00 86.69 321 ASN A CA 1
ATOM 2598 C C . ASN A 1 321 ? 31.288 -18.647 -44.882 1.00 86.69 321 ASN A C 1
ATOM 2600 O O . ASN A 1 321 ? 30.381 -19.360 -45.317 1.00 86.69 321 ASN A O 1
ATOM 2604 N N . ASP A 1 322 ? 31.106 -17.859 -43.818 1.00 86.81 322 ASP A N 1
ATOM 2605 C CA . ASP A 1 322 ? 29.796 -17.650 -43.204 1.00 86.81 322 ASP A CA 1
ATOM 2606 C C . ASP A 1 322 ? 29.047 -16.542 -43.951 1.00 86.81 322 ASP A C 1
ATOM 2608 O O . ASP A 1 322 ? 28.912 -15.396 -43.512 1.00 86.81 322 ASP A O 1
ATOM 2612 N N . PHE A 1 323 ? 28.569 -16.903 -45.140 1.00 80.62 323 PHE A N 1
ATOM 2613 C CA . PHE A 1 323 ? 27.881 -15.980 -46.036 1.00 80.62 323 PHE A CA 1
ATOM 2614 C C . PHE A 1 323 ? 26.523 -15.517 -45.491 1.00 80.62 323 PHE A C 1
ATOM 2616 O O . PHE A 1 323 ? 26.061 -14.446 -45.870 1.00 80.62 323 PHE A O 1
ATOM 2623 N N . ASN A 1 324 ? 25.887 -16.273 -44.588 1.00 80.12 324 ASN A N 1
ATOM 2624 C CA . ASN A 1 324 ? 24.603 -15.881 -43.997 1.00 80.12 324 ASN A CA 1
ATOM 2625 C C . ASN A 1 324 ? 24.778 -14.769 -42.960 1.00 80.12 324 ASN A C 1
ATOM 2627 O O . ASN A 1 324 ? 23.997 -13.816 -42.956 1.00 80.12 324 ASN A O 1
ATOM 2631 N N . SER A 1 325 ? 25.808 -14.863 -42.114 1.00 76.06 325 SER A N 1
ATOM 2632 C CA . SER A 1 325 ? 26.149 -13.787 -41.181 1.00 76.06 325 SER A CA 1
ATOM 2633 C C . SER A 1 325 ? 26.670 -12.566 -41.940 1.00 76.06 325 SER A C 1
ATOM 2635 O O . SER A 1 325 ? 26.189 -11.458 -41.717 1.00 76.06 325 SER A O 1
ATOM 2637 N N . ALA A 1 326 ? 27.574 -12.762 -42.911 1.00 73.81 326 ALA A N 1
ATOM 2638 C CA . ALA A 1 326 ? 28.108 -11.678 -43.739 1.00 73.81 326 ALA A CA 1
ATOM 2639 C C . ALA A 1 326 ? 27.007 -10.899 -44.482 1.00 73.81 326 ALA A C 1
ATOM 2641 O O . ALA A 1 326 ? 27.052 -9.669 -44.534 1.00 73.81 326 ALA A O 1
ATOM 2642 N N . LEU A 1 327 ? 25.994 -11.602 -45.005 1.00 80.75 327 LEU A N 1
ATOM 2643 C CA . LEU A 1 327 ? 24.872 -10.999 -45.723 1.00 80.75 327 LEU A CA 1
ATOM 2644 C C . LEU A 1 327 ? 24.139 -9.952 -44.875 1.00 80.75 327 LEU A C 1
ATOM 2646 O O . LEU A 1 327 ? 23.921 -8.840 -45.348 1.00 80.75 327 LEU A O 1
ATOM 2650 N N . GLN A 1 328 ? 23.816 -10.280 -43.621 1.00 73.38 328 GLN A N 1
ATOM 2651 C CA . GLN A 1 328 ? 23.079 -9.376 -42.728 1.00 73.38 328 GLN A CA 1
ATOM 2652 C C . GLN A 1 328 ? 23.848 -8.075 -42.483 1.00 73.38 328 GLN A C 1
ATOM 2654 O O . GLN A 1 328 ? 23.271 -6.986 -42.493 1.00 73.38 328 GLN A O 1
ATOM 2659 N N . TYR A 1 329 ? 25.166 -8.180 -42.303 1.00 76.88 329 TYR A N 1
ATOM 2660 C CA . TYR A 1 329 ? 26.014 -7.014 -42.097 1.00 76.88 329 TYR A CA 1
ATOM 2661 C C . TYR A 1 329 ? 26.146 -6.166 -43.363 1.00 76.88 329 TYR A C 1
ATOM 2663 O O . TYR A 1 329 ? 26.022 -4.946 -43.285 1.00 76.88 329 TYR A O 1
ATOM 2671 N N . PHE A 1 330 ? 26.340 -6.778 -44.534 1.00 82.38 330 PHE A N 1
ATOM 2672 C CA . PHE A 1 330 ? 26.431 -6.025 -45.785 1.00 82.38 330 PHE A CA 1
ATOM 2673 C C . PHE A 1 330 ? 25.105 -5.359 -46.173 1.00 82.38 330 PHE A C 1
ATOM 2675 O O . PHE A 1 330 ? 25.131 -4.195 -46.564 1.00 82.38 330 PHE A O 1
ATOM 2682 N N . GLU A 1 331 ? 23.957 -6.029 -46.002 1.00 82.81 331 GLU A N 1
ATOM 2683 C CA . GLU A 1 331 ? 22.624 -5.433 -46.205 1.00 82.81 331 GLU A CA 1
ATOM 2684 C C . GLU A 1 331 ? 22.403 -4.221 -45.289 1.00 82.81 331 GLU A C 1
ATOM 2686 O O . GLU A 1 331 ? 21.899 -3.181 -45.721 1.00 82.81 331 GLU A O 1
ATOM 2691 N N . TYR A 1 332 ? 22.835 -4.325 -44.032 1.00 76.81 332 TYR A N 1
ATOM 2692 C CA . TYR A 1 332 ? 22.768 -3.219 -43.086 1.00 76.81 332 TYR A CA 1
ATOM 2693 C C . TYR A 1 332 ? 23.666 -2.041 -43.494 1.00 76.81 332 TYR A C 1
ATOM 2695 O O . TYR A 1 332 ? 23.229 -0.890 -43.424 1.00 76.81 332 TYR A O 1
ATOM 2703 N N . ILE A 1 333 ? 24.896 -2.310 -43.950 1.00 77.88 333 ILE A N 1
ATOM 2704 C CA . ILE A 1 333 ? 25.840 -1.269 -44.384 1.00 77.88 333 ILE A CA 1
ATOM 2705 C C . ILE A 1 333 ? 25.305 -0.536 -45.614 1.00 77.88 333 ILE A C 1
ATOM 2707 O O . ILE A 1 333 ? 25.282 0.690 -45.597 1.00 77.88 333 ILE A O 1
ATOM 2711 N N . VAL A 1 334 ? 24.819 -1.240 -46.643 1.00 82.19 334 VAL A N 1
ATOM 2712 C CA . VAL A 1 334 ? 24.276 -0.581 -47.849 1.00 82.19 334 VAL A CA 1
ATOM 2713 C C . VAL A 1 334 ? 22.941 0.122 -47.591 1.00 82.19 334 VAL A C 1
ATOM 2715 O O . VAL A 1 334 ? 22.616 1.096 -48.265 1.00 82.19 334 VAL A O 1
ATOM 2718 N N . GLY A 1 335 ? 22.166 -0.341 -46.604 1.00 77.44 335 GLY A N 1
ATOM 2719 C CA . GLY A 1 335 ? 20.958 0.345 -46.150 1.00 77.44 335 GLY A CA 1
ATOM 2720 C C . GLY A 1 335 ? 21.257 1.644 -45.395 1.00 77.44 335 GLY A C 1
ATOM 2721 O O . GLY A 1 335 ? 20.452 2.573 -45.432 1.00 77.44 335 GLY A O 1
ATOM 2722 N N . ALA A 1 336 ? 22.408 1.716 -44.722 1.00 74.25 336 ALA A N 1
ATOM 2723 C CA . ALA A 1 336 ? 22.852 2.888 -43.972 1.00 74.25 336 ALA A CA 1
ATOM 2724 C C . ALA A 1 336 ? 23.679 3.876 -44.815 1.00 74.25 336 ALA A C 1
ATOM 2726 O O . ALA A 1 336 ? 23.490 5.082 -44.684 1.00 74.25 336 ALA A O 1
ATOM 2727 N N . ASP A 1 337 ? 24.558 3.378 -45.685 1.00 78.44 337 ASP A N 1
ATOM 2728 C CA . ASP A 1 337 ? 25.326 4.153 -46.661 1.00 78.44 337 ASP A CA 1
ATOM 2729 C C . ASP A 1 337 ? 25.188 3.536 -48.065 1.00 78.44 337 ASP A C 1
ATOM 2731 O O . ASP A 1 337 ? 26.004 2.705 -48.484 1.00 78.44 337 ASP A O 1
ATOM 2735 N N . PRO A 1 338 ? 24.168 3.965 -48.831 1.00 85.06 338 PRO A N 1
ATOM 2736 C CA . PRO A 1 338 ? 23.955 3.493 -50.195 1.00 85.06 338 PRO A CA 1
ATOM 2737 C C . PRO A 1 338 ? 25.090 3.833 -51.169 1.00 85.06 338 PRO A C 1
ATOM 2739 O O . PRO A 1 338 ? 25.117 3.262 -52.257 1.00 85.06 338 PRO A O 1
ATOM 2742 N N . ASN A 1 339 ? 26.015 4.736 -50.818 1.00 87.38 339 ASN A N 1
ATOM 2743 C CA . ASN A 1 339 ? 27.140 5.127 -51.673 1.00 87.38 339 ASN A CA 1
ATOM 2744 C C . ASN A 1 339 ? 28.419 4.323 -51.383 1.00 87.38 339 ASN A C 1
ATOM 2746 O O . ASN A 1 339 ? 29.444 4.539 -52.035 1.00 87.38 339 ASN A O 1
ATOM 2750 N N . ASN A 1 340 ? 28.380 3.376 -50.441 1.00 85.44 340 ASN A N 1
ATOM 2751 C CA . ASN A 1 340 ? 29.525 2.535 -50.120 1.00 85.44 340 ASN A CA 1
ATOM 2752 C C . ASN A 1 340 ? 29.738 1.449 -51.187 1.00 85.44 340 ASN A C 1
ATOM 2754 O O . ASN A 1 340 ? 29.194 0.345 -51.112 1.00 85.44 340 ASN A O 1
ATOM 2758 N N . ALA A 1 341 ? 30.565 1.757 -52.187 1.00 87.62 341 ALA A N 1
ATOM 2759 C CA . ALA A 1 341 ? 30.878 0.830 -53.271 1.00 87.62 341 ALA A CA 1
ATOM 2760 C C . ALA A 1 341 ? 31.464 -0.504 -52.773 1.00 87.62 341 ALA A C 1
ATOM 2762 O O . ALA A 1 341 ? 31.086 -1.564 -53.267 1.00 87.62 341 ALA A O 1
ATOM 2763 N N . ALA A 1 342 ? 32.349 -0.485 -51.771 1.00 88.00 342 ALA A N 1
ATOM 2764 C CA . ALA A 1 342 ? 32.947 -1.712 -51.249 1.00 88.00 342 ALA A CA 1
ATOM 2765 C C . ALA A 1 342 ? 31.876 -2.652 -50.670 1.00 88.00 342 ALA A C 1
ATOM 2767 O O . ALA A 1 342 ? 31.870 -3.842 -50.981 1.00 88.00 342 ALA A O 1
ATOM 2768 N N . ALA A 1 343 ? 30.927 -2.121 -49.896 1.00 87.81 343 ALA A N 1
ATOM 2769 C CA . ALA A 1 343 ? 29.827 -2.906 -49.343 1.00 87.81 343 ALA A CA 1
ATOM 2770 C C . ALA A 1 343 ? 28.947 -3.528 -50.441 1.00 87.81 343 ALA A C 1
ATOM 2772 O O . ALA A 1 343 ? 28.628 -4.713 -50.357 1.00 87.81 343 ALA A O 1
ATOM 2773 N N . TRP A 1 344 ? 28.632 -2.787 -51.511 1.00 91.12 344 TRP A N 1
ATOM 2774 C CA . TRP A 1 344 ? 27.897 -3.327 -52.665 1.00 91.12 344 TRP A CA 1
ATOM 2775 C C . TRP A 1 344 ? 28.648 -4.453 -53.385 1.00 91.12 344 TRP A C 1
ATOM 2777 O O . TRP A 1 344 ? 28.036 -5.446 -53.779 1.00 91.12 344 TRP A O 1
ATOM 2787 N N . GLN A 1 345 ? 29.973 -4.343 -53.510 1.00 91.50 345 GLN A N 1
ATOM 2788 C CA . GLN A 1 345 ? 30.805 -5.386 -54.113 1.00 91.50 345 GLN A CA 1
ATOM 2789 C C . GLN A 1 345 ? 30.785 -6.679 -53.290 1.00 91.50 345 GLN A C 1
ATOM 2791 O O . GLN A 1 345 ? 30.579 -7.766 -53.835 1.00 91.50 345 GLN A O 1
ATOM 2796 N N . TYR A 1 346 ? 30.997 -6.578 -51.975 1.00 90.94 346 TYR A N 1
ATOM 2797 C CA . TYR A 1 346 ? 30.973 -7.744 -51.093 1.00 90.94 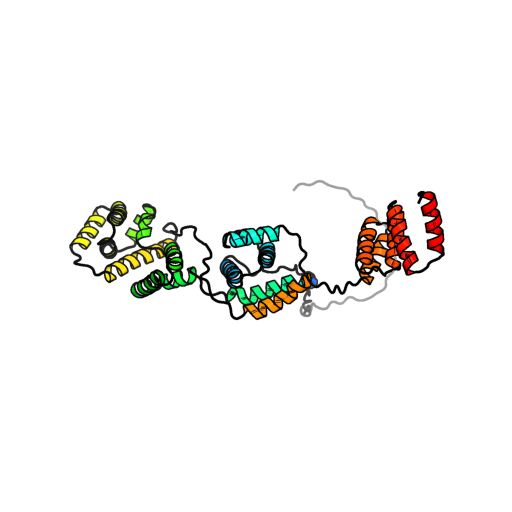346 TYR A CA 1
ATOM 2798 C C . TYR A 1 346 ? 29.567 -8.334 -50.956 1.00 90.94 346 TYR A C 1
ATOM 2800 O O . TYR A 1 346 ? 29.433 -9.556 -50.893 1.00 90.94 346 TYR A O 1
ATOM 2808 N N . LEU A 1 347 ? 28.519 -7.509 -50.992 1.00 90.94 347 LEU A N 1
ATOM 2809 C CA . LEU A 1 347 ? 27.133 -7.969 -51.022 1.00 90.94 347 LEU A CA 1
ATOM 2810 C C . LEU A 1 347 ? 26.840 -8.784 -52.290 1.00 90.94 347 LEU A C 1
ATOM 2812 O O . LEU A 1 347 ? 26.301 -9.886 -52.199 1.00 90.94 347 LEU A O 1
ATOM 2816 N N . GLY A 1 348 ? 27.274 -8.298 -53.459 1.00 90.56 348 GLY A N 1
ATOM 2817 C CA . GLY A 1 348 ? 27.174 -9.031 -54.724 1.00 90.56 348 GLY A CA 1
ATOM 2818 C C . GLY A 1 348 ? 27.883 -10.385 -54.675 1.00 90.56 348 GLY A C 1
ATOM 2819 O O . GLY A 1 348 ? 27.294 -11.401 -55.059 1.00 90.56 348 GLY A O 1
ATOM 2820 N N . SER A 1 349 ? 29.099 -10.419 -54.118 1.00 91.06 349 SER A N 1
ATOM 2821 C CA . SER A 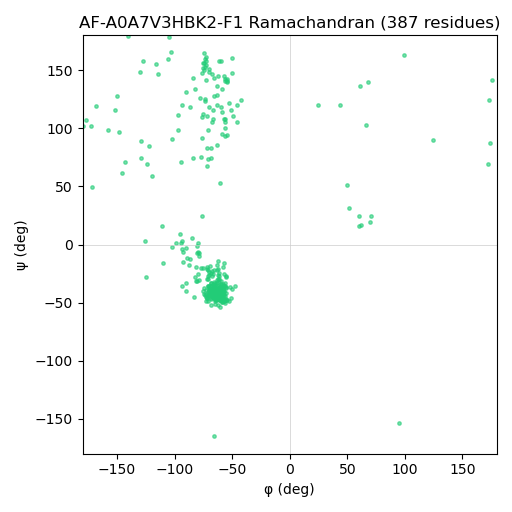1 349 ? 29.872 -11.654 -53.915 1.00 91.06 349 SER A CA 1
ATOM 2822 C C . SER A 1 349 ? 29.179 -12.611 -52.941 1.00 91.06 349 SER A C 1
ATOM 2824 O O . SER A 1 349 ? 29.153 -13.819 -53.162 1.00 91.06 349 SER A O 1
ATOM 2826 N N . THR A 1 350 ? 28.582 -12.080 -51.873 1.00 89.88 350 THR A N 1
ATOM 2827 C CA . THR A 1 350 ? 27.877 -12.867 -50.851 1.00 89.88 350 THR A CA 1
ATOM 2828 C C . THR A 1 350 ? 26.624 -13.518 -51.432 1.00 89.88 350 THR A C 1
ATOM 2830 O O . THR A 1 350 ? 26.408 -14.715 -51.250 1.00 89.88 350 THR A O 1
ATOM 2833 N N . TYR A 1 351 ? 25.834 -12.773 -52.210 1.00 90.81 351 TYR A N 1
ATOM 2834 C CA . TYR A 1 351 ? 24.685 -13.327 -52.925 1.00 90.81 351 TYR A CA 1
ATOM 2835 C C . TYR A 1 351 ? 25.078 -14.383 -53.957 1.00 90.81 351 TYR A C 1
ATOM 2837 O O . TYR A 1 351 ? 24.388 -15.398 -54.076 1.00 90.81 351 TYR A O 1
ATOM 2845 N N . TYR A 1 352 ? 26.195 -14.181 -54.662 1.00 87.69 352 TYR A N 1
ATOM 2846 C CA . TYR A 1 352 ? 26.728 -15.164 -55.603 1.00 87.69 352 TYR A CA 1
ATOM 2847 C C . TYR A 1 352 ? 27.076 -16.480 -54.892 1.00 87.69 352 TYR A C 1
ATOM 2849 O O . TYR A 1 352 ? 26.629 -17.546 -55.314 1.00 87.69 352 TYR A O 1
ATOM 2857 N N . SER A 1 353 ? 27.786 -16.408 -53.759 1.00 87.25 353 SER A N 1
ATOM 2858 C CA . SER A 1 353 ? 28.123 -17.576 -52.931 1.00 87.25 353 SER A CA 1
ATOM 2859 C C . SER A 1 353 ? 26.895 -18.287 -52.350 1.00 87.25 353 SER A C 1
ATOM 2861 O O . SER A 1 353 ? 26.916 -19.502 -52.166 1.00 87.25 353 SER A O 1
ATOM 2863 N N . LEU A 1 354 ? 25.806 -17.553 -52.096 1.00 88.75 354 LEU A N 1
ATOM 2864 C CA . LEU A 1 354 ? 24.519 -18.091 -51.636 1.00 88.75 354 LEU A CA 1
ATOM 2865 C C . LEU A 1 354 ? 23.608 -18.577 -52.779 1.00 88.75 354 LEU A C 1
ATOM 2867 O O . LEU A 1 354 ? 22.459 -18.944 -52.531 1.00 88.75 354 LEU A O 1
ATOM 2871 N N . ASN A 1 355 ? 24.093 -18.583 -54.025 1.00 89.06 355 ASN A N 1
ATOM 2872 C CA . ASN A 1 355 ? 23.339 -18.975 -55.219 1.00 89.06 355 ASN A CA 1
ATOM 2873 C C . ASN A 1 355 ? 22.079 -18.112 -55.480 1.00 89.06 355 ASN A C 1
ATOM 2875 O O . ASN A 1 355 ? 21.134 -18.547 -56.141 1.00 89.06 355 ASN A O 1
ATOM 2879 N N . ARG A 1 356 ? 22.066 -16.869 -54.980 1.00 87.94 356 ARG A N 1
ATOM 2880 C CA . ARG A 1 356 ? 21.025 -15.852 -55.209 1.00 87.94 356 ARG A CA 1
ATOM 2881 C C . ARG A 1 356 ? 21.441 -14.949 -56.374 1.00 87.94 356 ARG A C 1
ATOM 2883 O O . ARG A 1 356 ? 21.825 -13.797 -56.191 1.00 87.94 356 ARG A O 1
ATOM 2890 N N . MET A 1 357 ? 21.403 -15.503 -57.587 1.00 85.19 357 MET A N 1
ATOM 2891 C CA . MET A 1 357 ? 21.956 -14.855 -58.789 1.00 85.19 357 MET A CA 1
ATOM 2892 C C . MET A 1 357 ? 21.299 -13.516 -59.138 1.00 85.19 357 MET A C 1
ATOM 2894 O O . MET A 1 357 ? 21.998 -12.581 -59.520 1.00 85.19 357 MET A O 1
ATOM 2898 N N . ASP A 1 358 ? 19.981 -13.395 -58.979 1.00 85.69 358 ASP A N 1
ATOM 2899 C CA . ASP A 1 358 ? 19.268 -12.150 -59.290 1.00 85.69 358 ASP A CA 1
ATOM 2900 C C . ASP A 1 358 ? 19.686 -11.001 -58.362 1.00 85.69 358 ASP A C 1
ATOM 2902 O O . ASP A 1 358 ? 19.998 -9.907 -58.831 1.00 85.69 358 ASP A O 1
ATOM 2906 N N . ASP A 1 359 ? 19.776 -11.276 -57.060 1.00 87.56 359 ASP A N 1
ATOM 2907 C CA . ASP A 1 359 ? 20.192 -10.293 -56.057 1.00 87.56 359 ASP A CA 1
ATOM 2908 C C . ASP A 1 359 ? 21.676 -9.924 -56.212 1.00 87.56 359 ASP A C 1
ATOM 2910 O O . ASP A 1 359 ? 22.060 -8.765 -56.043 1.00 87.56 359 ASP A O 1
ATOM 2914 N N . SER A 1 360 ? 22.510 -10.899 -56.598 1.00 89.56 360 SER A N 1
ATOM 2915 C CA . SER A 1 360 ? 23.924 -10.679 -56.913 1.00 89.56 360 SER A CA 1
ATOM 2916 C C . SER A 1 360 ? 24.090 -9.698 -58.072 1.00 89.56 360 SER A C 1
ATOM 2918 O O . SER A 1 360 ? 24.836 -8.725 -57.950 1.00 89.56 360 SER A O 1
ATOM 2920 N N . VAL A 1 361 ? 23.344 -9.895 -59.167 1.00 89.44 361 VAL A N 1
ATOM 2921 C CA . VAL A 1 361 ? 23.354 -8.981 -60.319 1.00 89.44 361 VAL A CA 1
ATOM 2922 C C . VAL A 1 361 ? 22.944 -7.574 -59.893 1.00 89.44 361 VAL A C 1
ATOM 2924 O O . VAL A 1 361 ? 23.656 -6.628 -60.220 1.00 89.44 361 VAL A O 1
ATOM 2927 N N . SER A 1 362 ? 21.867 -7.421 -59.118 1.00 90.00 362 SER A N 1
ATOM 2928 C CA . SER A 1 362 ? 21.413 -6.102 -58.654 1.00 90.00 362 SER A CA 1
ATOM 2929 C C . SER A 1 362 ? 22.422 -5.392 -57.744 1.00 90.00 362 SER A C 1
ATOM 2931 O O . SER A 1 362 ? 22.631 -4.185 -57.876 1.00 90.00 362 SER A O 1
ATOM 2933 N N . ALA A 1 363 ? 23.094 -6.120 -56.850 1.00 86.88 363 ALA A N 1
ATOM 2934 C CA . ALA A 1 363 ? 24.129 -5.543 -55.992 1.00 86.88 363 ALA A CA 1
ATOM 2935 C C . ALA A 1 363 ? 25.373 -5.110 -56.794 1.00 86.88 363 ALA A C 1
ATOM 2937 O O . ALA A 1 363 ? 25.909 -4.022 -56.578 1.00 86.88 363 ALA A O 1
ATOM 2938 N N . TYR A 1 364 ? 25.801 -5.910 -57.775 1.00 90.25 364 TYR A N 1
ATOM 2939 C CA . TYR A 1 364 ? 26.918 -5.551 -58.650 1.00 90.25 364 TYR A CA 1
ATOM 2940 C C . TYR A 1 364 ? 26.571 -4.438 -59.651 1.00 90.25 364 TYR A C 1
ATOM 2942 O O . TYR A 1 364 ? 27.447 -3.650 -60.001 1.00 90.25 364 TYR A O 1
ATOM 2950 N N . GLU A 1 365 ? 25.315 -4.312 -60.092 1.00 90.69 365 GLU A N 1
ATOM 2951 C CA . GLU A 1 365 ? 24.860 -3.152 -60.873 1.00 90.69 365 GLU A CA 1
ATOM 2952 C C . GLU A 1 365 ? 25.058 -1.854 -60.089 1.00 90.69 365 GLU A C 1
ATOM 2954 O O . GLU A 1 365 ? 25.604 -0.892 -60.629 1.00 90.69 365 GLU A O 1
ATOM 2959 N N . LYS A 1 366 ? 24.682 -1.849 -58.803 1.00 88.88 366 LYS A N 1
ATOM 2960 C CA . LYS A 1 366 ? 24.904 -0.708 -57.907 1.00 88.88 366 LYS A CA 1
ATOM 2961 C C . LYS A 1 366 ? 26.387 -0.422 -57.692 1.00 88.88 366 LYS A C 1
ATOM 2963 O O . LYS A 1 366 ? 26.795 0.735 -57.722 1.00 88.88 366 LYS A O 1
ATOM 2968 N N . TYR A 1 367 ? 27.216 -1.456 -57.562 1.00 91.69 367 TYR A N 1
ATOM 2969 C CA . TYR A 1 367 ? 28.669 -1.290 -57.504 1.00 91.69 367 TYR A CA 1
ATOM 2970 C C . TYR A 1 367 ? 29.244 -0.619 -58.764 1.00 91.69 367 TYR A C 1
ATOM 2972 O O . TYR A 1 367 ? 30.040 0.317 -58.659 1.00 91.69 367 TYR A O 1
ATOM 2980 N N . VAL A 1 368 ? 28.832 -1.068 -59.954 1.00 91.75 368 VAL A N 1
ATOM 2981 C CA . VAL A 1 368 ? 29.290 -0.505 -61.234 1.00 91.75 368 VAL A CA 1
ATOM 2982 C C . VAL A 1 368 ? 28.785 0.923 -61.422 1.00 91.75 368 VAL A C 1
ATOM 2984 O O . VAL A 1 368 ? 29.546 1.764 -61.888 1.00 91.75 368 VAL A O 1
ATOM 2987 N N . GLU A 1 369 ? 27.549 1.224 -61.019 1.00 90.44 369 GLU A N 1
ATOM 2988 C CA . GLU A 1 369 ? 26.997 2.587 -61.040 1.00 90.44 369 GLU A CA 1
ATOM 2989 C C . GLU A 1 369 ? 27.849 3.561 -60.207 1.00 90.44 369 GLU A C 1
ATOM 2991 O O . GLU A 1 369 ? 28.081 4.694 -60.624 1.00 90.44 369 GLU A O 1
ATOM 2996 N N . LEU A 1 370 ? 28.361 3.109 -59.057 1.00 86.56 370 LEU A N 1
ATOM 2997 C CA . LEU A 1 370 ? 29.162 3.930 -58.144 1.00 86.56 370 LEU A CA 1
ATOM 2998 C C . LEU A 1 370 ? 30.638 4.057 -58.551 1.00 86.56 370 LEU A C 1
ATOM 3000 O O . LEU A 1 370 ? 31.268 5.073 -58.262 1.00 86.56 370 LEU A O 1
ATOM 3004 N N . THR A 1 371 ? 31.211 3.037 -59.195 1.00 86.56 371 THR A N 1
ATOM 3005 C CA . THR A 1 371 ? 32.661 2.966 -59.473 1.00 86.56 371 THR A CA 1
ATOM 3006 C C . THR A 1 371 ? 33.029 3.135 -60.943 1.00 86.56 371 THR A C 1
ATOM 3008 O O . THR A 1 371 ? 34.192 3.394 -61.250 1.00 86.56 371 THR A O 1
ATOM 3011 N N . ASN A 1 372 ? 32.062 2.999 -61.855 1.00 88.19 372 ASN A N 1
ATOM 3012 C CA . ASN A 1 372 ? 32.279 2.856 -63.295 1.00 88.19 372 ASN A CA 1
ATOM 3013 C C . ASN A 1 372 ? 33.291 1.752 -63.661 1.00 88.19 372 ASN A C 1
ATOM 3015 O O . ASN A 1 372 ? 33.987 1.857 -64.675 1.00 88.19 372 ASN A O 1
ATOM 3019 N N . ASP A 1 373 ? 33.377 0.684 -62.859 1.00 88.19 373 ASP A N 1
ATOM 3020 C CA . ASP A 1 373 ? 34.264 -0.438 -63.157 1.00 88.19 373 ASP A CA 1
ATOM 3021 C C . ASP A 1 373 ? 33.821 -1.190 -64.426 1.00 88.19 373 ASP A C 1
ATOM 3023 O O . ASP A 1 373 ? 32.831 -1.929 -64.454 1.00 88.19 373 ASP A O 1
ATOM 3027 N N . GLN A 1 374 ? 34.595 -1.010 -65.497 1.00 84.12 374 GLN A N 1
ATOM 3028 C CA . GLN A 1 374 ? 34.325 -1.595 -66.808 1.00 84.12 374 GLN A CA 1
ATOM 3029 C C . GLN A 1 374 ? 34.470 -3.122 -66.823 1.00 84.12 374 GLN A C 1
ATOM 3031 O O . GLN A 1 374 ? 33.812 -3.784 -67.629 1.00 84.12 374 GLN A O 1
ATOM 3036 N N . GLN A 1 375 ? 35.299 -3.694 -65.944 1.00 82.75 375 GLN A N 1
ATOM 3037 C CA . GLN A 1 375 ? 35.506 -5.139 -65.889 1.00 82.75 375 GLN A CA 1
ATOM 3038 C C . GLN A 1 375 ? 34.284 -5.843 -65.293 1.00 82.75 375 GLN A C 1
ATOM 3040 O O . GLN A 1 375 ? 33.754 -6.777 -65.904 1.00 82.75 375 GLN A O 1
ATOM 3045 N N . THR A 1 376 ? 33.784 -5.358 -64.153 1.00 83.75 376 THR A N 1
ATOM 3046 C CA . THR A 1 376 ? 32.555 -5.886 -63.544 1.00 83.75 376 THR A CA 1
ATOM 3047 C C . THR A 1 376 ? 31.336 -5.640 -64.438 1.00 83.75 376 THR A C 1
ATOM 3049 O O . THR A 1 376 ? 30.487 -6.520 -64.572 1.00 83.75 376 THR A O 1
ATOM 3052 N N . ALA A 1 377 ? 31.274 -4.508 -65.150 1.00 85.25 377 ALA A N 1
ATOM 3053 C CA . ALA A 1 377 ? 30.213 -4.245 -66.127 1.00 85.25 377 ALA A CA 1
ATOM 3054 C C . ALA A 1 377 ? 30.194 -5.261 -67.286 1.00 85.25 377 ALA A C 1
ATOM 3056 O O . ALA A 1 377 ? 29.129 -5.722 -67.707 1.00 85.25 377 ALA A O 1
ATOM 3057 N N . ALA A 1 378 ? 31.368 -5.631 -67.808 1.00 84.38 378 ALA A N 1
ATOM 3058 C CA . ALA A 1 378 ? 31.485 -6.641 -68.857 1.00 84.38 378 ALA A CA 1
ATOM 3059 C C . ALA A 1 378 ? 31.050 -8.031 -68.363 1.00 84.38 378 ALA A C 1
ATOM 3061 O O . ALA A 1 378 ? 30.315 -8.724 -69.066 1.00 84.38 378 ALA A O 1
ATOM 3062 N N . TRP A 1 379 ? 31.445 -8.404 -67.142 1.00 86.75 379 TRP A N 1
ATOM 3063 C CA . TRP A 1 379 ? 31.033 -9.651 -66.492 1.00 86.75 379 TRP A CA 1
ATOM 3064 C C . TRP A 1 379 ? 29.515 -9.710 -66.244 1.00 86.75 379 TRP A C 1
ATOM 3066 O O . TRP A 1 379 ? 28.874 -10.703 -66.585 1.00 86.75 379 TRP A O 1
ATOM 3076 N N . LEU A 1 380 ? 28.908 -8.617 -65.767 1.00 87.25 380 LEU A N 1
ATOM 3077 C CA . LEU A 1 380 ? 27.457 -8.510 -65.580 1.00 87.25 380 LEU A CA 1
ATOM 3078 C C . LEU A 1 380 ? 26.672 -8.713 -66.877 1.00 87.25 380 LEU A C 1
ATOM 3080 O O . LEU A 1 380 ? 25.629 -9.366 -66.874 1.00 87.25 380 LEU A O 1
ATOM 3084 N N . ASN A 1 381 ? 27.160 -8.165 -67.992 1.00 85.81 381 ASN A N 1
ATOM 3085 C CA . ASN A 1 381 ? 26.516 -8.330 -69.294 1.00 85.81 381 ASN A CA 1
ATOM 3086 C C . ASN A 1 381 ? 26.541 -9.785 -69.781 1.00 85.81 381 ASN A C 1
ATOM 3088 O O . ASN A 1 381 ? 25.616 -10.204 -70.477 1.00 85.81 381 ASN A O 1
ATOM 3092 N N . ASP A 1 382 ? 27.577 -10.552 -69.436 1.00 85.06 382 ASP A N 1
ATOM 3093 C CA . ASP A 1 382 ? 27.638 -11.979 -69.756 1.00 85.06 382 ASP A CA 1
ATOM 3094 C C . ASP A 1 382 ? 26.665 -12.789 -68.888 1.00 85.06 382 ASP A C 1
ATOM 3096 O O . ASP A 1 382 ? 25.867 -13.568 -69.411 1.00 85.06 382 ASP A O 1
ATOM 3100 N N . ILE A 1 383 ? 26.632 -12.521 -67.578 1.00 83.94 383 ILE A N 1
ATOM 3101 C CA . ILE A 1 383 ? 25.711 -13.191 -66.647 1.00 83.94 383 ILE A CA 1
ATOM 3102 C C . ILE A 1 383 ? 24.248 -12.910 -66.989 1.00 83.94 383 ILE A C 1
ATOM 3104 O O . ILE A 1 383 ? 23.435 -13.833 -67.008 1.00 83.94 383 ILE A O 1
ATOM 3108 N N . LYS A 1 384 ? 23.895 -11.665 -67.320 1.00 83.19 384 LYS A N 1
ATOM 3109 C CA . LYS A 1 384 ? 22.523 -11.313 -67.721 1.00 83.19 384 LYS A CA 1
ATOM 3110 C C . LYS A 1 384 ? 22.070 -12.073 -68.966 1.00 83.19 384 LYS A C 1
ATOM 3112 O O . LYS A 1 384 ? 20.975 -12.631 -68.965 1.00 83.19 384 LYS A O 1
ATOM 3117 N N . LYS A 1 385 ? 22.947 -12.210 -69.969 1.00 83.31 385 LYS A N 1
ATOM 3118 C CA . LYS A 1 385 ? 22.670 -13.022 -71.166 1.00 83.31 385 LYS A CA 1
ATOM 3119 C C . LYS A 1 385 ? 22.426 -14.490 -70.828 1.00 83.31 385 LYS A C 1
ATOM 3121 O O . LYS A 1 385 ? 21.528 -15.094 -71.408 1.00 83.31 385 LYS A O 1
ATOM 3126 N N . GLN A 1 386 ? 23.193 -15.060 -69.898 1.00 76.81 386 GLN A N 1
ATOM 3127 C CA . GLN A 1 386 ? 22.999 -16.442 -69.445 1.00 76.81 386 GLN A CA 1
ATOM 3128 C C . GLN A 1 386 ? 21.689 -16.624 -68.660 1.00 76.81 386 GLN A C 1
ATOM 3130 O O . GLN A 1 386 ? 21.048 -17.666 -68.776 1.00 76.81 386 GLN A O 1
ATOM 3135 N N . LEU A 1 387 ? 21.255 -15.599 -67.920 1.00 76.31 387 LEU A N 1
ATOM 3136 C CA . LEU A 1 387 ? 19.976 -15.563 -67.198 1.00 76.31 387 LEU A CA 1
ATOM 3137 C C . LEU A 1 387 ? 18.770 -15.202 -68.091 1.00 76.31 387 LEU A C 1
ATOM 3139 O O . LEU A 1 387 ? 17.640 -15.175 -67.605 1.00 76.31 387 LEU A O 1
ATOM 3143 N N . GLY A 1 388 ? 18.987 -14.935 -69.385 1.00 71.19 388 GLY A N 1
ATOM 3144 C CA . GLY A 1 388 ? 17.935 -14.564 -70.336 1.00 71.19 388 GLY A CA 1
ATOM 3145 C C . GLY A 1 388 ? 17.351 -13.162 -70.121 1.00 71.19 388 GLY A C 1
ATOM 3146 O O . GLY A 1 388 ? 16.201 -12.931 -70.495 1.00 71.19 388 GLY A O 1
ATOM 3147 N N . LYS A 1 389 ? 18.121 -12.258 -69.502 1.00 53.84 389 LYS A N 1
ATOM 3148 C CA . LYS A 1 389 ? 17.757 -10.865 -69.201 1.00 53.84 389 LYS A CA 1
ATOM 3149 C C . LYS A 1 389 ? 18.458 -9.860 -70.107 1.00 53.84 389 LYS A C 1
ATOM 3151 O O . LYS A 1 389 ? 19.622 -10.109 -70.499 1.00 53.84 389 LYS A O 1
#

Nearest PDB structures (foldseek):
  8wiw-assembly1_Z  TM=7.522E-01  e=9.784E-09  Salmonella enterica subsp. enterica serovar Typhimurium str. LT2
  3usw-assembly1_A  TM=5.235E-01  e=2.868E-09  Helicobacter pylori
  4fhr-assembly2_B  TM=4.855E-01  e=1.486E-09  Thermotoga maritima
  1lkv-assembly1_X  TM=4.630E-01  e=7.703E-10  Thermotoga maritima
  3ajc-assembly1_A  TM=4.518E-01  e=7.199E-09  Thermotoga maritima

pLDDT: mean 76.36, std 20.13, range [24.47, 95.88]

Solvent-accessible surface area (backbone atoms only — not comparable to full-atom values): 23324 Å² total; per-residue (Å²): 143,85,89,83,86,84,85,89,82,86,83,89,82,88,82,88,84,86,88,84,88,84,84,90,80,92,78,82,90,77,93,81,82,77,82,68,74,80,76,71,79,74,70,60,74,87,72,59,76,89,70,65,64,73,87,65,44,85,88,50,43,63,27,45,53,49,51,38,60,73,66,65,52,57,42,56,60,54,30,53,55,41,70,63,39,57,71,68,59,29,54,53,53,49,70,39,45,57,71,69,56,38,52,47,20,54,58,40,63,70,55,92,74,88,79,53,72,67,59,53,50,54,52,36,53,52,46,69,77,41,38,83,73,57,76,71,55,62,67,51,50,46,55,52,49,68,76,39,54,69,66,61,36,48,54,53,51,54,49,31,48,72,78,37,49,74,57,33,58,55,49,56,72,71,49,88,52,79,75,56,59,74,76,51,54,65,73,38,52,32,53,49,55,72,76,49,57,58,66,40,50,19,45,37,41,66,84,44,57,69,68,54,45,48,59,51,49,74,47,42,55,73,68,58,40,50,54,24,50,51,47,42,70,69,46,67,93,73,55,70,66,60,29,49,51,25,38,48,55,51,52,54,49,47,51,53,34,36,76,72,63,76,30,79,78,80,76,69,96,69,79,65,66,64,83,67,96,67,74,83,58,90,64,49,66,66,48,51,54,54,48,48,52,63,59,37,57,76,74,56,73,82,65,86,65,62,60,66,59,48,48,53,51,22,51,50,29,45,76,70,68,37,40,73,65,16,41,57,39,26,55,51,47,38,71,74,40,77,82,44,41,68,42,25,44,52,39,13,52,34,26,46,77,69,71,38,57,70,61,12,50,56,27,39,50,54,22,30,72,69,65,66,42,64,67,61,48,54,52,50,57,53,52,32,55,76,72,76,96

Mean predicted aligned error: 19.07 Å

Sequence (389 aa):
EVNIEDKRGEGGGEGEGEEEQKQESHQQIDMNFLQKEEEKEEEDESMKKFEPFTYINEENLKRLIYLFLIRKEDPWVIAIVLSYLKPELARQALSMFPVEIQAKVALESLRVRQASKEQIEAIDNDIKNNVDFVMGGIEQLTKMLEDADAQTKKNIIEYLKTQKPDIYEKIKKVLLTFEDILSFADKDVQTIIRSVSSEDVARALKNADPQMQEKFFKNMSQGAVNTVKEIMEYAGDLNQQQIDEAQMKILDNIKALEAEGKISSYRRSDEGVYIVDIGDISADEERKKRFAKITKQENTGEKNINLEEYMQAAVNFFNQNDFNSALQYFEYIVGADPNNAAAWQYLGSTYYSLNRMDDSVSAYEKYVELTNDQQTAAWLNDIKKQLGK

Foldseek 3Di:
DDDDDDDDDDDDDDDDDDDDDDDDDDDDDPPDPPPPPPPPPPPPPVPPDDQFPPVDDPVLLLLLLVVCVLLVNQLLLLLVNLVRDDVVSSVVSLVQDDPVSSVRNVVNNVDDDDDDPVLRVVSRVVCVVPSVVRDDFLVVVLVVLLPDALVVNVVVLVVCCPPPVPVSVVNVLAHDALVLVLVFDLQLLLVLLVVADLLLVLLLPLPDDPSSLCSNLVSDDPVSNVSSVVSSVPDDDDDPSSNSVSSSVSVVSSVVCVVVVVGPDSRDPCPHGDDDNDPRDPCSVVVCVVVCVVVCCVVDPPPPPPLVVLVVVLVVCVVVVVLVVSLVSLVVSCVVPVLPLVSLQVNLVSCVSVVVNVSSLVSLVSSCVNVVPPVSVVVSVVSCVVVVD